Protein 1YSJ (pdb70)

Nearest PDB structures (foldseek):
  1ysj-assembly1_A  TM=1.003E+00  e=1.753E-75  Bacillus subtilis
  1ysj-assembly1_B  TM=9.954E-01  e=1.065E-70  Bacillus subtilis
  1xmb-assembly1_A  TM=9.046E-01  e=3.353E-36  Arabidopsis thaliana
  3rza-assembly1_B  TM=7.754E-01  e=2.895E-20  Staphylococcus aureus subsp. aureus Mu50
  3gb0-assembly1_A-2  TM=7.925E-01  e=4.673E-20  Bacillus cereus ATCC 10987

Structure (mmCIF, N/CA/C/O backbone):
data_1YSJ
#
_entry.id   1YSJ
#
_cell.length_a 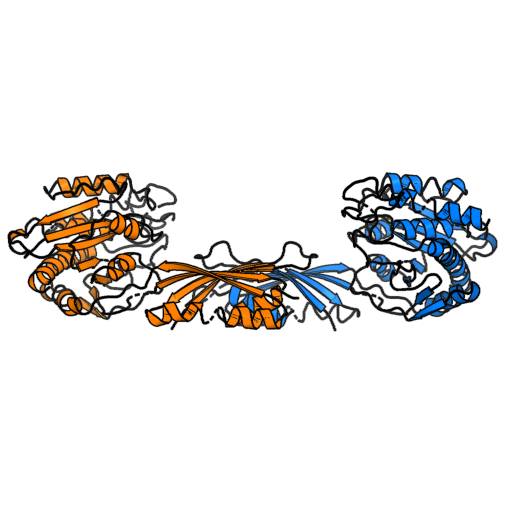  233.854
_cell.length_b   42.157
_cell.length_c   75.449
_cell.angle_alpha   90.00
_cell.angle_beta   106.713
_cell.angle_gamma   90.00
#
_symmetry.space_group_name_H-M   'C 1 2 1'
#
loop_
_entity.id
_entity.type
_entity.pdbx_description
1 polymer 'protein yxeP'
2 non-polymer 'NICKEL (II) ION'
3 water water
#
loop_
_atom_site.group_PDB
_atom_site.id
_atom_site.type_symbol
_atom_site.label_atom_id
_atom_site.label_alt_id
_atom_site.label_comp_id
_atom_site.label_asym_id
_atom_site.label_entity_id
_atom_site.label_seq_id
_atom_site.pdbx_PDB_ins_code
_atom_site.Cartn_x
_atom_site.Cartn_y
_atom_site.Cartn_z
_atom_site.occupancy
_atom_site.B_iso_or_equiv
_atom_site.auth_seq_id
_atom_site.auth_comp_id
_atom_site.auth_asym_id
_atom_site.auth_atom_id
_atom_site.pdbx_PDB_model_num
ATOM 1 N N . ALA A 1 26 ? 50.520 18.758 58.881 1.00 65.01 2 ALA A N 1
ATOM 2 C CA . ALA A 1 26 ? 49.805 18.488 57.598 1.00 65.69 2 ALA A CA 1
ATOM 3 C C . ALA A 1 26 ? 48.310 18.798 57.724 1.00 65.46 2 ALA A C 1
ATOM 4 O O . ALA A 1 26 ? 47.461 17.901 57.659 1.00 65.09 2 ALA A O 1
ATOM 6 N N . ASP A 1 27 ? 48.002 20.078 57.918 1.00 64.86 3 ASP A N 1
ATOM 7 C CA . ASP A 1 27 ? 46.622 20.540 58.031 1.00 63.48 3 ASP A CA 1
ATOM 8 C C . ASP A 1 27 ? 46.183 21.211 56.732 1.00 61.98 3 ASP A C 1
ATOM 9 O O . ASP A 1 27 ? 45.346 20.670 56.000 1.00 61.02 3 ASP A O 1
ATOM 14 N N . LYS A 1 28 ? 46.756 22.381 56.447 1.00 59.46 4 LYS A N 1
ATOM 15 C CA . LYS A 1 28 ? 46.417 23.128 55.238 1.00 57.18 4 LYS A CA 1
ATOM 16 C C . LYS A 1 28 ? 47.012 22.477 53.990 1.00 54.67 4 LYS A C 1
ATOM 17 O O . LYS A 1 28 ? 46.397 22.496 52.924 1.00 53.50 4 LYS A O 1
ATOM 23 N N . ALA A 1 29 ? 48.202 21.895 54.136 1.00 52.74 5 ALA A N 1
ATOM 24 C CA . ALA A 1 29 ? 48.874 21.198 53.041 1.00 50.82 5 ALA A CA 1
ATOM 25 C C . ALA A 1 29 ? 48.111 19.946 52.606 1.00 49.33 5 ALA A C 1
ATOM 26 O O . ALA A 1 29 ? 47.988 19.676 51.409 1.00 48.79 5 ALA A O 1
ATOM 28 N N . PHE A 1 30 ? 47.601 19.195 53.581 1.00 48.04 6 PHE A N 1
ATOM 29 C CA . PHE A 1 30 ? 46.816 17.991 53.310 1.00 47.00 6 PHE A CA 1
ATOM 30 C C . PHE A 1 30 ? 45.449 18.326 52.721 1.00 46.59 6 PHE A C 1
ATOM 31 O O . PHE A 1 30 ? 44.971 17.616 51.839 1.00 45.40 6 PHE A O 1
ATOM 39 N N . HIS A 1 31 ? 44.833 19.404 53.205 1.00 46.70 7 HIS A N 1
ATOM 40 C CA . HIS A 1 31 ? 43.522 19.832 52.711 1.00 48.01 7 HIS A CA 1
ATOM 41 C C . HIS A 1 31 ? 43.580 20.297 51.252 1.00 47.47 7 HIS A C 1
ATOM 42 O O . HIS A 1 31 ? 42.769 19.862 50.433 1.00 45.81 7 HIS A O 1
ATOM 49 N N . THR A 1 32 ? 44.545 21.166 50.942 1.00 47.70 8 THR A N 1
ATOM 50 C CA . THR A 1 32 ? 44.807 21.624 49.569 1.00 47.98 8 THR A CA 1
ATOM 51 C C . THR A 1 32 ? 45.057 20.443 48.623 1.00 48.53 8 THR A C 1
ATOM 52 O O . THR A 1 32 ? 44.625 20.456 47.468 1.00 49.56 8 THR A O 1
ATOM 56 N N . ARG A 1 33 ? 45.743 19.423 49.133 1.00 48.54 9 ARG A N 1
ATOM 57 C CA . ARG A 1 33 ? 46.000 18.192 48.392 1.00 48.90 9 ARG A CA 1
ATOM 58 C C . ARG A 1 33 ? 44.702 17.439 48.081 1.00 47.42 9 ARG A C 1
ATOM 59 O O . ARG A 1 33 ? 44.583 16.811 47.027 1.00 47.52 9 ARG A O 1
ATOM 67 N N . LEU A 1 34 ? 43.738 17.508 48.998 1.00 45.92 10 LEU A N 1
ATOM 68 C CA . LEU A 1 34 ? 42.416 16.913 48.786 1.00 45.98 10 LEU A CA 1
ATOM 69 C C . LEU A 1 34 ? 41.595 17.723 47.784 1.00 45.96 10 LEU A C 1
ATOM 70 O O . LEU A 1 34 ? 40.934 17.158 46.914 1.00 45.94 10 LEU A O 1
ATOM 75 N N . ILE A 1 35 ? 41.641 19.047 47.927 1.00 46.00 11 ILE A N 1
ATOM 76 C CA . ILE A 1 35 ? 40.953 19.968 47.028 1.00 46.40 11 ILE A CA 1
ATOM 77 C C . ILE A 1 35 ? 41.461 19.800 45.591 1.00 47.33 11 ILE A C 1
ATOM 78 O O . ILE A 1 35 ? 40.663 19.663 44.658 1.00 48.00 11 ILE A O 1
ATOM 83 N N . ASN A 1 36 ? 42.782 19.778 45.426 1.00 46.26 12 ASN A N 1
ATOM 84 C CA . ASN A 1 36 ? 43.386 19.619 44.106 1.00 46.41 12 ASN A CA 1
ATOM 85 C C . ASN A 1 36 ? 43.038 18.311 43.402 1.00 45.57 12 ASN A C 1
ATOM 86 O O . ASN A 1 36 ? 42.882 18.293 42.183 1.00 46.44 12 ASN A O 1
ATOM 99 N N . ARG A 1 38 ? 40.160 16.541 44.052 1.00 44.58 14 ARG A N 1
ATOM 100 C CA . ARG A 1 38 ? 38.744 16.738 43.746 1.00 44.65 14 ARG A CA 1
ATOM 101 C C . ARG A 1 38 ? 38.561 17.519 42.445 1.00 44.24 14 ARG A C 1
ATOM 102 O O . ARG A 1 38 ? 37.750 17.145 41.597 1.00 44.27 14 ARG A O 1
ATOM 110 N N . ARG A 1 39 ? 39.319 18.602 42.303 1.00 42.80 15 ARG A N 1
ATOM 111 C CA . ARG A 1 39 ? 39.173 19.507 41.167 1.00 41.89 15 ARG A CA 1
ATOM 112 C C . ARG A 1 39 ? 39.732 18.940 39.872 1.00 42.64 15 ARG A C 1
ATOM 113 O O . ARG A 1 39 ? 39.187 19.202 38.802 1.00 43.05 15 ARG A O 1
ATOM 121 N N . ASP A 1 40 ? 40.809 18.165 39.973 1.00 43.50 16 ASP A N 1
ATOM 122 C CA . ASP A 1 40 ? 41.363 17.466 38.818 1.00 44.89 16 ASP A CA 1
ATOM 123 C C . ASP A 1 40 ? 40.351 16.487 38.222 1.00 43.43 16 ASP A C 1
ATOM 124 O O . ASP A 1 40 ? 40.220 16.392 37.001 1.00 43.35 16 ASP A O 1
ATOM 129 N N . LEU A 1 41 ? 39.640 15.769 39.089 1.00 42.43 17 LEU A N 1
ATOM 130 C CA . LEU A 1 41 ? 38.596 14.846 38.661 1.00 41.89 17 LEU A CA 1
ATOM 131 C C . LEU A 1 41 ? 37.365 15.566 38.104 1.00 41.54 17 LEU A C 1
ATOM 132 O O . LEU A 1 41 ? 36.836 15.177 37.063 1.00 41.46 17 LEU A O 1
ATOM 137 N N . HIS A 1 42 ? 36.926 16.614 38.801 1.00 40.86 18 HIS A N 1
ATOM 138 C CA . HIS A 1 42 ? 35.777 17.432 38.401 1.00 40.99 18 HIS A CA 1
ATOM 139 C C . HIS A 1 42 ? 36.006 18.083 37.036 1.00 42.11 18 HIS A C 1
ATOM 140 O O . HIS A 1 42 ? 35.087 18.199 36.223 1.00 42.89 18 HIS A O 1
ATOM 147 N N . GLU A 1 43 ? 37.247 18.498 36.804 1.00 41.67 19 GLU A N 1
ATOM 148 C CA . GLU A 1 43 ? 37.669 19.123 35.560 1.00 42.77 19 GLU A CA 1
ATOM 149 C C . GLU A 1 43 ? 37.744 18.133 34.402 1.00 42.36 19 GLU A C 1
ATOM 150 O O . GLU A 1 43 ? 37.526 18.507 33.251 1.00 43.27 19 GLU A O 1
ATOM 156 N N . HIS A 1 44 ? 38.071 16.880 34.712 1.00 42.34 20 HIS A N 1
ATOM 157 C CA . HIS A 1 44 ? 38.191 15.829 33.707 1.00 41.47 20 HIS A CA 1
ATOM 158 C C . HIS A 1 44 ? 37.252 14.652 34.023 1.00 42.09 20 HIS A C 1
ATOM 159 O O . HIS A 1 44 ? 37.709 13.554 34.357 1.00 40.96 20 HIS A O 1
ATOM 166 N N . PRO A 1 45 ? 35.928 14.878 33.914 1.00 42.19 21 PRO A N 1
ATOM 167 C CA . PRO A 1 45 ? 34.991 13.830 34.287 1.00 42.20 21 PRO A CA 1
ATOM 168 C C . PRO A 1 45 ? 34.861 12.752 33.211 1.00 42.72 21 PRO A C 1
ATOM 169 O O . PRO A 1 45 ? 35.017 13.038 32.023 1.00 41.25 21 PRO A O 1
ATOM 173 N N . GLU A 1 46 ? 34.574 11.528 33.639 1.00 41.65 22 GLU A N 1
ATOM 174 C CA . GLU A 1 46 ? 34.390 10.412 32.720 1.00 43.18 22 GLU A CA 1
ATOM 175 C C . GLU A 1 46 ? 33.080 9.682 33.011 1.00 42.30 22 GLU A C 1
ATOM 176 O O . GLU A 1 46 ? 32.623 9.638 34.152 1.00 43.23 22 GLU A O 1
ATOM 182 N N . LEU A 1 47 ? 32.482 9.115 31.969 1.00 42.44 23 LEU A N 1
ATOM 183 C CA . LEU A 1 47 ? 31.204 8.403 32.087 1.00 42.43 23 LEU A CA 1
ATOM 184 C C . LEU A 1 47 ? 31.378 6.972 32.611 1.00 40.41 23 LEU A C 1
ATOM 185 O O . LEU A 1 47 ? 32.487 6.452 32.618 1.00 40.43 23 LEU A O 1
ATOM 190 N N . SER A 1 48 ? 30.279 6.368 33.066 1.00 41.03 24 SER A N 1
ATOM 191 C CA . SER A 1 48 ? 30.241 4.975 33.552 1.00 42.94 24 SER A CA 1
ATOM 192 C C . SER A 1 48 ? 30.999 4.001 32.653 1.00 43.04 24 SER A C 1
ATOM 193 O O . SER A 1 48 ? 30.759 3.959 31.445 1.00 43.07 24 SER A O 1
ATOM 196 N N . PHE A 1 49 ? 31.902 3.225 33.262 1.00 43.45 25 PHE A N 1
ATOM 197 C CA . PHE A 1 49 ? 32.775 2.254 32.574 1.00 42.89 25 PHE A CA 1
ATOM 198 C C . PHE A 1 49 ? 33.807 2.860 31.603 1.00 44.18 25 PHE A C 1
ATOM 199 O O . PHE A 1 49 ? 34.490 2.126 30.880 1.00 44.05 25 PHE A O 1
ATOM 207 N N . GLN A 1 50 ? 33.924 4.186 31.606 1.00 44.69 26 GLN A N 1
ATOM 208 C CA . GLN A 1 50 ? 34.848 4.905 30.722 1.00 45.99 26 GLN A CA 1
ATOM 209 C C . GLN A 1 50 ? 35.847 5.720 31.535 1.00 44.50 26 GLN A C 1
ATOM 210 O O . GLN A 1 50 ? 36.497 6.634 31.010 1.00 44.04 26 GLN A O 1
ATOM 216 N N . GLU A 1 51 ? 35.970 5.370 32.818 1.00 42.71 27 GLU A N 1
ATOM 217 C CA . GLU A 1 51 ? 36.816 6.096 33.763 1.00 40.60 27 GLU A CA 1
ATOM 218 C C . GLU A 1 51 ? 38.271 5.635 33.687 1.00 40.74 27 GLU A C 1
ATOM 219 O O . GLU A 1 51 ? 38.853 5.197 34.679 1.00 42.50 27 GLU A O 1
ATOM 225 N N . VAL A 1 52 ? 38.850 5.747 32.499 1.00 41.85 28 VAL A N 1
ATOM 226 C CA . VAL A 1 52 ? 40.223 5.317 32.238 1.00 41.50 28 VAL A CA 1
ATOM 227 C C . VAL A 1 52 ? 41.235 6.229 32.935 1.00 42.78 28 VAL A C 1
ATOM 228 O O . VAL A 1 52 ? 42.118 5.757 33.657 1.00 44.78 28 VAL A O 1
ATOM 232 N N . GLU A 1 53 ? 41.088 7.533 32.728 1.00 44.39 29 GLU A N 1
ATOM 233 C CA . GLU A 1 53 ? 42.009 8.518 33.284 1.00 45.55 29 GLU A CA 1
ATOM 234 C C . GLU A 1 53 ? 41.816 8.697 34.782 1.00 45.48 29 GLU A C 1
ATOM 235 O O . GLU A 1 53 ? 42.782 8.925 35.509 1.00 46.92 29 GLU A O 1
ATOM 241 N N . THR A 1 54 ? 40.565 8.600 35.229 1.00 45.13 30 THR A N 1
ATOM 242 C CA . THR A 1 54 ? 40.219 8.681 36.649 1.00 44.34 30 THR A CA 1
ATOM 243 C C . THR A 1 54 ? 40.878 7.527 37.416 1.00 43.41 30 THR A C 1
ATOM 244 O O . THR A 1 54 ? 41.507 7.744 38.454 1.00 43.84 30 THR A O 1
ATOM 248 N N . THR A 1 55 ? 40.747 6.316 36.878 1.00 41.78 31 THR A N 1
ATOM 249 C CA . THR A 1 55 ? 41.392 5.122 37.420 1.00 42.27 31 THR A CA 1
ATOM 250 C C . THR A 1 55 ? 42.913 5.300 37.475 1.00 43.27 31 THR A C 1
ATOM 251 O O . THR A 1 55 ? 43.560 4.919 38.450 1.00 43.32 31 THR A O 1
ATOM 255 N N . LYS A 1 56 ? 43.468 5.891 36.422 1.00 43.05 32 LYS A N 1
ATOM 256 C CA . LYS A 1 56 ? 44.895 6.161 36.340 1.00 43.25 32 LYS A CA 1
ATOM 257 C C . LYS A 1 56 ? 45.344 7.133 37.438 1.00 42.82 32 LYS A C 1
ATOM 258 O O . LYS A 1 56 ? 46.358 6.901 38.094 1.00 43.40 32 LYS A O 1
ATOM 264 N N . LYS A 1 57 ? 44.578 8.205 37.642 1.00 41.99 33 LYS A N 1
ATOM 265 C CA . LYS A 1 57 ? 44.912 9.223 38.637 1.00 42.00 33 LYS A CA 1
ATOM 266 C C . LYS A 1 57 ? 44.826 8.685 40.060 1.00 41.64 33 LYS A C 1
ATOM 267 O O . LYS A 1 57 ? 45.733 8.909 40.857 1.00 41.77 33 LYS A O 1
ATOM 273 N N . ILE A 1 58 ? 43.743 7.963 40.359 1.00 41.12 34 ILE A N 1
ATOM 274 C CA . ILE A 1 58 ? 43.546 7.335 41.667 1.00 41.57 34 ILE A CA 1
ATOM 275 C C . ILE A 1 58 ? 44.709 6.396 42.015 1.00 41.71 34 ILE A C 1
ATOM 276 O O . ILE A 1 58 ? 45.270 6.492 43.110 1.00 41.45 34 ILE A O 1
ATOM 281 N N A ARG A 1 59 ? 45.058 5.507 41.083 0.50 40.64 35 ARG A N 1
ATOM 282 N N B ARG A 1 59 ? 45.068 5.516 41.078 0.50 42.06 35 ARG A N 1
ATOM 283 C CA A ARG A 1 59 ? 46.183 4.578 41.236 0.50 40.44 35 ARG A CA 1
ATOM 284 C CA B ARG A 1 59 ? 46.196 4.593 41.246 0.50 43.50 35 ARG A CA 1
ATOM 285 C C A ARG A 1 59 ? 47.462 5.330 41.602 0.50 40.69 35 ARG A C 1
ATOM 286 C C B ARG A 1 59 ? 47.489 5.320 41.611 0.50 42.71 35 ARG A C 1
ATOM 287 O O A ARG A 1 59 ? 48.102 5.035 42.610 0.50 41.29 35 ARG A O 1
ATOM 288 O O B ARG A 1 59 ? 48.148 4.969 42.588 0.50 43.46 35 ARG A O 1
ATOM 303 N N A ARG A 1 60 ? 47.810 6.313 40.781 0.50 40.56 36 ARG A N 1
ATOM 304 N N B ARG A 1 60 ? 47.843 6.341 40.837 0.50 42.03 36 ARG A N 1
ATOM 305 C CA A ARG A 1 60 ? 49.005 7.129 40.990 0.50 40.99 36 ARG A CA 1
ATOM 306 C CA B ARG A 1 60 ? 49.092 7.062 41.078 0.50 41.53 36 ARG A CA 1
ATOM 307 C C A ARG A 1 60 ? 49.041 7.803 42.368 0.50 40.92 36 ARG A C 1
ATOM 308 C C B ARG A 1 60 ? 49.077 7.861 42.385 0.50 41.32 36 ARG A C 1
ATOM 309 O O A ARG A 1 60 ? 50.070 7.792 43.047 0.50 40.91 36 ARG A O 1
ATOM 310 O O B ARG A 1 60 ? 50.114 7.998 43.036 0.50 41.08 36 ARG A O 1
ATOM 325 N N . TRP A 1 61 ? 47.913 8.383 42.765 1.00 41.26 37 TRP A N 1
ATOM 326 C CA . TRP A 1 61 ? 47.795 9.123 44.027 1.00 42.14 37 TRP A CA 1
ATOM 327 C C . TRP A 1 61 ? 47.981 8.256 45.278 1.00 41.99 37 TRP A C 1
ATOM 328 O O . TRP A 1 61 ? 48.564 8.701 46.269 1.00 43.00 37 TRP A O 1
ATOM 339 N N . LEU A 1 62 ? 47.508 7.014 45.210 1.00 42.14 38 LEU A N 1
ATOM 340 C CA . LEU A 1 62 ? 47.676 6.051 46.302 1.00 42.33 38 LEU A CA 1
ATOM 341 C C . LEU A 1 62 ? 49.103 5.492 46.353 1.00 42.75 38 LEU A C 1
ATOM 342 O O . LEU A 1 62 ? 49.659 5.290 47.433 1.00 42.54 38 LEU A O 1
ATOM 347 N N . GLU A 1 63 ? 49.692 5.255 45.183 1.00 44.82 39 GLU A N 1
ATOM 348 C CA . GLU A 1 63 ? 51.071 4.771 45.094 1.00 48.30 39 GLU A CA 1
ATOM 349 C C . GLU A 1 63 ? 52.091 5.840 45.491 1.00 48.76 39 GLU A C 1
ATOM 350 O O . GLU A 1 63 ? 53.219 5.515 45.855 1.00 49.35 39 GLU A O 1
ATOM 356 N N . GLU A 1 64 ? 51.684 7.107 45.433 1.00 50.66 40 GLU A N 1
ATOM 357 C CA . GLU A 1 64 ? 52.503 8.215 45.928 1.00 53.37 40 GLU A CA 1
ATOM 358 C C . GLU A 1 64 ? 52.784 8.058 47.417 1.00 52.70 40 GLU A C 1
ATOM 359 O O . GLU A 1 64 ? 53.885 8.356 47.881 1.00 53.10 40 GLU A O 1
ATOM 365 N N . GLU A 1 65 ? 51.780 7.588 48.153 1.00 52.05 41 GLU A N 1
ATOM 366 C CA . GLU A 1 65 ? 51.894 7.415 49.594 1.00 51.98 41 GLU A CA 1
ATOM 367 C C . GLU A 1 65 ? 52.099 5.957 49.993 1.00 51.51 41 GLU A C 1
ATOM 368 O O . GLU A 1 65 ? 51.887 5.585 51.147 1.00 51.54 41 GLU A O 1
ATOM 374 N N . GLN A 1 66 ? 52.530 5.147 49.024 1.00 51.88 42 GLN A N 1
ATOM 375 C CA . GLN A 1 66 ? 52.870 3.727 49.227 1.00 51.31 42 GLN A CA 1
ATOM 376 C C . GLN A 1 66 ? 51.723 2.889 49.800 1.00 50.31 42 GLN A C 1
ATOM 377 O O . GLN A 1 66 ? 51.930 2.004 50.635 1.00 50.99 42 GLN A O 1
ATOM 383 N N . ILE A 1 67 ? 50.513 3.184 49.340 1.00 49.14 43 ILE A N 1
ATOM 384 C CA . ILE A 1 67 ? 49.349 2.394 49.689 1.00 47.86 43 ILE A CA 1
ATOM 385 C C . ILE A 1 67 ? 49.230 1.279 48.657 1.00 48.54 43 ILE A C 1
ATOM 386 O O . ILE A 1 67 ? 49.187 1.552 47.455 1.00 48.86 43 ILE A O 1
ATOM 391 N N . GLU A 1 68 ? 49.204 0.032 49.131 1.00 48.01 44 GLU A N 1
ATOM 392 C CA . GLU A 1 68 ? 49.119 -1.134 48.252 1.00 49.31 44 GLU A CA 1
ATOM 393 C C . GLU A 1 68 ? 47.851 -1.114 47.405 1.00 48.86 44 GLU A C 1
ATOM 394 O O . GLU A 1 68 ? 46.749 -0.899 47.910 1.00 47.63 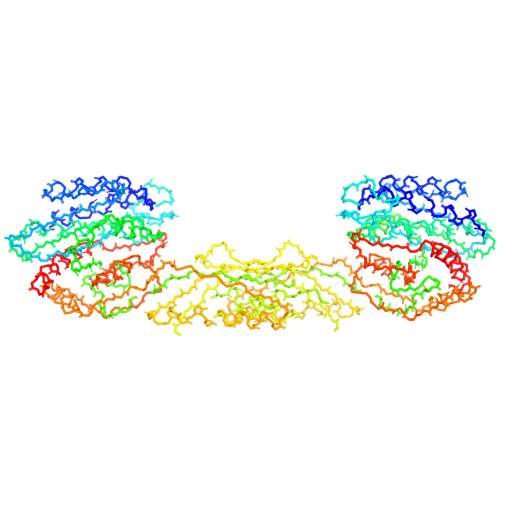44 GLU A O 1
ATOM 400 N N . ILE A 1 69 ? 48.028 -1.332 46.109 1.00 50.65 45 ILE A N 1
ATOM 401 C CA . ILE A 1 69 ? 46.908 -1.472 45.196 1.00 51.67 45 ILE A CA 1
ATOM 402 C C . ILE A 1 69 ? 46.750 -2.938 44.803 1.00 52.09 45 ILE A C 1
ATOM 403 O O . ILE A 1 69 ? 47.707 -3.587 44.371 1.00 52.62 45 ILE A O 1
ATOM 408 N N . LEU A 1 70 ? 45.538 -3.452 44.996 1.00 51.79 46 LEU A N 1
ATOM 409 C CA . LEU A 1 70 ? 45.214 -4.834 44.661 1.00 53.46 46 LEU A CA 1
ATOM 410 C C . LEU A 1 70 ? 45.074 -5.029 43.157 1.00 53.31 46 LEU A C 1
ATOM 411 O O . LEU A 1 70 ? 44.546 -4.169 42.446 1.00 53.49 46 LEU A O 1
ATOM 416 N N . ASP A 1 71 ? 45.564 -6.166 42.684 1.00 54.10 47 ASP A N 1
ATOM 417 C CA . ASP A 1 71 ? 45.529 -6.495 41.269 1.00 54.72 47 ASP A CA 1
ATOM 418 C C . ASP A 1 71 ? 44.209 -7.190 40.950 1.00 53.14 47 ASP A C 1
ATOM 419 O O . ASP A 1 71 ? 43.978 -8.332 41.360 1.00 53.99 47 ASP A O 1
ATOM 424 N N . VAL A 1 72 ? 43.335 -6.475 40.249 1.00 50.89 48 VAL A N 1
ATOM 425 C CA . VAL A 1 72 ? 42.019 -6.988 39.873 1.00 48.59 48 VAL A CA 1
ATOM 426 C C . VAL A 1 72 ? 41.830 -6.750 38.375 1.00 47.63 48 VAL A C 1
ATOM 427 O O . VAL A 1 72 ? 41.193 -5.770 37.976 1.00 47.35 48 VAL A O 1
ATOM 431 N N . PRO A 1 73 ? 42.387 -7.648 37.537 1.00 46.82 49 PRO A N 1
ATOM 432 C CA . PRO A 1 73 ? 42.421 -7.440 36.084 1.00 46.20 49 PRO A CA 1
ATOM 433 C C . PRO A 1 73 ? 41.034 -7.356 35.446 1.00 46.64 49 PRO A C 1
ATOM 434 O O . PRO A 1 73 ? 40.862 -6.649 34.447 1.00 46.63 49 PRO A O 1
ATOM 438 N N . GLN A 1 74 ? 40.060 -8.058 36.027 1.00 47.54 50 GLN A N 1
ATOM 439 C CA . GLN A 1 74 ? 38.673 -8.032 35.539 1.00 49.20 50 GLN A CA 1
ATOM 440 C C . GLN A 1 74 ? 38.026 -6.639 35.637 1.00 48.13 50 GLN A C 1
ATOM 441 O O . GLN A 1 74 ? 37.115 -6.327 34.877 1.00 47.59 50 GLN A O 1
ATOM 447 N N . LEU A 1 75 ? 38.503 -5.808 36.562 1.00 47.85 51 LEU A N 1
ATOM 448 C CA . LEU A 1 75 ? 38.055 -4.416 36.644 1.00 47.33 51 LEU A CA 1
ATOM 449 C C . LEU A 1 75 ? 38.933 -3.510 35.794 1.00 47.42 51 LEU A C 1
ATOM 450 O O . LEU A 1 75 ? 39.989 -3.062 36.248 1.00 48.60 51 LEU A O 1
ATOM 455 N N . LYS A 1 76 ? 38.488 -3.245 34.566 1.00 47.53 52 LYS A N 1
ATOM 456 C CA . LYS A 1 76 ? 39.209 -2.375 33.631 1.00 49.00 52 LYS A CA 1
ATOM 457 C C . LYS A 1 76 ? 39.329 -0.974 34.217 1.00 48.46 52 LYS A C 1
ATOM 458 O O . LYS A 1 76 ? 40.412 -0.385 34.227 1.00 49.54 52 LYS A O 1
ATOM 464 N N . THR A 1 77 ? 38.208 -0.449 34.705 1.00 46.36 53 THR A N 1
ATOM 465 C CA . THR A 1 77 ? 38.203 0.817 35.430 1.00 45.49 53 THR A CA 1
ATOM 466 C C . THR A 1 77 ? 37.803 0.567 36.879 1.00 44.41 53 THR A C 1
ATOM 467 O O . THR A 1 77 ? 37.071 -0.377 37.184 1.00 44.31 53 THR A O 1
ATOM 471 N N . GLY A 1 78 ? 38.283 1.418 37.771 1.00 44.01 54 GLY A N 1
ATOM 472 C CA . GLY A 1 78 ? 38.056 1.221 39.195 1.00 43.45 54 GLY A CA 1
ATOM 473 C C . GLY A 1 78 ? 39.338 0.756 39.846 1.00 43.53 54 GLY A C 1
ATOM 474 O O . GLY A 1 78 ? 40.178 0.123 39.202 1.00 41.80 54 GLY A O 1
ATOM 475 N N . VAL A 1 79 ? 39.493 1.082 41.125 1.00 43.66 55 VAL A N 1
ATOM 476 C CA . VAL A 1 79 ? 40.729 0.810 41.847 1.00 42.12 55 VAL A CA 1
ATOM 477 C C . VAL A 1 79 ? 40.393 0.162 43.176 1.00 42.99 55 VAL A C 1
ATOM 478 O O . VAL A 1 79 ? 39.501 0.622 43.895 1.00 41.86 55 VAL A O 1
ATOM 482 N N . ILE A 1 80 ? 41.103 -0.920 43.485 1.00 43.96 56 ILE A N 1
ATOM 483 C CA . ILE A 1 80 ? 40.988 -1.584 44.774 1.00 41.98 56 ILE A CA 1
ATOM 484 C C . ILE A 1 80 ? 42.321 -1.452 45.494 1.00 42.33 56 ILE A C 1
ATOM 485 O O . ILE A 1 80 ? 43.359 -1.869 44.984 1.00 42.51 56 ILE A O 1
ATOM 490 N N . ALA A 1 81 ? 42.281 -0.853 46.677 1.00 42.94 57 ALA A N 1
ATOM 491 C CA . ALA A 1 81 ? 43.469 -0.658 47.492 1.00 43.56 57 ALA A CA 1
ATOM 492 C C . ALA A 1 81 ? 43.257 -1.294 48.862 1.00 44.25 57 ALA A C 1
ATOM 493 O O . ALA A 1 81 ? 42.131 -1.637 49.229 1.00 42.23 57 ALA A O 1
ATOM 495 N N . GLU A 1 82 ? 44.341 -1.450 49.617 1.00 45.97 58 GLU A N 1
ATOM 496 C CA . GLU A 1 82 ? 44.285 -2.147 50.897 1.00 47.47 58 GLU A CA 1
ATOM 497 C C . GLU A 1 82 ? 45.320 -1.595 51.872 1.00 46.70 58 GLU A C 1
ATOM 498 O O . GLU A 1 82 ? 46.478 -1.389 51.507 1.00 47.16 58 GLU A O 1
ATOM 504 N N . ILE A 1 83 ? 44.884 -1.349 53.108 1.00 46.15 59 ILE A N 1
ATOM 505 C CA . ILE A 1 83 ? 45.784 -0.972 54.201 1.00 44.73 59 ILE A CA 1
ATOM 506 C C . ILE A 1 83 ? 45.629 -1.955 55.355 1.00 45.43 59 ILE A C 1
ATOM 507 O O . ILE A 1 83 ? 44.552 -2.078 55.948 1.00 45.40 59 ILE A O 1
ATOM 512 N N . LYS A 1 84 ? 46.716 -2.661 55.654 1.00 46.10 60 LYS A N 1
ATOM 513 C CA . LYS A 1 84 ? 46.730 -3.655 56.719 1.00 46.76 60 LYS A CA 1
ATOM 514 C C . LYS A 1 84 ? 47.219 -3.037 58.018 1.00 45.23 60 LYS A C 1
ATOM 515 O O . LYS A 1 84 ? 48.179 -2.267 58.029 1.00 44.64 60 LYS A O 1
ATOM 521 N N . GLY A 1 85 ? 46.546 -3.375 59.112 1.00 45.32 61 GLY A N 1
ATOM 522 C CA . GLY A 1 85 ? 47.022 -3.034 60.446 1.00 46.39 61 GLY A CA 1
ATOM 523 C C . GLY A 1 85 ? 48.178 -3.937 60.830 1.00 46.46 61 GLY A C 1
ATOM 524 O O . GLY A 1 85 ? 48.623 -4.764 60.028 1.00 46.67 61 GLY A O 1
ATOM 525 N N . ARG A 1 86 ? 48.668 -3.785 62.056 1.00 47.48 62 ARG A N 1
ATOM 526 C CA . ARG A 1 86 ? 49.815 -4.571 62.525 1.00 48.08 62 ARG A CA 1
ATOM 527 C C . ARG A 1 86 ? 49.390 -5.842 63.275 1.00 48.93 62 ARG A C 1
ATOM 528 O O . ARG A 1 86 ? 50.229 -6.619 63.737 1.00 49.39 62 ARG A O 1
ATOM 536 N N . GLU A 1 87 ? 48.079 -6.038 63.378 1.00 50.82 63 GLU A N 1
ATOM 537 C CA . GLU A 1 87 ? 47.490 -7.259 63.920 1.00 52.59 63 GLU A CA 1
ATOM 538 C C . GLU A 1 87 ? 46.693 -7.967 62.832 1.00 52.82 63 GLU A C 1
ATOM 539 O O . GLU A 1 87 ? 46.114 -7.315 61.956 1.00 53.22 63 GLU A O 1
ATOM 545 N N . ASP A 1 88 ? 46.659 -9.297 62.893 1.00 53.37 64 ASP A N 1
ATOM 546 C CA . ASP A 1 88 ? 45.694 -10.072 62.116 1.00 53.28 64 ASP A CA 1
ATOM 547 C C . ASP A 1 88 ? 44.298 -9.734 62.622 1.00 51.66 64 ASP A C 1
ATOM 548 O O . ASP A 1 88 ? 44.083 -9.606 63.829 1.00 51.86 64 ASP A O 1
ATOM 553 N N . GLY A 1 89 ? 43.358 -9.569 61.700 1.00 49.84 65 GLY A N 1
ATOM 554 C CA . GLY A 1 89 ? 41.997 -9.205 62.070 1.00 48.65 65 GLY A CA 1
ATOM 555 C C . GLY A 1 89 ? 41.023 -9.244 60.911 1.00 47.67 65 GLY A C 1
ATOM 556 O O . GLY A 1 89 ? 41.397 -9.614 59.794 1.00 47.73 65 GLY A O 1
ATOM 557 N N . PRO A 1 90 ? 39.754 -8.883 61.175 1.00 47.08 66 PRO A N 1
ATOM 558 C CA . PRO A 1 90 ? 38.742 -8.816 60.120 1.00 45.73 66 PRO A CA 1
ATOM 559 C C . PRO A 1 90 ? 39.093 -7.797 59.040 1.00 44.61 66 PRO A C 1
ATOM 560 O O . PRO A 1 90 ? 39.877 -6.870 59.279 1.00 43.76 66 PRO A O 1
ATOM 564 N N . VAL A 1 91 ? 38.524 -7.996 57.855 1.00 43.27 67 VAL A N 1
ATOM 565 C CA . VAL A 1 91 ? 38.677 -7.065 56.748 1.00 42.28 67 VAL A CA 1
ATOM 566 C C . VAL A 1 91 ? 37.374 -6.292 56.587 1.00 42.32 67 VAL A C 1
ATOM 567 O O . VAL A 1 91 ? 36.294 -6.890 56.499 1.00 41.07 67 VAL A O 1
ATOM 571 N N . ILE A 1 92 ? 37.475 -4.966 56.565 1.00 41.54 68 ILE A N 1
ATOM 572 C CA . ILE A 1 92 ? 36.320 -4.115 56.261 1.00 40.56 68 ILE A CA 1
ATOM 573 C C . ILE A 1 92 ? 36.583 -3.278 55.013 1.00 41.21 68 ILE A C 1
ATOM 574 O O . ILE A 1 92 ? 37.731 -3.095 54.608 1.00 40.57 68 ILE A O 1
ATOM 579 N N . ALA A 1 93 ? 35.516 -2.774 54.401 1.00 41.40 69 ALA A N 1
ATOM 580 C CA . ALA A 1 93 ? 35.647 -2.057 53.148 1.00 41.99 69 ALA A CA 1
ATOM 581 C C . ALA A 1 93 ? 35.069 -0.654 53.232 1.00 43.03 69 ALA A C 1
ATOM 582 O O . ALA A 1 93 ? 34.109 -0.412 53.960 1.00 44.91 69 ALA A O 1
ATOM 584 N N . ILE A 1 94 ? 35.682 0.268 52.496 1.00 42.72 70 ILE A N 1
ATOM 585 C CA . ILE A 1 94 ? 35.181 1.630 52.369 1.00 44.38 70 ILE A CA 1
ATOM 586 C C . ILE A 1 94 ? 35.054 1.967 50.879 1.00 44.01 70 ILE A C 1
ATOM 587 O O . ILE A 1 94 ? 36.002 1.813 50.106 1.00 44.64 70 ILE A O 1
ATOM 592 N N . ARG A 1 95 ? 33.875 2.424 50.487 1.00 42.74 71 ARG A N 1
ATOM 593 C CA . ARG A 1 95 ? 33.545 2.544 49.082 1.00 42.68 71 ARG A CA 1
ATOM 594 C C . ARG A 1 95 ? 33.336 3.990 48.642 1.00 42.53 71 ARG A C 1
ATOM 595 O O . ARG A 1 95 ? 32.666 4.767 49.325 1.00 44.22 71 ARG A O 1
ATOM 603 N N . ALA A 1 96 ? 33.921 4.329 47.494 1.00 42.31 72 ALA A N 1
ATOM 604 C CA . ALA A 1 96 ? 33.619 5.570 46.774 1.00 43.35 72 ALA A CA 1
ATOM 605 C C . ALA A 1 96 ? 33.270 5.258 45.316 1.00 43.39 72 ALA A C 1
ATOM 606 O O . ALA A 1 96 ? 33.803 4.314 44.734 1.00 44.62 72 ALA A O 1
ATOM 608 N N . ASP A 1 97 ? 32.373 6.048 44.735 1.00 44.71 73 ASP A N 1
ATOM 609 C CA . ASP A 1 97 ? 32.020 5.927 43.312 1.00 46.40 73 ASP A CA 1
ATOM 610 C C . ASP A 1 97 ? 32.774 6.953 42.471 1.00 45.15 73 ASP A C 1
ATOM 611 O O . ASP A 1 97 ? 32.988 8.078 42.914 1.00 46.40 73 ASP A O 1
ATOM 616 N N . ILE A 1 98 ? 33.185 6.566 41.264 1.00 44.65 74 ILE A N 1
ATOM 617 C CA . ILE A 1 98 ? 34.115 7.400 40.480 1.00 43.29 74 ILE A CA 1
ATOM 618 C C . ILE A 1 98 ? 33.586 7.967 39.145 1.00 44.77 74 ILE A C 1
ATOM 619 O O . ILE A 1 98 ? 34.298 8.712 38.471 1.00 44.97 74 ILE A O 1
ATOM 624 N N . ASP A 1 99 ? 32.355 7.615 38.768 1.00 45.00 75 ASP A N 1
ATOM 625 C CA . ASP A 1 99 ? 31.799 8.001 37.459 1.00 44.54 75 ASP A CA 1
ATOM 626 C C . ASP A 1 99 ? 31.000 9.316 37.458 1.00 43.97 75 ASP A C 1
ATOM 627 O O . ASP A 1 99 ? 30.385 9.682 38.455 1.00 42.92 75 ASP A O 1
ATOM 632 N N . ALA A 1 100 ? 31.022 10.010 36.320 1.00 44.33 76 ALA A N 1
ATOM 633 C CA . ALA A 1 100 ? 30.286 11.261 36.129 1.00 42.67 76 ALA A CA 1
ATOM 634 C C . ALA A 1 100 ? 29.027 11.060 35.268 1.00 43.17 76 ALA A C 1
ATOM 635 O O . ALA A 1 100 ? 28.592 9.924 35.048 1.00 41.82 76 ALA A O 1
ATOM 637 N N . LEU A 1 101 ? 28.461 12.160 34.771 1.00 43.15 77 LEU A N 1
ATOM 638 C CA . LEU A 1 101 ? 27.167 12.130 34.078 1.00 43.86 77 LEU A CA 1
ATOM 639 C C . LEU A 1 101 ? 27.153 12.848 32.729 1.00 43.31 77 LEU A C 1
ATOM 640 O O . LEU A 1 101 ? 27.889 13.816 32.541 1.00 42.70 77 LEU A O 1
ATOM 645 N N . PRO A 1 102 ? 26.305 12.376 31.787 1.00 43.98 78 PRO A N 1
ATOM 646 C CA . PRO A 1 102 ? 26.169 13.014 30.471 1.00 44.01 78 PRO A CA 1
ATOM 647 C C . PRO A 1 102 ? 25.354 14.310 30.535 1.00 45.13 78 PRO A C 1
ATOM 648 O O . PRO A 1 102 ? 24.307 14.430 29.888 1.00 45.76 78 PRO A O 1
ATOM 652 N N . ILE A 1 103 ? 25.840 15.272 31.313 1.00 45.28 79 ILE A N 1
ATOM 653 C CA . ILE A 1 103 ? 25.173 16.557 31.459 1.00 45.61 79 ILE A CA 1
ATOM 654 C C . ILE A 1 103 ? 26.195 17.675 31.245 1.00 45.55 79 ILE A C 1
ATOM 655 O O . ILE A 1 103 ? 27.338 17.563 31.688 1.00 45.89 79 ILE A O 1
ATOM 660 N N . GLN A 1 104 ? 25.782 18.737 30.557 1.00 43.68 80 GLN A N 1
ATOM 661 C CA . GLN A 1 104 ? 26.624 19.916 30.360 1.00 43.91 80 GLN A CA 1
ATOM 662 C C . GLN A 1 104 ? 26.675 20.749 31.641 1.00 43.59 80 GLN A C 1
ATOM 663 O O . GLN A 1 104 ? 25.635 21.156 32.170 1.00 42.08 80 GLN A O 1
ATOM 669 N N . GLU A 1 105 ? 27.887 21.000 32.130 1.00 42.98 81 GLU A N 1
ATOM 670 C CA . GLU A 1 105 ? 28.084 21.794 33.343 1.00 42.71 81 GLU A CA 1
ATOM 671 C C . GLU A 1 105 ? 27.720 23.264 33.142 1.00 42.86 81 GLU A C 1
ATOM 672 O O . GLU A 1 105 ? 28.105 23.871 32.139 1.00 41.68 81 GLU A O 1
ATOM 678 N N . GLN A 1 106 ? 26.978 23.819 34.104 1.00 42.59 82 GLN A N 1
ATOM 679 C CA . GLN A 1 106 ? 26.552 25.222 34.069 1.00 44.34 82 GLN A CA 1
ATOM 680 C C . GLN A 1 106 ? 26.939 26.006 35.334 1.00 42.63 82 GLN A C 1
ATOM 681 O O . GLN A 1 106 ? 26.229 26.924 35.741 1.00 43.33 82 GLN A O 1
ATOM 687 N N . THR A 1 107 ? 28.070 25.654 35.938 1.00 42.31 83 THR A N 1
ATOM 688 C CA . THR A 1 107 ? 28.510 26.275 37.192 1.00 41.65 83 THR A CA 1
ATOM 689 C C . THR A 1 107 ? 29.367 27.531 36.992 1.00 42.26 83 THR A C 1
ATOM 690 O O . THR A 1 107 ? 29.378 28.426 37.851 1.00 41.83 83 THR A O 1
ATOM 694 N N A ASN A 1 108 ? 30.074 27.578 35.862 0.50 42.09 84 ASN A N 1
ATOM 695 N N B ASN A 1 108 ? 30.066 27.589 35.857 0.50 42.19 84 ASN A N 1
ATOM 696 C CA A ASN A 1 108 ? 31.057 28.625 35.554 0.50 41.84 84 ASN A CA 1
ATOM 697 C CA B ASN A 1 108 ? 31.064 28.630 35.560 0.50 42.01 84 ASN A CA 1
ATOM 698 C C A ASN A 1 108 ? 32.207 28.705 36.569 0.50 41.41 84 ASN A C 1
ATOM 699 C C B ASN A 1 108 ? 32.175 28.716 36.617 0.50 41.52 84 ASN A C 1
ATOM 700 O O A ASN A 1 108 ? 32.784 29.770 36.788 0.50 42.14 84 ASN A O 1
ATOM 701 O O B ASN A 1 108 ? 32.690 29.794 36.916 0.50 42.27 84 ASN A O 1
ATOM 710 N N . LEU A 1 109 ? 32.532 27.563 37.173 1.00 41.55 85 LEU A N 1
ATOM 711 C CA . LEU A 1 109 ? 33.643 27.455 38.118 1.00 41.78 85 LEU A CA 1
ATOM 712 C C . LEU A 1 109 ? 34.959 27.399 37.343 1.00 41.63 85 LEU A C 1
ATOM 713 O O . LEU A 1 109 ? 34.971 26.962 36.191 1.00 41.53 85 LEU A O 1
ATOM 718 N N . PRO A 1 110 ? 36.075 27.829 37.971 1.00 41.56 86 PRO A N 1
ATOM 719 C CA . PRO A 1 110 ? 37.357 27.841 37.259 1.00 41.03 86 PRO A CA 1
ATOM 720 C C . PRO A 1 110 ? 37.828 26.431 36.901 1.00 40.27 86 PRO A C 1
ATOM 721 O O . PRO A 1 110 ? 38.602 26.261 35.962 1.00 39.97 86 PRO A O 1
ATOM 725 N N . PHE A 1 111 ? 37.347 25.442 37.652 1.00 39.52 87 PHE A N 1
ATOM 726 C CA . PHE A 1 111 ? 37.734 24.046 37.481 1.00 39.51 87 PHE A CA 1
ATOM 727 C C . PHE A 1 111 ? 36.583 23.206 36.921 1.00 40.21 87 PHE A C 1
ATOM 728 O O . PHE A 1 111 ? 36.543 21.986 37.109 1.00 41.02 87 PHE A O 1
ATOM 736 N N . ALA A 1 112 ? 35.652 23.864 36.232 1.00 40.42 88 ALA A N 1
ATOM 737 C CA . ALA A 1 112 ? 34.514 23.186 35.617 1.00 40.26 88 ALA A CA 1
ATOM 738 C C . ALA A 1 112 ? 34.979 22.209 34.543 1.00 41.11 88 ALA A C 1
ATOM 739 O O . ALA A 1 112 ? 36.044 22.392 33.945 1.00 39.94 88 ALA A O 1
ATOM 741 N N . SER A 1 113 ? 34.177 21.171 34.308 1.00 41.09 89 SER A N 1
ATOM 742 C CA . SER A 1 113 ? 34.480 20.169 33.291 1.00 40.93 89 SER A CA 1
ATOM 743 C C . SER A 1 113 ? 35.010 20.806 32.015 1.00 41.74 89 SER A C 1
ATOM 744 O O . SER A 1 113 ? 34.402 21.733 31.466 1.00 40.03 89 SER A O 1
ATOM 747 N N . LYS A 1 114 ? 36.155 20.305 31.564 1.00 42.64 90 LYS A N 1
ATOM 748 C CA . LYS A 1 114 ? 36.728 20.697 30.282 1.00 44.14 90 LYS A CA 1
ATOM 749 C C . LYS A 1 114 ? 36.205 19.784 29.169 1.00 43.38 90 LYS A C 1
ATOM 750 O O . LYS A 1 114 ? 36.554 19.953 27.999 1.00 43.29 90 LYS A O 1
ATOM 756 N N . VAL A 1 115 ? 35.360 18.829 29.554 1.00 42.01 91 VAL A N 1
ATOM 757 C CA . VAL A 1 115 ? 34.673 17.945 28.620 1.00 43.20 91 VAL A CA 1
ATOM 758 C C . VAL A 1 115 ? 33.197 18.353 28.512 1.00 43.57 91 VAL A C 1
ATOM 759 O O . VAL A 1 115 ? 32.394 18.056 29.401 1.00 43.24 91 VAL A O 1
ATOM 763 N N . ASP A 1 116 ? 32.852 19.040 27.424 1.00 43.03 92 ASP A N 1
ATOM 764 C CA . ASP A 1 116 ? 31.485 19.508 27.182 1.00 43.94 92 ASP A CA 1
ATOM 765 C C . ASP A 1 116 ? 30.480 18.356 27.112 1.00 44.05 92 ASP A C 1
ATOM 766 O O . ASP A 1 116 ? 30.681 17.385 26.381 1.00 45.73 92 ASP A O 1
ATOM 771 N N . GLY A 1 117 ? 29.402 18.471 27.882 1.00 42.98 93 GLY A N 1
ATOM 772 C CA . GLY A 1 117 ? 28.364 17.452 27.909 1.00 41.20 93 GLY A CA 1
ATOM 773 C C . GLY A 1 117 ? 28.588 16.387 28.969 1.00 42.01 93 GLY A C 1
ATOM 774 O O . GLY A 1 117 ? 27.747 15.512 29.149 1.00 40.78 93 GLY A O 1
ATOM 775 N N . THR A 1 118 ? 29.727 16.458 29.659 1.00 41.43 94 THR A N 1
ATOM 776 C CA . THR A 1 118 ? 30.021 15.572 30.782 1.00 41.22 94 THR A CA 1
ATOM 777 C C . THR A 1 118 ? 30.309 16.399 32.037 1.00 41.98 94 THR A C 1
ATOM 778 O O . THR A 1 118 ? 30.965 17.441 31.969 1.00 41.66 94 THR A O 1
ATOM 790 N N . HIS A 1 120 ? 30.615 15.971 36.663 1.00 43.93 96 HIS A N 1
ATOM 791 C CA . HIS A 1 120 ? 30.437 15.371 37.976 1.00 43.12 96 HIS A CA 1
ATOM 792 C C . HIS A 1 120 ? 29.324 16.093 38.739 1.00 43.55 96 HIS A C 1
ATOM 793 O O . HIS A 1 120 ? 29.584 16.825 39.697 1.00 45.61 96 HIS A O 1
ATOM 800 N N . ALA A 1 121 ? 28.084 15.874 38.305 1.00 43.33 97 ALA A N 1
ATOM 801 C CA . ALA A 1 121 ? 26.915 16.562 38.858 1.00 43.04 97 ALA A CA 1
ATOM 802 C C . ALA A 1 121 ? 26.307 15.840 40.064 1.00 42.28 97 ALA A C 1
ATOM 803 O O . ALA A 1 121 ? 25.235 16.207 40.544 1.00 41.83 97 ALA A O 1
ATOM 805 N N . CYS A 1 122 ? 26.997 14.818 40.551 1.00 44.53 98 CYS A N 1
ATOM 806 C CA . CYS A 1 122 ? 26.528 14.056 41.703 1.00 44.37 98 CYS A CA 1
ATOM 807 C C . CYS A 1 122 ? 27.577 14.002 42.825 1.00 43.61 98 CYS A C 1
ATOM 808 O O . CYS A 1 122 ? 27.385 13.317 43.824 1.00 42.91 98 CYS A O 1
ATOM 811 N N . GLY A 1 123 ? 28.681 14.730 42.646 1.00 44.23 99 GLY A N 1
ATOM 812 C CA . GLY A 1 123 ? 29.726 14.845 43.673 1.00 43.62 99 GLY A CA 1
ATOM 813 C C . GLY A 1 123 ? 30.629 13.630 43.866 1.00 44.48 99 GLY A C 1
ATOM 814 O O . GLY A 1 123 ? 31.271 13.498 44.904 1.00 45.40 99 GLY A O 1
ATOM 815 N N . HIS A 1 124 ? 30.701 12.757 42.864 1.00 43.55 100 HIS A N 1
ATOM 816 C CA . HIS A 1 124 ? 31.517 11.542 42.948 1.00 43.33 100 HIS A CA 1
ATOM 817 C C . HIS A 1 124 ? 33.012 11.849 42.944 1.00 44.38 100 HIS A C 1
ATOM 818 O O . HIS A 1 124 ? 33.823 11.063 43.457 1.00 44.44 100 HIS A O 1
ATOM 825 N N . ASP A 1 125 ? 33.370 12.988 42.353 1.00 43.66 101 ASP A N 1
ATOM 826 C CA . ASP A 1 125 ? 34.716 13.524 42.461 1.00 43.57 101 ASP A CA 1
ATOM 827 C C . ASP A 1 125 ? 35.050 13.788 43.939 1.00 44.10 101 ASP A C 1
ATOM 828 O O . ASP A 1 125 ? 36.111 13.381 44.420 1.00 42.49 101 ASP A O 1
ATOM 833 N N . PHE A 1 126 ? 34.122 14.441 44.647 1.00 43.18 102 PHE A N 1
ATOM 834 C CA . PHE A 1 126 ? 34.205 14.631 46.098 1.00 43.36 102 PHE A CA 1
ATOM 835 C C . PHE A 1 126 ? 34.321 13.322 46.888 1.00 42.80 102 PHE A C 1
ATOM 836 O O . PHE A 1 126 ? 35.186 13.209 47.757 1.00 43.62 102 PHE A O 1
ATOM 844 N N . HIS A 1 127 ? 33.457 12.347 46.598 1.00 41.65 103 HIS A N 1
ATOM 845 C CA . HIS A 1 127 ? 33.508 11.050 47.284 1.00 42.00 103 HIS A CA 1
ATOM 846 C C . HIS A 1 127 ? 34.877 10.404 47.128 1.00 43.13 103 HIS A C 1
ATOM 847 O O . HIS A 1 127 ? 35.457 9.932 48.110 1.00 42.93 103 HIS A O 1
ATOM 854 N N . THR A 1 128 ? 35.378 10.401 45.890 1.00 42.38 104 THR A N 1
ATOM 855 C CA . THR A 1 128 ? 36.671 9.812 45.550 1.00 42.45 104 THR A CA 1
ATOM 856 C C . THR A 1 128 ? 37.827 10.479 46.296 1.00 42.54 104 THR A C 1
ATOM 857 O O . THR A 1 128 ? 38.594 9.797 46.979 1.00 44.14 104 THR A O 1
ATOM 861 N N . ALA A 1 129 ? 37.936 11.800 46.177 1.00 42.11 105 ALA A N 1
ATOM 862 C CA . ALA A 1 129 ? 38.999 12.554 46.852 1.00 43.42 105 ALA A CA 1
ATOM 863 C C . ALA A 1 129 ? 38.977 12.379 48.377 1.00 42.94 105 ALA A C 1
ATOM 864 O O . ALA A 1 129 ? 40.031 12.224 48.991 1.00 43.40 105 ALA A O 1
ATOM 866 N N . SER A 1 130 ? 37.778 12.382 48.965 1.00 42.87 106 SER A N 1
ATOM 867 C CA . SER A 1 130 ? 37.587 12.150 50.404 1.00 41.99 106 SER A CA 1
ATOM 868 C C . SER A 1 130 ? 38.136 10.808 50.858 1.00 42.32 106 SER A C 1
ATOM 869 O O . SER A 1 130 ? 38.882 10.743 51.835 1.00 44.73 106 SER A O 1
ATOM 872 N N . ILE A 1 131 ? 37.768 9.746 50.143 1.00 41.16 107 ILE A N 1
ATOM 873 C CA . ILE A 1 131 ? 38.164 8.382 50.502 1.00 41.66 107 ILE A CA 1
ATOM 874 C C . ILE A 1 131 ? 39.650 8.113 50.197 1.00 43.05 107 ILE A C 1
ATOM 875 O O . ILE A 1 131 ? 40.265 7.223 50.799 1.00 43.08 107 ILE A O 1
ATOM 880 N N . ILE A 1 132 ? 40.228 8.887 49.278 1.00 41.97 108 ILE A N 1
ATOM 881 C CA . ILE A 1 132 ? 41.677 8.858 49.090 1.00 41.00 108 ILE A CA 1
ATOM 882 C C . ILE A 1 132 ? 42.323 9.500 50.319 1.00 40.69 108 ILE A C 1
ATOM 883 O O . ILE A 1 132 ? 43.318 8.987 50.848 1.00 40.57 108 ILE A O 1
ATOM 888 N N . GLY A 1 133 ? 41.739 10.610 50.771 1.00 39.38 109 GLY A N 1
ATOM 889 C CA . GLY A 1 133 ? 42.137 11.240 52.030 1.00 39.87 109 GLY A CA 1
ATOM 890 C C . GLY A 1 133 ? 42.142 10.259 53.190 1.00 39.92 109 GLY A C 1
ATOM 891 O O . GLY A 1 133 ? 43.135 10.152 53.915 1.00 41.52 109 GLY A O 1
ATOM 892 N N . THR A 1 134 ? 41.032 9.538 53.351 1.00 39.95 110 THR A N 1
ATOM 893 C CA . THR A 1 134 ? 40.889 8.514 54.386 1.00 40.30 110 THR A CA 1
ATOM 894 C C . THR A 1 134 ? 42.039 7.511 54.338 1.00 41.08 110 THR A C 1
ATOM 895 O O . THR A 1 134 ? 42.648 7.206 55.368 1.00 40.50 110 THR A O 1
ATOM 899 N N . ALA A 1 135 ? 42.336 7.015 53.137 1.00 42.65 111 ALA A N 1
ATOM 900 C CA . ALA A 1 135 ? 43.416 6.052 52.937 1.00 43.86 111 ALA A CA 1
ATOM 901 C C . ALA A 1 135 ? 44.763 6.637 53.360 1.00 44.51 111 ALA A C 1
ATOM 902 O O . ALA A 1 135 ? 45.559 5.965 54.018 1.00 43.19 111 ALA A O 1
ATOM 912 N N . LEU A 1 137 ? 45.297 9.125 55.557 1.00 44.71 113 LEU A N 1
ATOM 913 C CA . LEU A 1 137 ? 45.304 9.278 57.014 1.00 43.36 113 LEU A CA 1
ATOM 914 C C . LEU A 1 137 ? 45.501 7.940 57.720 1.00 41.82 113 LEU A C 1
ATOM 915 O O . LEU A 1 137 ? 46.200 7.862 58.730 1.00 41.38 113 LEU A O 1
ATOM 920 N N . LEU A 1 138 ? 44.870 6.894 57.192 1.00 40.80 114 LEU A N 1
ATOM 921 C CA . LEU A 1 138 ? 44.948 5.569 57.799 1.00 39.78 114 LEU A CA 1
ATOM 922 C C . LEU A 1 138 ? 46.296 4.915 57.538 1.00 39.56 114 LEU A C 1
ATOM 923 O O . LEU A 1 138 ? 46.745 4.075 58.321 1.00 38.93 114 LEU A O 1
ATOM 928 N N . ASN A 1 139 ? 46.930 5.315 56.437 1.00 39.25 115 ASN A N 1
ATOM 929 C CA . ASN A 1 139 ? 48.286 4.890 56.089 1.00 40.41 115 ASN A CA 1
ATOM 930 C C . ASN A 1 139 ? 49.319 5.254 57.162 1.00 40.98 115 ASN A C 1
ATOM 931 O O . ASN A 1 139 ? 50.343 4.582 57.298 1.00 42.87 115 ASN A O 1
ATOM 936 N N . GLN A 1 140 ? 49.045 6.317 57.916 1.00 41.18 116 GLN A N 1
ATOM 937 C CA . GLN A 1 140 ? 49.931 6.762 58.988 1.00 42.59 116 GLN A CA 1
ATOM 938 C C . GLN A 1 140 ? 49.407 6.337 60.359 1.00 42.91 116 GLN A C 1
ATOM 939 O O . GLN A 1 140 ? 49.904 6.800 61.388 1.00 43.63 116 GLN A O 1
ATOM 945 N N . ARG A 1 141 ? 48.410 5.452 60.365 1.00 43.80 117 ARG A N 1
ATOM 946 C CA . ARG A 1 141 ? 47.746 5.014 61.603 1.00 44.35 117 ARG A CA 1
ATOM 947 C C . ARG A 1 141 ? 47.548 3.493 61.663 1.00 43.26 117 ARG A C 1
ATOM 948 O O . ARG A 1 141 ? 46.612 3.002 62.309 1.00 42.09 117 ARG A O 1
ATOM 956 N N . ARG A 1 142 ? 48.438 2.760 60.996 1.00 42.48 118 ARG A N 1
ATOM 957 C CA . ARG A 1 142 ? 48.340 1.299 60.865 1.00 42.24 118 ARG A CA 1
ATOM 958 C C . ARG A 1 142 ? 48.377 0.551 62.195 1.00 42.39 118 ARG A C 1
ATOM 959 O O . ARG A 1 142 ? 47.759 -0.506 62.325 1.00 42.38 118 ARG A O 1
ATOM 967 N N . ALA A 1 143 ? 49.096 1.102 63.172 1.00 42.96 119 ALA A N 1
ATOM 968 C CA . ALA A 1 143 ? 49.171 0.518 64.515 1.00 44.08 119 ALA A CA 1
ATOM 969 C C . ALA A 1 143 ? 47.825 0.543 65.251 1.00 45.12 119 ALA A C 1
ATOM 970 O O . ALA A 1 143 ? 47.592 -0.266 66.152 1.00 46.46 119 ALA A O 1
ATOM 972 N N . GLU A 1 144 ? 46.949 1.469 64.862 1.00 46.20 120 GLU A N 1
ATOM 973 C CA . GLU A 1 144 ? 45.614 1.594 65.460 1.00 47.90 120 GLU A CA 1
ATOM 974 C C . GLU A 1 144 ? 44.597 0.630 64.847 1.00 46.03 120 GLU A C 1
ATOM 975 O O . GLU A 1 144 ? 43.559 0.351 65.452 1.00 46.61 120 GLU A O 1
ATOM 981 N N . LEU A 1 145 ? 44.892 0.129 63.649 1.00 44.17 121 LEU A N 1
ATOM 982 C CA . LEU A 1 145 ? 43.973 -0.762 62.945 1.00 43.21 121 LEU A CA 1
ATOM 983 C C . LEU A 1 145 ? 44.074 -2.208 63.420 1.00 42.71 121 LEU A C 1
ATOM 984 O O . LEU A 1 145 ? 45.127 -2.841 63.299 1.00 42.50 121 LEU A O 1
ATOM 989 N N . LYS A 1 146 ? 42.971 -2.721 63.958 1.00 41.91 122 LYS A N 1
ATOM 990 C CA . LYS A 1 146 ? 42.888 -4.119 64.377 1.00 42.95 122 LYS A CA 1
ATOM 991 C C . LYS A 1 146 ? 42.364 -4.969 63.217 1.00 42.79 122 LYS A C 1
ATOM 992 O O . LYS A 1 146 ? 41.347 -5.661 63.323 1.00 42.64 122 LYS A O 1
ATOM 998 N N . GLY A 1 147 ? 43.071 -4.900 62.098 1.00 43.15 123 GLY A N 1
ATOM 999 C CA . GLY A 1 147 ? 42.689 -5.636 60.912 1.00 43.39 123 GLY A CA 1
ATOM 1000 C C . GLY A 1 147 ? 43.024 -4.871 59.658 1.00 43.65 123 GLY A C 1
ATOM 1001 O O . GLY A 1 147 ? 44.034 -4.172 59.599 1.00 44.38 123 GLY A O 1
ATOM 1002 N N . THR A 1 148 ? 42.155 -4.990 58.662 1.00 43.70 124 THR A N 1
ATOM 1003 C CA . THR A 1 148 ? 42.454 -4.505 57.326 1.00 42.44 124 THR A CA 1
ATOM 1004 C C . THR A 1 148 ? 41.307 -3.679 56.752 1.00 42.36 124 THR A C 1
ATOM 1005 O O . THR A 1 148 ? 40.137 -4.036 56.896 1.00 40.57 124 THR A O 1
ATOM 1009 N N . VAL A 1 149 ? 41.659 -2.566 56.111 1.00 42.00 125 VAL A N 1
ATOM 1010 C CA . VAL A 1 149 ? 40.689 -1.771 55.373 1.00 41.41 125 VAL A CA 1
ATOM 1011 C C . VAL A 1 149 ? 40.941 -1.910 53.877 1.00 41.99 125 VAL A C 1
ATOM 1012 O O . VAL A 1 149 ? 42.025 -1.594 53.375 1.00 43.30 125 VAL A O 1
ATOM 1016 N N . ARG A 1 150 ? 39.929 -2.399 53.174 1.00 42.40 126 ARG A N 1
ATOM 1017 C CA . ARG A 1 150 ? 39.961 -2.471 51.727 1.00 42.54 126 ARG A CA 1
ATOM 1018 C C . ARG A 1 150 ? 39.217 -1.259 51.152 1.00 42.07 126 ARG A C 1
ATOM 1019 O O . ARG A 1 150 ? 38.091 -0.965 51.554 1.00 42.85 126 ARG A O 1
ATOM 1027 N N . PHE A 1 151 ? 39.863 -0.543 50.235 1.00 40.69 127 PHE A N 1
ATOM 1028 C CA . PHE A 1 151 ? 39.248 0.619 49.594 1.00 40.61 127 PHE A CA 1
ATOM 1029 C C . PHE A 1 151 ? 38.748 0.272 48.198 1.00 40.27 127 PHE A C 1
ATOM 1030 O O . PHE A 1 151 ? 39.476 -0.296 47.380 1.00 41.43 127 PHE A O 1
ATOM 1038 N N . ILE A 1 152 ? 37.494 0.624 47.946 1.00 39.93 128 ILE A N 1
ATOM 1039 C CA . ILE A 1 152 ? 36.813 0.307 46.703 1.00 40.15 128 ILE A CA 1
ATOM 1040 C C . ILE A 1 152 ? 36.473 1.602 45.969 1.00 40.63 128 ILE A C 1
ATOM 1041 O O . ILE A 1 152 ? 35.645 2.397 46.425 1.00 41.43 128 ILE A O 1
ATOM 1046 N N . PHE A 1 153 ? 37.139 1.815 44.842 1.00 40.08 129 PHE A N 1
ATOM 1047 C CA . PHE A 1 153 ? 36.821 2.934 43.972 1.00 40.54 129 PHE A CA 1
ATOM 1048 C C . PHE A 1 153 ? 36.055 2.371 42.782 1.00 41.20 129 PHE A C 1
ATOM 1049 O O . PHE A 1 153 ? 36.629 1.839 41.838 1.00 40.80 129 PHE A O 1
ATOM 1057 N N . GLN A 1 154 ? 34.737 2.487 42.871 1.00 42.71 130 GLN A N 1
ATOM 1058 C CA . GLN A 1 154 ? 33.819 1.734 42.044 1.00 42.81 130 GLN A CA 1
ATOM 1059 C C . GLN A 1 154 ? 33.375 2.496 40.796 1.00 44.59 130 GLN A C 1
ATOM 1060 O O . GLN A 1 154 ? 32.916 3.636 40.892 1.00 46.49 130 GLN A O 1
ATOM 1066 N N . PRO A 1 155 ? 33.470 1.850 39.620 1.00 45.57 131 PRO A N 1
ATOM 1067 C CA . PRO A 1 155 ? 32.961 2.482 38.403 1.00 45.91 131 PRO A CA 1
ATOM 1068 C C . PRO A 1 155 ? 31.449 2.320 38.305 1.00 44.69 131 PRO A C 1
ATOM 1069 O O . PRO A 1 155 ? 30.876 1.509 39.027 1.00 44.81 131 PRO A O 1
ATOM 1073 N N . ALA A 1 156 ? 30.816 3.108 37.437 1.00 43.86 132 ALA A N 1
ATOM 1074 C CA . ALA A 1 156 ? 29.455 2.828 36.962 1.00 44.70 132 ALA A CA 1
ATOM 1075 C C . ALA A 1 156 ? 28.350 2.752 38.035 1.00 45.24 132 ALA A C 1
ATOM 1076 O O . ALA A 1 156 ? 27.475 1.876 37.973 1.00 44.58 132 ALA A O 1
ATOM 1078 N N . GLU A 1 157 ? 28.387 3.659 39.010 1.00 45.14 133 GLU A N 1
ATOM 1079 C CA . GLU A 1 157 ? 27.294 3.762 39.980 1.00 46.23 133 GLU A CA 1
ATOM 1080 C C . GLU A 1 157 ? 26.037 4.298 39.296 1.00 47.57 133 GLU A C 1
ATOM 1081 O O . GLU A 1 157 ? 24.924 3.834 39.560 1.00 48.20 133 GLU A O 1
ATOM 1087 N N . GLU A 1 158 ? 26.226 5.265 38.402 1.00 47.32 134 GLU A N 1
ATOM 1088 C CA . GLU A 1 158 ? 25.106 5.959 37.775 1.00 48.07 134 GLU A CA 1
ATOM 1089 C C . GLU A 1 158 ? 24.229 5.056 36.910 1.00 47.96 134 GLU A C 1
ATOM 1090 O O . GLU A 1 158 ? 23.064 5.367 36.676 1.00 47.93 134 GLU A O 1
ATOM 1096 N N . ILE A 1 159 ? 24.782 3.940 36.445 1.00 48.60 135 ILE A N 1
ATOM 1097 C CA . ILE A 1 159 ? 23.996 2.982 35.660 1.00 47.35 135 ILE A CA 1
ATOM 1098 C C . ILE A 1 159 ? 23.743 1.692 36.437 1.00 46.44 135 ILE A C 1
ATOM 1099 O O . ILE A 1 159 ? 23.267 0.701 35.877 1.00 46.94 135 ILE A O 1
ATOM 1104 N N . ALA A 1 160 ? 24.063 1.731 37.731 1.00 46.79 136 ALA A N 1
ATOM 1105 C CA . ALA A 1 160 ? 23.823 0.629 38.673 1.00 46.65 136 ALA A CA 1
ATOM 1106 C C . ALA A 1 160 ? 24.471 -0.686 38.242 1.00 46.33 136 ALA A C 1
ATOM 1107 O O . ALA A 1 160 ? 23.898 -1.767 38.435 1.00 45.21 136 ALA A O 1
ATOM 1109 N N . ALA A 1 161 ? 25.677 -0.592 37.682 1.00 44.27 137 ALA A N 1
ATOM 1110 C CA . ALA A 1 161 ? 26.341 -1.761 37.115 1.00 43.54 137 ALA A CA 1
ATOM 1111 C C . ALA A 1 161 ? 27.695 -2.075 37.764 1.00 43.43 137 ALA A C 1
ATOM 1112 O O . ALA A 1 161 ? 28.170 -3.209 37.703 1.00 43.40 137 ALA A O 1
ATOM 1114 N N . GLY A 1 162 ? 28.295 -1.077 38.404 1.00 43.33 138 GLY A N 1
ATOM 1115 C CA . GLY A 1 162 ? 29.648 -1.202 38.942 1.00 41.68 138 GLY A CA 1
ATOM 1116 C C . GLY A 1 162 ? 29.797 -2.049 40.185 1.00 41.52 138 GLY A C 1
ATOM 1117 O O . GLY A 1 162 ? 30.763 -2.807 40.309 1.00 43.06 138 GLY A O 1
ATOM 1118 N N . ALA A 1 163 ? 28.855 -1.909 41.113 1.00 40.81 139 ALA A N 1
ATOM 1119 C CA . ALA A 1 163 ? 28.839 -2.709 42.334 1.00 42.10 139 ALA A CA 1
ATOM 1120 C C . ALA A 1 163 ? 28.736 -4.207 42.036 1.00 41.80 139 ALA A C 1
ATOM 1121 O O . ALA A 1 163 ? 29.385 -5.017 42.695 1.00 44.02 139 ALA A O 1
ATOM 1123 N N . ARG A 1 164 ? 27.929 -4.565 41.040 1.00 41.02 140 ARG A N 1
ATOM 1124 C CA . ARG A 1 164 ? 27.819 -5.952 40.597 1.00 41.76 140 ARG A CA 1
ATOM 1125 C C . ARG A 1 164 ? 29.142 -6.487 40.034 1.00 41.45 140 ARG A C 1
ATOM 1126 O O . ARG A 1 164 ? 29.499 -7.635 40.294 1.00 42.54 140 ARG A O 1
ATOM 1134 N N . LYS A 1 165 ? 29.860 -5.654 39.278 1.00 40.91 141 LYS A N 1
ATOM 1135 C CA . LYS A 1 165 ? 31.169 -6.019 38.721 1.00 41.13 141 LYS A CA 1
ATOM 1136 C C . LYS A 1 165 ? 32.226 -6.232 39.807 1.00 40.87 141 LYS A C 1
ATOM 1137 O O . LYS A 1 165 ? 33.037 -7.157 39.717 1.00 40.47 141 LYS A O 1
ATOM 1143 N N . VAL A 1 166 ? 32.202 -5.361 40.819 1.00 41.21 142 VAL A N 1
ATOM 1144 C CA . VAL A 1 166 ? 33.075 -5.435 41.991 1.00 39.85 142 VAL A CA 1
ATOM 1145 C C . VAL A 1 166 ? 32.824 -6.734 42.769 1.00 41.51 142 VAL A C 1
ATOM 1146 O O . VAL A 1 166 ? 33.770 -7.451 43.114 1.00 41.27 142 VAL A O 1
ATOM 1150 N N . LEU A 1 167 ? 31.549 -7.033 43.030 1.00 41.66 143 LEU A N 1
ATOM 1151 C CA . LEU A 1 167 ? 31.163 -8.262 43.729 1.00 42.46 143 LEU A CA 1
ATOM 1152 C C . LEU A 1 167 ? 31.609 -9.503 42.969 1.00 41.81 143 LEU A C 1
ATOM 1153 O O . LEU A 1 167 ? 32.187 -10.426 43.556 1.00 42.30 143 LEU A O 1
ATOM 1158 N N . GLU A 1 168 ? 31.356 -9.509 41.662 1.00 41.46 144 GLU A N 1
ATOM 1159 C CA . GLU A 1 168 ? 31.703 -10.643 40.797 1.00 42.75 144 GLU A CA 1
ATOM 1160 C C . GLU A 1 168 ? 33.216 -10.810 40.606 1.00 42.38 144 GLU A C 1
ATOM 1161 O O . GLU A 1 168 ? 33.682 -11.874 40.198 1.00 40.69 144 GLU A O 1
ATOM 1167 N N . ALA A 1 169 ? 33.969 -9.754 40.907 1.00 42.51 145 ALA A N 1
ATOM 1168 C CA . ALA A 1 169 ? 35.429 -9.783 40.842 1.00 42.49 145 ALA A CA 1
ATOM 1169 C C . ALA A 1 169 ? 36.040 -10.410 42.092 1.00 42.13 145 ALA A C 1
ATOM 1170 O O . ALA A 1 169 ? 37.249 -10.628 42.148 1.00 43.41 145 ALA A O 1
ATOM 1172 N N . GLY A 1 170 ? 35.196 -10.704 43.083 1.00 42.92 146 GLY A N 1
ATOM 1173 C CA . GLY A 1 170 ? 35.624 -11.323 44.342 1.00 40.04 146 GLY A CA 1
ATOM 1174 C C . GLY A 1 170 ? 36.238 -10.351 45.332 1.00 41.07 146 GLY A C 1
ATOM 1175 O O . GLY A 1 170 ? 36.912 -10.761 46.277 1.00 39.67 146 GLY A O 1
ATOM 1176 N N . VAL A 1 171 ? 35.984 -9.060 45.126 1.00 42.44 147 VAL A N 1
ATOM 1177 C CA . VAL A 1 171 ? 36.594 -7.995 45.928 1.00 42.28 147 VAL A CA 1
ATOM 1178 C C . VAL A 1 171 ? 36.104 -8.025 47.384 1.00 43.82 147 VAL A C 1
ATOM 1179 O O . VAL A 1 171 ? 36.824 -7.605 48.290 1.00 44.06 147 VAL A O 1
ATOM 1183 N N . LEU A 1 172 ? 34.897 -8.542 47.608 1.00 44.40 148 LEU A N 1
ATOM 1184 C CA . LEU A 1 172 ? 34.327 -8.601 48.959 1.00 45.76 148 LEU A CA 1
ATOM 1185 C C . LEU A 1 172 ? 34.487 -9.946 49.669 1.00 46.14 148 LEU A C 1
ATOM 1186 O O . LEU A 1 172 ? 33.942 -10.151 50.758 1.00 44.27 148 LEU A O 1
ATOM 1191 N N . ASN A 1 173 ? 35.234 -10.861 49.057 1.00 48.06 149 ASN A N 1
ATOM 1192 C CA . ASN A 1 173 ? 35.575 -12.118 49.713 1.00 50.57 149 ASN A CA 1
ATOM 1193 C C . ASN A 1 173 ? 36.377 -11.851 50.983 1.00 50.80 149 ASN A C 1
ATOM 1194 O O . ASN A 1 173 ? 37.410 -11.173 50.944 1.00 51.34 149 ASN A O 1
ATOM 1199 N N . GLY A 1 174 ? 35.867 -12.356 52.106 1.00 50.49 150 GLY A N 1
ATOM 1200 C CA . GLY A 1 174 ? 36.513 -12.194 53.409 1.00 49.33 150 GLY A CA 1
ATOM 1201 C C . GLY A 1 174 ? 36.221 -10.888 54.131 1.00 48.62 150 GLY A C 1
ATOM 1202 O O . GLY A 1 174 ? 36.698 -10.682 55.247 1.00 49.76 150 GLY A O 1
ATOM 1203 N N . VAL A 1 175 ? 35.438 -10.012 53.500 1.00 46.96 151 VAL A N 1
ATOM 1204 C CA . VAL A 1 175 ? 35.083 -8.708 54.073 1.00 44.93 151 VAL A CA 1
ATOM 1205 C C . VAL A 1 175 ? 33.877 -8.818 55.022 1.00 44.02 151 VAL A C 1
ATOM 1206 O O . VAL A 1 175 ? 32.846 -9.383 54.664 1.00 45.25 151 VAL A O 1
ATOM 1210 N N . SER A 1 176 ? 34.024 -8.270 56.227 1.00 41.65 152 SER A N 1
ATOM 1211 C CA . SER A 1 176 ? 33.006 -8.354 57.274 1.00 40.24 152 SER A CA 1
ATOM 1212 C C . SER A 1 176 ? 31.963 -7.248 57.196 1.00 40.66 152 SER A C 1
ATOM 1213 O O . SER A 1 176 ? 30.799 -7.467 57.525 1.00 41.26 152 SER A O 1
ATOM 1216 N N . ALA A 1 177 ? 32.390 -6.058 56.782 1.00 41.81 153 ALA A N 1
ATOM 1217 C CA . ALA A 1 177 ? 31.511 -4.891 56.731 1.00 41.11 153 ALA A CA 1
ATOM 1218 C C . ALA A 1 177 ? 31.921 -3.935 55.630 1.00 40.40 153 ALA A C 1
ATOM 1219 O O . ALA A 1 177 ? 33.091 -3.872 55.264 1.00 40.61 153 ALA A O 1
ATOM 1221 N N . ILE A 1 178 ? 30.950 -3.187 55.113 1.00 41.56 154 ILE A N 1
ATOM 1222 C CA . ILE A 1 178 ? 31.200 -2.190 54.074 1.00 41.02 154 ILE A CA 1
ATOM 1223 C C . ILE A 1 178 ? 30.553 -0.843 54.405 1.00 43.40 154 ILE A C 1
ATOM 1224 O O . ILE A 1 178 ? 29.409 -0.773 54.872 1.00 42.29 154 ILE A O 1
ATOM 1229 N N . PHE A 1 179 ? 31.297 0.227 54.150 1.00 44.51 155 PHE A N 1
ATOM 1230 C CA . PHE A 1 179 ? 30.838 1.562 54.489 1.00 44.73 155 PHE A CA 1
ATOM 1231 C C . PHE A 1 179 ? 30.964 2.511 53.307 1.00 45.72 155 PHE A C 1
ATOM 1232 O O . PHE A 1 179 ? 31.865 2.375 52.477 1.00 44.86 155 PHE A O 1
ATOM 1240 N N . GLY A 1 180 ? 30.040 3.462 53.234 1.00 45.06 156 GLY A N 1
ATOM 1241 C CA . GLY A 1 180 ? 29.994 4.396 52.125 1.00 45.60 156 GLY A CA 1
ATOM 1242 C C . GLY A 1 180 ? 29.306 5.687 52.500 1.00 45.79 156 GLY A C 1
ATOM 1243 O O . GLY A 1 180 ? 28.714 5.806 53.572 1.00 46.21 156 GLY A O 1
ATOM 1252 N N . HIS A 1 182 ? 27.118 9.287 50.692 1.00 44.94 158 HIS A N 1
ATOM 1253 C CA . HIS A 1 182 ? 26.757 10.162 49.603 1.00 44.03 158 HIS A CA 1
ATOM 1254 C C . HIS A 1 182 ? 26.655 11.585 50.125 1.00 43.88 158 HIS A C 1
ATOM 1255 O O . HIS A 1 182 ? 26.085 11.824 51.193 1.00 43.51 158 HIS A O 1
ATOM 1262 N N . ASN A 1 183 ? 27.227 12.520 49.372 1.00 42.08 159 ASN A N 1
ATOM 1263 C CA . ASN A 1 183 ? 27.100 13.935 49.684 1.00 42.73 159 ASN A CA 1
ATOM 1264 C C . ASN A 1 183 ? 25.625 14.313 49.744 1.00 41.26 159 ASN A C 1
ATOM 1265 O O . ASN A 1 183 ? 24.811 13.792 48.979 1.00 41.89 159 ASN A O 1
ATOM 1270 N N . LYS A 1 184 ? 25.287 15.197 50.672 1.00 41.87 160 LYS A N 1
ATOM 1271 C CA . LYS A 1 184 ? 23.918 15.645 50.844 1.00 41.17 160 LYS A CA 1
ATOM 1272 C C . LYS A 1 184 ? 23.917 17.171 50.874 1.00 41.62 160 LYS A C 1
ATOM 1273 O O . LYS A 1 184 ? 24.237 17.771 51.902 1.00 43.34 160 LYS A O 1
ATOM 1279 N N . PRO A 1 185 ? 23.578 17.802 49.733 1.00 42.25 161 PRO A N 1
ATOM 1280 C CA . PRO A 1 185 ? 23.652 19.263 49.570 1.00 42.46 161 PRO A CA 1
ATOM 1281 C C . PRO A 1 185 ? 22.826 20.069 50.572 1.00 42.85 161 PRO A C 1
ATOM 1282 O O . PRO A 1 185 ? 23.184 21.209 50.877 1.00 42.45 161 PRO A O 1
ATOM 1286 N N . ASP A 1 186 ? 21.745 19.480 51.081 1.00 44.04 162 ASP A N 1
ATOM 1287 C CA . ASP A 1 186 ? 20.835 20.172 52.001 1.00 45.22 162 ASP A CA 1
ATOM 1288 C C . ASP A 1 186 ? 21.305 20.154 53.459 1.00 44.58 162 ASP A C 1
ATOM 1289 O O . ASP A 1 186 ? 20.722 20.826 54.312 1.00 44.13 162 ASP A O 1
ATOM 1294 N N . LEU A 1 187 ? 22.353 19.382 53.739 1.00 44.34 163 LEU A N 1
ATOM 1295 C CA . LEU A 1 187 ? 22.937 19.319 55.081 1.00 42.71 163 LEU A CA 1
ATOM 1296 C C . LEU A 1 187 ? 24.185 20.199 55.177 1.00 41.36 163 LEU A C 1
ATOM 1297 O O . LEU A 1 187 ? 24.878 20.395 54.181 1.00 40.98 163 LEU A O 1
ATOM 1302 N N . PRO A 1 188 ? 24.476 20.736 56.375 1.00 41.09 164 PRO A N 1
ATOM 1303 C CA . PRO A 1 188 ? 25.641 21.612 56.487 1.00 41.94 164 PRO A CA 1
ATOM 1304 C C . PRO A 1 188 ? 26.958 20.848 56.634 1.00 42.13 164 PRO A C 1
ATOM 1305 O O . PRO A 1 188 ? 26.955 19.669 56.987 1.00 41.17 164 PRO A O 1
ATOM 1309 N N . VAL A 1 189 ? 28.065 21.531 56.357 1.00 43.48 165 VAL A N 1
ATOM 1310 C CA . VAL A 1 189 ? 29.410 20.980 56.534 1.00 44.21 165 VAL A CA 1
ATOM 1311 C C . VAL A 1 189 ? 29.659 20.656 58.009 1.00 43.71 165 VAL A C 1
ATOM 1312 O O . VAL A 1 189 ? 29.374 21.473 58.891 1.00 44.01 165 VAL A O 1
ATOM 1316 N N . GLY A 1 190 ? 30.184 19.458 58.262 1.00 42.59 166 GLY A N 1
ATOM 1317 C CA . GLY A 1 190 ? 30.439 18.988 59.620 1.00 40.80 166 GLY A CA 1
ATOM 1318 C C . GLY A 1 190 ? 29.338 18.081 60.141 1.00 40.26 166 GLY A C 1
ATOM 1319 O O . GLY A 1 190 ? 29.424 17.572 61.260 1.00 39.85 166 GLY A O 1
ATOM 1320 N N . THR A 1 191 ? 28.306 17.882 59.324 1.00 39.52 167 THR A N 1
ATOM 1321 C CA . THR A 1 191 ? 27.156 17.064 59.691 1.00 39.61 167 THR A CA 1
ATOM 1322 C C . THR A 1 191 ? 27.081 15.774 58.866 1.00 40.72 167 THR A C 1
ATOM 1323 O O . THR A 1 191 ? 27.187 15.799 57.640 1.00 40.82 167 THR A O 1
ATOM 1327 N N . ILE A 1 192 ? 26.900 14.657 59.569 1.00 41.91 168 ILE A N 1
ATOM 1328 C CA . ILE A 1 192 ? 26.780 13.326 58.977 1.00 39.87 168 ILE A CA 1
ATOM 1329 C C . ILE A 1 192 ? 25.365 12.787 59.251 1.00 40.90 168 ILE A C 1
ATOM 1330 O O . ILE A 1 192 ? 24.899 12.795 60.394 1.00 40.86 168 ILE A O 1
ATOM 1335 N N . GLY A 1 193 ? 24.680 12.347 58.196 1.00 41.07 169 GLY A N 1
ATOM 1336 C CA . GLY A 1 193 ? 23.315 11.821 58.305 1.00 41.35 169 GLY A CA 1
ATOM 1337 C C . GLY A 1 193 ? 23.304 10.337 58.619 1.00 41.91 169 GLY A C 1
ATOM 1338 O O . GLY A 1 193 ? 23.858 9.536 57.867 1.00 43.33 169 GLY A O 1
ATOM 1339 N N . VAL A 1 194 ? 22.655 9.972 59.722 1.00 41.76 170 VAL A N 1
ATOM 1340 C CA . VAL A 1 194 ? 22.754 8.624 60.280 1.00 42.26 170 VAL A CA 1
ATOM 1341 C C . VAL A 1 194 ? 21.388 8.011 60.629 1.00 41.71 170 VAL A C 1
ATOM 1342 O O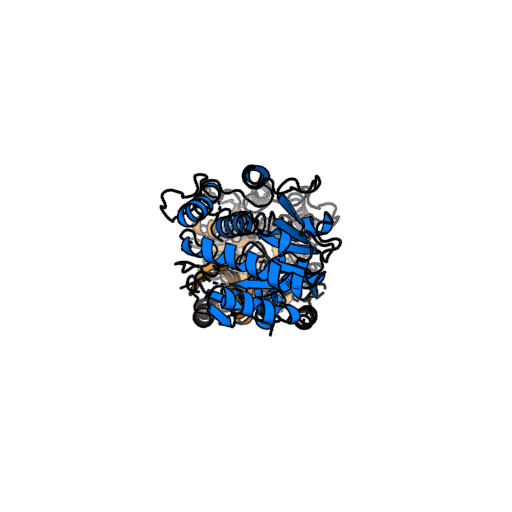 . VAL A 1 194 ? 20.622 8.589 61.404 1.00 42.76 170 VAL A O 1
ATOM 1346 N N . LYS A 1 195 ? 21.095 6.843 60.052 1.00 41.55 171 LYS A N 1
ATOM 1347 C CA . LYS A 1 195 ? 19.942 6.027 60.469 1.00 42.64 171 LYS A CA 1
ATOM 1348 C C . LYS A 1 195 ? 20.173 4.529 60.231 1.00 41.64 171 LYS A C 1
ATOM 1349 O O . LYS A 1 195 ? 20.895 4.148 59.307 1.00 42.98 171 LYS A O 1
ATOM 1355 N N . GLU A 1 196 ? 19.564 3.692 61.070 1.00 39.68 172 GLU A N 1
ATOM 1356 C CA . GLU A 1 196 ? 19.532 2.248 60.827 1.00 39.01 172 GLU A CA 1
ATOM 1357 C C . GLU A 1 196 ? 18.373 1.906 59.881 1.00 37.08 172 GLU A C 1
ATOM 1358 O O . GLU A 1 196 ? 17.420 2.676 59.751 1.00 36.62 172 GLU A O 1
ATOM 1364 N N . GLY A 1 197 ? 18.475 0.765 59.205 1.00 36.46 173 GLY A N 1
ATOM 1365 C CA . GLY A 1 197 ? 17.433 0.309 58.292 1.00 35.39 173 GLY A CA 1
ATOM 1366 C C . GLY A 1 197 ? 17.412 1.040 56.959 1.00 37.45 173 GLY A C 1
ATOM 1367 O O . GLY A 1 197 ? 18.449 1.542 56.505 1.00 36.54 173 GLY A O 1
ATOM 1368 N N . PRO A 1 198 ? 16.223 1.113 56.325 1.00 38.02 174 PRO A N 1
ATOM 1369 C CA . PRO A 1 198 ? 16.033 1.650 54.972 1.00 39.63 174 PRO A CA 1
ATOM 1370 C C . PRO A 1 198 ? 16.381 3.132 54.847 1.00 40.64 174 PRO A C 1
ATOM 1371 O O . PRO A 1 198 ? 15.834 3.966 55.578 1.00 41.48 174 PRO A O 1
ATOM 1375 N N . LEU A 1 199 ? 17.284 3.443 53.919 1.00 39.84 175 LEU A N 1
ATOM 1376 C CA . LEU A 1 199 ? 17.709 4.818 53.665 1.00 38.01 175 LEU A CA 1
ATOM 1377 C C . LEU A 1 199 ? 17.297 5.275 52.269 1.00 38.34 175 LEU A C 1
ATOM 1378 O O . LEU A 1 199 ? 16.827 6.400 52.087 1.00 37.13 175 LEU A O 1
ATOM 1391 N N . ALA A 1 201 ? 15.455 4.012 48.386 1.00 38.80 177 ALA A N 1
ATOM 1392 C CA . ALA A 1 201 ? 14.449 3.114 47.841 1.00 36.46 177 ALA A CA 1
ATOM 1393 C C . ALA A 1 201 ? 15.027 2.025 46.942 1.00 35.85 177 ALA A C 1
ATOM 1394 O O . ALA A 1 201 ? 16.077 2.199 46.322 1.00 33.18 177 ALA A O 1
ATOM 1396 N N . SER A 1 202 ? 14.331 0.893 46.895 1.00 35.39 178 SER A N 1
ATOM 1397 C CA . SER A 1 202 ? 14.569 -0.116 45.882 1.00 36.25 178 SER A CA 1
ATOM 1398 C C . SER A 1 202 ? 14.056 0.430 44.555 1.00 38.30 178 SER A C 1
ATOM 1399 O O . SER A 1 202 ? 13.123 1.230 44.529 1.00 39.41 178 SER A O 1
ATOM 1402 N N . VAL A 1 203 ? 14.679 0.029 43.456 1.00 39.84 179 VAL A N 1
ATOM 1403 C CA . VAL A 1 203 ? 14.202 0.436 42.142 1.00 41.75 179 VAL A CA 1
ATOM 1404 C C . VAL A 1 203 ? 14.008 -0.811 41.303 1.00 42.76 179 VAL A C 1
ATOM 1405 O O . VAL A 1 203 ? 14.895 -1.663 41.229 1.00 43.21 179 VAL A O 1
ATOM 1409 N N . ASP A 1 204 ? 12.832 -0.920 40.694 1.00 43.11 180 ASP A N 1
ATOM 1410 C CA . ASP A 1 204 ? 12.492 -2.062 39.861 1.00 42.06 180 ASP A CA 1
ATOM 1411 C C . ASP A 1 204 ? 11.707 -1.609 38.654 1.00 41.62 180 ASP A C 1
ATOM 1412 O O . ASP A 1 204 ? 10.897 -0.686 38.740 1.00 41.92 180 ASP A O 1
ATOM 1417 N N . ARG A 1 205 ? 11.962 -2.266 37.529 1.00 40.78 181 ARG A N 1
ATOM 1418 C CA . ARG A 1 205 ? 11.311 -1.951 36.268 1.00 41.18 181 ARG A CA 1
ATOM 1419 C C . ARG A 1 205 ? 10.154 -2.919 36.044 1.00 38.98 181 ARG A C 1
ATOM 1420 O O . ARG A 1 205 ? 10.253 -4.099 36.378 1.00 37.68 181 ARG A O 1
ATOM 1428 N N . PHE A 1 206 ? 9.056 -2.412 35.492 1.00 38.97 182 PHE A N 1
ATOM 1429 C CA . PHE A 1 206 ? 7.945 -3.272 35.074 1.00 38.55 182 PHE A CA 1
ATOM 1430 C C . PHE A 1 206 ? 7.457 -2.908 33.676 1.00 38.27 182 PHE A C 1
ATOM 1431 O O . PHE A 1 206 ? 7.608 -1.771 33.243 1.00 38.07 182 PHE A O 1
ATOM 1439 N N . GLU A 1 207 ? 6.874 -3.887 32.987 1.00 39.17 183 GLU A N 1
ATOM 1440 C CA . GLU A 1 207 ? 6.279 -3.694 31.672 1.00 40.43 183 GLU A CA 1
ATOM 1441 C C . GLU A 1 207 ? 4.951 -4.448 31.594 1.00 39.08 183 GLU A C 1
ATOM 1442 O O . GLU A 1 207 ? 4.874 -5.623 31.956 1.00 39.81 183 GLU A O 1
ATOM 1448 N N . ILE A 1 208 ? 3.908 -3.765 31.133 1.00 38.59 184 ILE A N 1
ATOM 1449 C CA . ILE A 1 208 ? 2.608 -4.403 30.914 1.00 38.16 184 ILE A CA 1
ATOM 1450 C C . ILE A 1 208 ? 2.152 -4.252 29.469 1.00 37.14 184 ILE A C 1
ATOM 1451 O O . ILE A 1 208 ? 2.079 -3.138 28.950 1.00 36.96 184 ILE A O 1
ATOM 1456 N N . VAL A 1 209 ? 1.861 -5.384 28.833 1.00 37.49 185 VAL A N 1
ATOM 1457 C CA . VAL A 1 209 ? 1.297 -5.419 27.483 1.00 38.46 185 VAL A CA 1
ATOM 1458 C C . VAL A 1 209 ? -0.166 -5.862 27.563 1.00 38.53 185 VAL A C 1
ATOM 1459 O O . VAL A 1 209 ? -0.473 -6.912 28.137 1.00 37.09 185 VAL A O 1
ATOM 1463 N N . ILE A 1 210 ? -1.054 -5.045 26.996 1.00 39.74 186 ILE A N 1
ATOM 1464 C CA . ILE A 1 210 ? -2.494 -5.329 26.951 1.00 41.36 186 ILE A CA 1
ATOM 1465 C C . ILE A 1 210 ? -2.945 -5.628 25.523 1.00 43.32 186 ILE A C 1
ATOM 1466 O O . ILE A 1 210 ? -2.938 -4.741 24.665 1.00 43.39 186 ILE A O 1
ATOM 1471 N N . LYS A 1 211 ? -3.349 -6.872 25.278 1.00 45.81 187 LYS A N 1
ATOM 1472 C CA . LYS A 1 211 ? -3.831 -7.279 23.956 1.00 48.44 187 LYS A CA 1
ATOM 1473 C C . LYS A 1 211 ? -5.106 -8.126 24.027 1.00 49.60 187 LYS A C 1
ATOM 1474 O O . LYS A 1 211 ? -5.465 -8.629 25.091 1.00 49.74 187 LYS A O 1
ATOM 1480 N N . GLY A 1 212 ? -5.780 -8.280 22.890 1.00 51.81 188 GLY A N 1
ATOM 1481 C CA . GLY A 1 212 ? -6.997 -9.087 22.807 1.00 54.07 188 GLY A CA 1
ATOM 1482 C C . GLY A 1 212 ? -6.760 -10.588 22.848 1.00 55.82 188 GLY A C 1
ATOM 1483 O O . GLY A 1 212 ? -5.704 -11.055 23.287 1.00 55.76 188 GLY A O 1
ATOM 1484 N N . LYS A 1 213 ? -7.756 -11.343 22.389 1.00 57.72 189 LYS A N 1
ATOM 1485 C CA . LYS A 1 213 ? -7.691 -12.805 22.379 1.00 59.22 189 LYS A CA 1
ATOM 1486 C C . LYS A 1 213 ? -8.082 -13.359 21.012 1.00 59.40 189 LYS A C 1
ATOM 1487 O O . LYS A 1 213 ? -7.237 -13.854 20.266 1.00 59.96 189 LYS A O 1
ATOM 1493 N N . ASN A 1 222 ? -17.787 -5.413 18.344 1.00 71.06 198 ASN A N 1
ATOM 1494 C CA . ASN A 1 222 ? -16.619 -5.121 19.167 1.00 71.25 198 ASN A CA 1
ATOM 1495 C C . ASN A 1 222 ? -15.470 -6.092 18.893 1.00 70.77 198 ASN A C 1
ATOM 1496 O O . ASN A 1 222 ? -15.560 -7.285 19.202 1.00 70.65 198 ASN A O 1
ATOM 1501 N N . SER A 1 223 ? -14.398 -5.568 18.300 1.00 70.09 199 SER A N 1
ATOM 1502 C CA . SER A 1 223 ? -13.190 -6.348 18.042 1.00 68.85 199 SER A CA 1
ATOM 1503 C C . SER A 1 223 ? -12.363 -6.475 19.318 1.00 67.55 199 SER A C 1
ATOM 1504 O O . SER A 1 223 ? -12.089 -7.588 19.773 1.00 68.00 199 SER A O 1
ATOM 1507 N N . ILE A 1 224 ? -11.980 -5.331 19.887 1.00 65.72 200 ILE A N 1
ATOM 1508 C CA . ILE A 1 224 ? -11.246 -5.265 21.160 1.00 63.64 200 ILE A CA 1
ATOM 1509 C C . ILE A 1 224 ? -11.009 -3.817 21.606 1.00 61.48 200 ILE A C 1
ATOM 1510 O O . ILE A 1 224 ? -10.868 -2.916 20.773 1.00 61.64 200 ILE A O 1
ATOM 1515 N N . ASP A 1 225 ? -10.971 -3.598 22.919 1.00 58.63 201 ASP A N 1
ATOM 1516 C CA . ASP A 1 225 ? -10.626 -2.286 23.463 1.00 55.30 201 ASP A CA 1
ATOM 1517 C C . ASP A 1 225 ? -9.470 -2.362 24.471 1.00 52.74 201 ASP A C 1
ATOM 1518 O O . ASP A 1 225 ? -9.699 -2.353 25.685 1.00 52.98 201 ASP A O 1
ATOM 1523 N N . PRO A 1 226 ? -8.219 -2.445 23.969 1.00 50.09 202 PRO A N 1
ATOM 1524 C CA . PRO A 1 226 ? -7.045 -2.442 24.848 1.00 47.03 202 PRO A CA 1
ATOM 1525 C C . PRO A 1 226 ? -6.747 -1.072 25.468 1.00 45.02 202 PRO A C 1
ATOM 1526 O O . PRO A 1 226 ? -6.152 -1.007 26.548 1.00 44.18 202 PRO A O 1
ATOM 1530 N N . ILE A 1 227 ? -7.159 -0.001 24.788 1.00 42.66 203 ILE A N 1
ATOM 1531 C CA . ILE A 1 227 ? -6.920 1.375 25.240 1.00 40.88 203 ILE A CA 1
ATOM 1532 C C . ILE A 1 227 ? -7.703 1.688 26.513 1.00 39.60 203 ILE A C 1
ATOM 1533 O O . ILE A 1 227 ? -7.138 2.198 27.486 1.00 40.98 203 ILE A O 1
ATOM 1538 N N . ALA A 1 228 ? -8.998 1.381 26.492 1.00 37.53 204 ALA A N 1
ATOM 1539 C CA . ALA A 1 228 ? -9.867 1.548 27.653 1.00 37.31 204 ALA A CA 1
ATOM 1540 C C . ALA A 1 228 ? -9.352 0.746 28.847 1.00 36.57 204 ALA A C 1
ATOM 1541 O O . ALA A 1 228 ? -9.376 1.229 29.979 1.00 37.44 204 ALA A O 1
ATOM 1543 N N . ALA A 1 229 ? -8.894 -0.477 28.583 1.00 35.65 205 ALA A N 1
ATOM 1544 C CA . ALA A 1 229 ? -8.229 -1.299 29.585 1.00 35.55 205 ALA A CA 1
ATOM 1545 C C . ALA A 1 229 ? -6.975 -0.596 30.116 1.00 35.08 205 ALA A C 1
ATOM 1546 O O . ALA A 1 229 ? -6.794 -0.468 31.326 1.00 34.23 205 ALA A O 1
ATOM 1548 N N . ALA A 1 230 ? -6.129 -0.123 29.204 1.00 35.05 206 ALA A N 1
ATOM 1549 C CA . ALA A 1 230 ? -4.899 0.576 29.580 1.00 34.80 206 ALA A CA 1
ATOM 1550 C C . ALA A 1 230 ? -5.166 1.812 30.446 1.00 34.99 206 ALA A C 1
ATOM 1551 O O . ALA A 1 230 ? -4.432 2.069 31.399 1.00 35.32 206 ALA A O 1
ATOM 1553 N N . GLY A 1 231 ? -6.225 2.556 30.121 1.00 34.80 207 GLY A N 1
ATOM 1554 C CA . GLY A 1 231 ? -6.599 3.765 30.865 1.00 34.59 207 GLY A CA 1
ATOM 1555 C C . GLY A 1 231 ? -6.981 3.521 32.315 1.00 34.89 207 GLY A C 1
ATOM 1556 O O . GLY A 1 231 ? -6.629 4.307 33.198 1.00 34.70 207 GLY A O 1
ATOM 1557 N N . GLN A 1 232 ? -7.706 2.433 32.557 1.00 35.89 208 GLN A N 1
ATOM 1558 C CA . GLN A 1 232 ? -8.167 2.070 33.899 1.00 37.25 208 GLN A CA 1
ATOM 1559 C C . GLN A 1 232 ? -7.020 1.513 34.736 1.00 37.59 208 GLN A C 1
ATOM 1560 O O . GLN A 1 232 ? -6.964 1.731 35.950 1.00 38.37 208 GLN A O 1
ATOM 1566 N N . ILE A 1 233 ? -6.118 0.789 34.077 1.00 37.65 209 ILE A N 1
ATOM 1567 C CA . ILE A 1 233 ? -4.948 0.200 34.726 1.00 37.71 209 ILE A CA 1
ATOM 1568 C C . ILE A 1 233 ? -3.973 1.284 35.186 1.00 39.08 209 ILE A C 1
ATOM 1569 O O . ILE A 1 233 ? -3.369 1.164 36.247 1.00 40.00 209 ILE A O 1
ATOM 1574 N N . ILE A 1 234 ? -3.841 2.346 34.394 1.00 40.21 210 ILE A N 1
ATOM 1575 C CA . ILE A 1 234 ? -3.068 3.524 34.793 1.00 41.21 210 ILE A CA 1
ATOM 1576 C C . ILE A 1 234 ? -3.626 4.116 36.093 1.00 42.90 210 ILE A C 1
ATOM 1577 O O . ILE A 1 234 ? -2.877 4.400 37.030 1.00 42.71 210 ILE A O 1
ATOM 1582 N N . SER A 1 235 ? -4.945 4.284 36.143 1.00 44.19 211 SER A N 1
ATOM 1583 C CA . SER A 1 235 ? -5.615 4.856 37.305 1.00 46.50 211 SER A CA 1
ATOM 1584 C C . SER A 1 235 ? -5.599 3.886 38.484 1.00 47.73 211 SER A C 1
ATOM 1585 O O . SER A 1 235 ? -5.592 4.308 39.642 1.00 48.25 211 SER A O 1
ATOM 1588 N N . GLY A 1 236 ? -5.593 2.590 38.178 1.00 48.61 212 GLY A N 1
ATOM 1589 C CA . GLY A 1 236 ? -5.544 1.545 39.195 1.00 49.23 212 GLY A CA 1
ATOM 1590 C C . GLY A 1 236 ? -4.173 1.402 39.832 1.00 50.29 212 GLY A C 1
ATOM 1591 O O . GLY A 1 236 ? -4.064 1.240 41.047 1.00 50.29 212 GLY A O 1
ATOM 1592 N N . LEU A 1 237 ? -3.126 1.464 39.010 1.00 51.00 213 LEU A N 1
ATOM 1593 C CA . LEU A 1 237 ? -1.755 1.287 39.485 1.00 51.20 213 LEU A CA 1
ATOM 1594 C C . LEU A 1 237 ? -1.154 2.569 40.052 1.00 53.07 213 LEU A C 1
ATOM 1595 O O . LEU A 1 237 ? -0.752 2.603 41.218 1.00 55.58 213 LEU A O 1
ATOM 1600 N N . GLN A 1 238 ? -1.089 3.611 39.222 1.00 53.58 214 GLN A N 1
ATOM 1601 C CA . GLN A 1 238 ? -0.398 4.858 39.563 1.00 54.67 214 GLN A CA 1
ATOM 1602 C C . GLN A 1 238 ? -1.110 5.655 40.654 1.00 54.28 214 GLN A C 1
ATOM 1603 O O . GLN A 1 238 ? -0.468 6.165 41.574 1.00 54.19 214 GLN A O 1
ATOM 1609 N N . ASN A 1 250 ? 2.414 1.600 50.536 1.00 60.49 226 ASN A N 1
ATOM 1610 C CA . ASN A 1 250 ? 3.755 1.962 50.981 1.00 60.26 226 ASN A CA 1
ATOM 1611 C C . ASN A 1 250 ? 4.725 2.165 49.816 1.00 59.92 226 ASN A C 1
ATOM 1612 O O . ASN A 1 250 ? 5.725 2.880 49.944 1.00 61.05 226 ASN A O 1
ATOM 1617 N N . ALA A 1 251 ? 4.421 1.531 48.684 1.00 57.58 227 ALA A N 1
ATOM 1618 C CA . ALA A 1 251 ? 5.230 1.646 47.474 1.00 54.94 227 ALA A CA 1
ATOM 1619 C C . ALA A 1 251 ? 4.751 2.786 46.583 1.00 52.71 227 ALA A C 1
ATOM 1620 O O . ALA A 1 251 ? 3.601 3.216 46.675 1.00 53.02 227 ALA A O 1
ATOM 1622 N N . VAL A 1 252 ? 5.643 3.274 45.725 1.00 49.85 228 VAL A N 1
ATOM 1623 C CA . VAL A 1 252 ? 5.303 4.308 44.759 1.00 46.64 228 VAL A CA 1
ATOM 1624 C C . VAL A 1 252 ? 5.453 3.750 43.346 1.00 44.92 228 VAL A C 1
ATOM 1625 O O . VAL A 1 252 ? 6.562 3.429 42.904 1.00 43.46 228 VAL A O 1
ATOM 1629 N N . VAL A 1 253 ? 4.324 3.627 42.653 1.00 42.80 229 VAL A N 1
ATOM 1630 C CA . VAL A 1 253 ? 4.307 3.167 41.272 1.00 41.13 229 VAL A CA 1
ATOM 1631 C C . VAL A 1 253 ? 4.333 4.374 40.343 1.00 40.82 229 VAL A C 1
ATOM 1632 O O . VAL A 1 253 ? 3.473 5.249 40.411 1.00 40.10 229 VAL A O 1
ATOM 1636 N N . SER A 1 254 ? 5.348 4.414 39.488 1.00 41.38 230 SER A N 1
ATOM 1637 C CA . SER A 1 254 ? 5.539 5.520 38.570 1.00 41.81 230 SER A CA 1
ATOM 1638 C C . SER A 1 254 ? 5.597 4.996 37.139 1.00 40.87 230 SER A C 1
ATOM 1639 O O . SER A 1 254 ? 6.598 4.414 36.723 1.00 42.53 230 SER A O 1
ATOM 1642 N N . ILE A 1 255 ? 4.502 5.180 36.408 1.00 40.73 231 ILE A N 1
ATOM 1643 C CA . ILE A 1 255 ? 4.421 4.806 34.996 1.00 39.18 231 ILE A CA 1
ATOM 1644 C C . ILE A 1 255 ? 5.065 5.915 34.170 1.00 39.94 231 ILE A C 1
ATOM 1645 O O . ILE A 1 255 ? 4.664 7.080 34.259 1.00 40.13 231 ILE A O 1
ATOM 1650 N N . THR A 1 256 ? 6.059 5.541 33.369 1.00 38.52 232 THR A N 1
ATOM 1651 C CA . THR A 1 256 ? 6.899 6.505 32.655 1.00 38.09 232 THR A CA 1
ATOM 1652 C C . THR A 1 256 ? 6.723 6.462 31.135 1.00 38.42 232 THR A C 1
ATOM 1653 O O . THR A 1 256 ? 7.065 7.419 30.440 1.00 39.28 232 THR A O 1
ATOM 1657 N N . ARG A 1 257 ? 6.205 5.349 30.624 1.00 38.63 233 ARG A N 1
ATOM 1658 C CA . ARG A 1 257 ? 5.975 5.194 29.193 1.00 39.55 233 ARG A CA 1
ATOM 1659 C C . ARG A 1 257 ? 4.652 4.484 28.895 1.00 38.56 233 ARG A C 1
ATOM 1660 O O . ARG A 1 257 ? 4.336 3.462 29.506 1.00 36.68 233 ARG A O 1
ATOM 1668 N N . VAL A 1 258 ? 3.881 5.054 27.969 1.00 37.18 234 VAL A N 1
ATOM 1669 C CA . VAL A 1 258 ? 2.649 4.443 27.471 1.00 36.42 234 VAL A CA 1
ATOM 1670 C C . VAL A 1 258 ? 2.614 4.583 25.950 1.00 37.29 234 VAL A C 1
ATOM 1671 O O . VAL A 1 258 ? 2.669 5.698 25.418 1.00 35.97 234 VAL A O 1
ATOM 1675 N N A GLN A 1 259 ? 2.508 3.456 25.246 0.50 37.59 235 GLN A N 1
ATOM 1676 N N B GLN A 1 259 ? 2.568 3.439 25.274 0.50 37.93 235 GLN A N 1
ATOM 1677 C CA A GLN A 1 259 ? 2.475 3.466 23.777 0.50 37.91 235 GLN A CA 1
ATOM 1678 C CA B GLN A 1 259 ? 2.425 3.378 23.825 0.50 38.65 235 GLN A CA 1
ATOM 1679 C C A GLN A 1 259 ? 1.419 2.517 23.193 0.50 38.13 235 GLN A C 1
ATOM 1680 C C B GLN A 1 259 ? 1.204 2.552 23.448 0.50 38.50 235 GLN A C 1
ATOM 1681 O O A GLN A 1 259 ? 1.517 1.296 23.344 0.50 38.11 235 GLN A O 1
ATOM 1682 O O B GLN A 1 259 ? 0.976 1.466 23.989 0.50 38.53 235 GLN A O 1
ATOM 1693 N N . ALA A 1 260 ? 0.416 3.091 22.525 1.00 38.55 236 ALA A N 1
ATOM 1694 C CA . ALA A 1 260 ? -0.648 2.328 21.870 1.00 38.46 236 ALA A CA 1
ATOM 1695 C C . ALA A 1 260 ? -1.000 2.954 20.522 1.00 38.68 236 ALA A C 1
ATOM 1696 O O . ALA A 1 260 ? -1.343 4.133 20.453 1.00 38.50 236 ALA A O 1
ATOM 1698 N N . GLY A 1 261 ? -0.883 2.162 19.457 1.00 39.80 237 GLY A N 1
ATOM 1699 C CA . GLY A 1 261 ? -1.329 2.568 18.121 1.00 40.35 237 GLY A CA 1
ATOM 1700 C C . GLY A 1 261 ? -0.346 3.385 17.302 1.00 40.63 237 GLY A C 1
ATOM 1701 O O . GLY A 1 261 ? 0.757 3.696 17.757 1.00 41.58 237 GLY A O 1
ATOM 1702 N N . THR A 1 262 ? -0.760 3.729 16.083 1.00 41.36 238 THR A N 1
ATOM 1703 C CA . THR A 1 262 ? 0.077 4.471 15.133 1.00 41.67 238 THR A CA 1
ATOM 1704 C C . THR A 1 262 ? -0.720 5.510 14.337 1.00 42.42 238 THR A C 1
ATOM 1705 O O . THR A 1 262 ? -0.166 6.529 13.915 1.00 42.55 238 THR A O 1
ATOM 1709 N N . SER A 1 263 ? -2.011 5.245 14.129 1.00 42.59 239 SER A N 1
ATOM 1710 C CA . SER A 1 263 ? -2.859 6.105 13.296 1.00 42.91 239 SER A CA 1
ATOM 1711 C C . SER A 1 263 ? -4.231 6.387 13.917 1.00 42.15 239 SER A C 1
ATOM 1712 O O . SER A 1 263 ? -4.751 5.587 14.700 1.00 42.31 239 SER A O 1
ATOM 1715 N N . TRP A 1 264 ? -4.810 7.523 13.536 1.00 40.75 240 TRP A N 1
ATOM 1716 C CA . TRP A 1 264 ? -6.051 8.023 14.125 1.00 39.97 240 TRP A CA 1
ATOM 1717 C C . TRP A 1 264 ? -7.286 7.198 13.753 1.00 39.74 240 TRP A C 1
ATOM 1718 O O . TRP A 1 264 ? -8.274 7.193 14.482 1.00 37.10 240 TRP A O 1
ATOM 1729 N N . ASN A 1 265 ? -7.216 6.499 12.626 1.00 41.50 241 ASN A N 1
ATOM 1730 C CA . ASN A 1 265 ? -8.352 5.737 12.109 1.00 43.01 241 ASN A CA 1
ATOM 1731 C C . ASN A 1 265 ? -8.353 4.251 12.472 1.00 43.55 241 ASN A C 1
ATOM 1732 O O . ASN A 1 265 ? -9.418 3.653 12.632 1.00 44.31 241 ASN A O 1
ATOM 1737 N N . VAL A 1 266 ? -7.164 3.666 12.606 1.00 44.19 242 VAL A N 1
ATOM 1738 C CA . VAL A 1 266 ? -7.023 2.226 12.832 1.00 44.68 242 VAL A CA 1
ATOM 1739 C C . VAL A 1 266 ? -7.103 1.872 14.316 1.00 45.10 242 VAL A C 1
ATOM 1740 O O . VAL A 1 266 ? -6.432 2.487 15.146 1.00 45.84 242 VAL A O 1
ATOM 1744 N N . ILE A 1 267 ? -7.933 0.881 14.637 1.00 45.77 243 ILE A N 1
ATOM 1745 C CA . ILE A 1 267 ? -8.058 0.368 16.004 1.00 46.34 243 ILE A CA 1
ATOM 1746 C C . ILE A 1 267 ? -6.830 -0.478 16.355 1.00 45.55 243 ILE A C 1
ATOM 1747 O O . ILE A 1 267 ? -6.549 -1.470 15.677 1.00 45.20 243 ILE A O 1
ATOM 1752 N N . PRO A 1 268 ? -6.089 -0.079 17.409 1.00 45.51 244 PRO A N 1
ATOM 1753 C CA . PRO A 1 268 ? -4.874 -0.789 17.827 1.00 45.94 244 PRO A CA 1
ATOM 1754 C C . PRO A 1 268 ? -5.154 -2.156 18.453 1.00 45.84 244 PRO A C 1
ATOM 1755 O O . PRO A 1 268 ? -6.150 -2.326 19.161 1.00 45.22 244 PRO A O 1
ATOM 1759 N N . ASP A 1 269 ? -4.277 -3.119 18.180 1.00 46.34 245 ASP A N 1
ATOM 1760 C CA . ASP A 1 269 ? -4.389 -4.455 18.758 1.00 47.45 245 ASP A CA 1
ATOM 1761 C C . ASP A 1 269 ? -3.825 -4.483 20.178 1.00 47.28 245 ASP A C 1
ATOM 1762 O O . ASP A 1 269 ? -4.347 -5.183 21.048 1.00 47.35 245 ASP A O 1
ATOM 1767 N N . GLN A 1 270 ? -2.769 -3.704 20.403 1.00 46.71 246 GLN A N 1
ATOM 1768 C CA . GLN A 1 270 ? -2.051 -3.705 21.676 1.00 46.73 246 GLN A CA 1
ATOM 1769 C C . GLN A 1 270 ? -1.987 -2.339 22.346 1.00 45.74 246 GLN A C 1
ATOM 1770 O O . GLN A 1 270 ? -2.128 -1.299 21.700 1.00 44.87 246 GLN A O 1
ATOM 1776 N N . ALA A 1 271 ? -1.771 -2.368 23.657 1.00 45.73 247 ALA A N 1
ATOM 1777 C CA . ALA A 1 271 ? -1.357 -1.201 24.419 1.00 45.92 247 ALA A CA 1
ATOM 1778 C C . ALA A 1 271 ? -0.254 -1.640 25.381 1.00 46.52 247 ALA A C 1
ATOM 1779 O O . ALA A 1 271 ? -0.409 -2.627 26.102 1.00 46.51 247 ALA A O 1
ATOM 1781 N N . GLU A 1 272 ? 0.867 -0.925 25.371 1.00 47.10 248 GLU A N 1
ATOM 1782 C CA . GLU A 1 272 ? 1.955 -1.223 26.300 1.00 49.51 248 GLU A CA 1
ATOM 1783 C C . GLU A 1 272 ? 2.278 -0.058 27.226 1.00 49.41 248 GLU A C 1
ATOM 1784 O O . GLU A 1 272 ? 2.120 1.109 26.863 1.00 48.07 248 GLU A O 1
ATOM 1798 N N . GLU A 1 274 ? 5.229 0.959 30.629 1.00 50.59 250 GLU A N 1
ATOM 1799 C CA . GLU A 1 274 ? 6.328 0.586 31.508 1.00 49.89 250 GLU A CA 1
ATOM 1800 C C . GLU A 1 274 ? 6.634 1.680 32.519 1.00 47.26 250 GLU A C 1
ATOM 1801 O O . GLU A 1 274 ? 6.187 2.817 32.371 1.00 46.08 250 GLU A O 1
ATOM 1807 N N . GLY A 1 275 ? 7.379 1.316 33.556 1.00 46.30 251 GLY A N 1
ATOM 1808 C CA . GLY A 1 275 ? 7.727 2.243 34.622 1.00 44.98 251 GLY A CA 1
ATOM 1809 C C . GLY A 1 275 ? 8.504 1.583 35.743 1.00 44.36 251 GLY A C 1
ATOM 1810 O O . GLY A 1 275 ? 9.039 0.480 35.586 1.00 44.21 251 GLY A O 1
ATOM 1811 N N . THR A 1 276 ? 8.552 2.263 36.882 1.00 43.37 252 THR A N 1
ATOM 1812 C CA . THR A 1 276 ? 9.327 1.798 38.021 1.00 43.13 252 THR A CA 1
ATOM 1813 C C . THR A 1 276 ? 8.489 1.693 39.283 1.00 42.23 252 THR A C 1
ATOM 1814 O O . THR A 1 276 ? 7.523 2.433 39.472 1.00 42.46 252 THR A O 1
ATOM 1818 N N . VAL A 1 277 ? 8.880 0.753 40.135 1.00 41.62 253 VAL A N 1
ATOM 1819 C CA . VAL A 1 277 ? 8.339 0.632 41.475 1.00 41.53 253 VAL A CA 1
ATOM 1820 C C . VAL A 1 277 ? 9.451 0.957 42.473 1.00 40.80 253 VAL A C 1
ATOM 1821 O O . VAL A 1 277 ? 10.596 0.523 42.310 1.00 39.53 253 VAL A O 1
ATOM 1825 N N . ARG A 1 278 ? 9.106 1.738 43.491 1.00 40.89 254 ARG A N 1
ATOM 1826 C CA . ARG A 1 278 ? 10.034 2.097 44.552 1.00 40.80 254 ARG A CA 1
ATOM 1827 C C . ARG A 1 278 ? 9.446 1.768 45.920 1.00 41.83 254 ARG A C 1
ATOM 1828 O O . ARG A 1 278 ? 8.355 2.225 46.268 1.00 40.59 254 ARG A O 1
ATOM 1836 N N . THR A 1 279 ? 10.169 0.941 46.673 1.00 43.71 255 THR A N 1
ATOM 1837 C CA . THR A 1 279 ? 9.762 0.530 48.018 1.00 44.20 255 THR A CA 1
ATOM 1838 C C . THR A 1 279 ? 10.892 0.786 49.013 1.00 44.81 255 THR A C 1
ATOM 1839 O O . THR A 1 279 ? 12.039 1.002 48.618 1.00 45.31 255 THR A O 1
ATOM 1843 N N . PHE A 1 280 ? 10.564 0.747 50.301 1.00 45.69 256 PHE A N 1
ATOM 1844 C CA . PHE A 1 280 ? 11.568 0.879 51.353 1.00 47.30 256 PHE A CA 1
ATOM 1845 C C . PHE A 1 280 ? 11.720 -0.383 52.199 1.00 48.74 256 PHE A C 1
ATOM 1846 O O . PHE A 1 280 ? 12.773 -0.605 52.793 1.00 50.42 256 PHE A O 1
ATOM 1854 N N . GLN A 1 281 ? 10.683 -1.216 52.241 1.00 50.46 257 GLN A N 1
ATOM 1855 C CA . GLN A 1 281 ? 10.789 -2.504 52.930 1.00 53.10 257 GLN A CA 1
ATOM 1856 C C . GLN A 1 281 ? 10.851 -3.697 51.974 1.00 53.70 257 GLN A C 1
ATOM 1857 O O . GLN A 1 281 ? 10.323 -3.646 50.860 1.00 53.40 257 GLN A O 1
ATOM 1863 N N . LYS A 1 282 ? 11.515 -4.760 52.426 1.00 55.42 258 LYS A N 1
ATOM 1864 C CA . LYS A 1 282 ? 11.827 -5.931 51.597 1.00 56.55 258 LYS A CA 1
ATOM 1865 C C . LYS A 1 282 ? 10.581 -6.690 51.155 1.00 55.89 258 LYS A C 1
ATOM 1866 O O . LYS A 1 282 ? 10.501 -7.151 50.016 1.00 55.55 258 LYS A O 1
ATOM 1872 N N . GLU A 1 283 ? 9.621 -6.819 52.068 1.00 55.61 259 GLU A N 1
ATOM 1873 C CA . GLU A 1 283 ? 8.366 -7.524 51.799 1.00 56.54 259 GLU A CA 1
ATOM 1874 C C . GLU A 1 283 ? 7.469 -6.754 50.828 1.00 55.26 259 GLU A C 1
ATOM 1875 O O . GLU A 1 283 ? 6.861 -7.350 49.935 1.00 55.10 259 GLU A O 1
ATOM 1881 N N . ALA A 1 284 ? 7.407 -5.434 50.999 1.00 53.72 260 ALA A N 1
ATOM 1882 C CA . ALA A 1 284 ? 6.687 -4.551 50.077 1.00 51.68 260 ALA A CA 1
ATOM 1883 C C . ALA A 1 284 ? 7.171 -4.729 48.639 1.00 50.71 260 ALA A C 1
ATOM 1884 O O . ALA A 1 284 ? 6.362 -4.782 47.718 1.00 50.86 260 ALA A O 1
ATOM 1886 N N . ARG A 1 285 ? 8.490 -4.836 48.462 1.00 48.54 261 ARG A N 1
ATOM 1887 C CA . ARG A 1 285 ? 9.105 -5.093 47.156 1.00 47.09 261 ARG A CA 1
ATOM 1888 C C . ARG A 1 285 ? 8.711 -6.451 46.561 1.00 47.95 261 ARG A C 1
ATOM 1889 O O . ARG A 1 285 ? 8.669 -6.611 45.338 1.00 47.57 261 ARG A O 1
ATOM 1897 N N A GLN A 1 286 ? 8.418 -7.412 47.435 0.50 48.40 262 GLN A N 1
ATOM 1898 N N B GLN A 1 286 ? 8.450 -7.423 47.433 0.50 48.51 262 GLN A N 1
ATOM 1899 C CA A GLN A 1 286 ? 8.045 -8.762 47.017 0.50 48.59 262 GLN A CA 1
ATOM 1900 C CA B GLN A 1 286 ? 8.031 -8.761 47.021 0.50 48.84 262 GLN A CA 1
ATOM 1901 C C A GLN A 1 286 ? 6.534 -8.925 46.849 0.50 48.62 262 GLN A C 1
ATOM 1902 C C B GLN A 1 286 ? 6.543 -8.777 46.680 0.50 48.69 262 GLN A C 1
ATOM 1903 O O A GLN A 1 286 ? 6.081 -9.865 46.191 0.50 49.28 262 GLN A O 1
ATOM 1904 O O B GLN A 1 286 ? 6.122 -9.453 45.740 0.50 49.50 262 GLN A O 1
ATOM 1915 N N . ALA A 1 287 ? 5.764 -8.013 47.441 1.00 48.18 263 ALA A N 1
ATOM 1916 C CA . ALA A 1 287 ? 4.297 -8.082 47.396 1.00 47.40 263 ALA A CA 1
ATOM 1917 C C . ALA A 1 287 ? 3.638 -7.200 46.333 1.00 47.06 263 ALA A C 1
ATOM 1918 O O . ALA A 1 287 ? 2.540 -7.512 45.866 1.00 46.24 263 ALA A O 1
ATOM 1920 N N . VAL A 1 288 ? 4.300 -6.108 45.953 1.00 47.45 264 VAL A N 1
ATOM 1921 C CA . VAL A 1 288 ? 3.726 -5.173 44.973 1.00 48.46 264 VAL A CA 1
ATOM 1922 C C . VAL A 1 288 ? 3.595 -5.705 43.534 1.00 48.19 264 VAL A C 1
ATOM 1923 O O . VAL A 1 288 ? 2.582 -5.428 42.892 1.00 47.16 264 VAL A O 1
ATOM 1927 N N . PRO A 1 289 ? 4.601 -6.456 43.021 1.00 48.46 265 PRO A N 1
ATOM 1928 C CA . PRO A 1 289 ? 4.436 -6.976 41.654 1.00 48.92 265 PRO A CA 1
ATOM 1929 C C . PRO A 1 289 ? 3.200 -7.862 41.476 1.00 48.37 265 PRO A C 1
ATOM 1930 O O . PRO A 1 289 ? 2.503 -7.741 40.467 1.00 47.36 265 PRO A O 1
ATOM 1934 N N . GLU A 1 290 ? 2.934 -8.730 42.450 1.00 48.67 266 GLU A N 1
ATOM 1935 C CA . GLU A 1 290 ? 1.751 -9.588 42.426 1.00 48.98 266 GLU A CA 1
ATOM 1936 C C . GLU A 1 290 ? 0.459 -8.784 42.542 1.00 48.39 266 GLU A C 1
ATOM 1937 O O . GLU A 1 290 ? -0.537 -9.113 41.897 1.00 47.39 266 GLU A O 1
ATOM 1943 N N . HIS A 1 291 ? 0.484 -7.733 43.359 1.00 48.12 267 HIS A N 1
ATOM 1944 C CA . HIS A 1 291 ? -0.665 -6.847 43.508 1.00 49.15 267 HIS A CA 1
ATOM 1945 C C . HIS A 1 291 ? -0.927 -6.065 42.218 1.00 48.65 267 HIS A C 1
ATOM 1946 O O . HIS A 1 291 ? -2.079 -5.849 41.839 1.00 49.11 267 HIS A O 1
ATOM 1961 N N . ARG A 1 293 ? 0.003 -7.148 39.250 1.00 45.74 269 ARG A N 1
ATOM 1962 C CA . ARG A 1 293 ? -0.376 -8.180 38.293 1.00 44.53 269 ARG A CA 1
ATOM 1963 C C . ARG A 1 293 ? -1.867 -8.485 38.405 1.00 43.25 269 ARG A C 1
ATOM 1964 O O . ARG A 1 293 ? -2.564 -8.557 37.394 1.00 42.49 269 ARG A O 1
ATOM 1972 N N . ARG A 1 294 ? -2.338 -8.654 39.642 1.00 41.66 270 ARG A N 1
ATOM 1973 C CA . ARG A 1 294 ? -3.739 -8.956 39.935 1.00 40.86 270 ARG A CA 1
ATOM 1974 C C . ARG A 1 294 ? -4.660 -7.868 39.385 1.00 39.33 270 ARG A C 1
ATOM 1975 O O . ARG A 1 294 ? -5.671 -8.169 38.759 1.00 38.80 270 ARG A O 1
ATOM 1983 N N . VAL A 1 295 ? -4.279 -6.613 39.618 1.00 39.18 271 VAL A N 1
ATOM 1984 C CA . VAL A 1 295 ? -5.011 -5.433 39.153 1.00 39.04 271 VAL A CA 1
ATOM 1985 C C . VAL A 1 295 ? -5.053 -5.360 37.625 1.00 38.12 271 VAL A C 1
ATOM 1986 O O . VAL A 1 295 ? -6.116 -5.145 37.041 1.00 37.08 271 VAL A O 1
ATOM 1990 N N . ALA A 1 296 ? -3.896 -5.546 36.990 1.00 37.77 272 ALA A N 1
ATOM 1991 C CA . ALA A 1 296 ? -3.783 -5.486 35.531 1.00 37.68 272 ALA A CA 1
ATOM 1992 C C . ALA A 1 296 ? -4.558 -6.610 34.846 1.00 37.90 272 ALA A C 1
ATOM 1993 O O . ALA A 1 296 ? -5.220 -6.387 33.831 1.00 37.92 272 ALA A O 1
ATOM 1995 N N . GLU A 1 297 ? -4.471 -7.808 35.419 1.00 37.42 273 GLU A N 1
ATOM 1996 C CA . GLU A 1 297 ? -5.097 -9.001 34.865 1.00 37.80 273 GLU A CA 1
ATOM 1997 C C . GLU A 1 297 ? -6.622 -8.912 34.951 1.00 36.94 273 GLU A C 1
ATOM 1998 O O . GLU A 1 297 ? -7.328 -9.243 33.992 1.00 35.90 273 GLU A O 1
ATOM 2004 N N . GLY A 1 298 ? -7.115 -8.443 36.097 1.00 36.33 274 GLY A N 1
ATOM 2005 C CA . GLY A 1 298 ? -8.547 -8.298 36.344 1.00 35.20 274 GLY A CA 1
ATOM 2006 C C . GLY A 1 298 ? -9.200 -7.257 35.453 1.00 35.80 274 GLY A C 1
ATOM 2007 O O . GLY A 1 298 ? -10.192 -7.548 34.783 1.00 36.05 274 GLY A O 1
ATOM 2008 N N . ILE A 1 299 ? -8.645 -6.046 35.440 1.00 35.01 275 ILE A N 1
ATOM 2009 C CA . ILE A 1 299 ? -9.172 -4.969 34.596 1.00 34.21 275 ILE A CA 1
ATOM 2010 C C . ILE A 1 299 ? -9.187 -5.361 33.115 1.00 34.36 275 ILE A C 1
ATOM 2011 O O . ILE A 1 299 ? -10.184 -5.143 32.431 1.00 34.03 275 ILE A O 1
ATOM 2016 N N . ALA A 1 300 ? -8.089 -5.945 32.633 1.00 35.00 276 ALA A N 1
ATOM 2017 C CA . ALA A 1 300 ? -7.988 -6.363 31.228 1.00 34.87 276 ALA A CA 1
ATOM 2018 C C . ALA A 1 300 ? -9.061 -7.387 30.853 1.00 34.55 276 ALA A C 1
ATOM 2019 O O . ALA A 1 300 ? -9.675 -7.284 29.788 1.00 34.09 276 ALA A O 1
ATOM 2021 N N . ALA A 1 301 ? -9.282 -8.361 31.740 1.00 34.16 277 ALA A N 1
ATOM 2022 C CA . ALA A 1 301 ? -10.293 -9.405 31.546 1.00 34.07 277 ALA A CA 1
ATOM 2023 C C . ALA A 1 301 ? -11.708 -8.835 31.476 1.00 34.45 277 ALA A C 1
ATOM 2024 O O . ALA A 1 301 ? -12.573 -9.391 30.797 1.00 34.94 277 ALA A O 1
ATOM 2026 N N . GLY A 1 302 ? -11.934 -7.729 32.182 1.00 34.31 278 GLY A N 1
ATOM 2027 C CA . GLY A 1 302 ? -13.197 -7.007 32.116 1.00 34.11 278 GLY A CA 1
ATOM 2028 C C . GLY A 1 302 ? -13.486 -6.470 30.725 1.00 35.12 278 GLY A C 1
ATOM 2029 O O . GLY A 1 302 ? -14.647 -6.354 30.328 1.00 35.47 278 GLY A O 1
ATOM 2030 N N . TYR A 1 303 ? -12.424 -6.157 29.982 1.00 35.67 279 TYR A N 1
ATOM 2031 C CA . TYR A 1 303 ? -12.539 -5.594 28.634 1.00 36.96 279 TYR A CA 1
ATOM 2032 C C . TYR A 1 303 ? -12.349 -6.616 27.505 1.00 37.81 279 TYR A C 1
ATOM 2033 O O . TYR A 1 303 ? -12.191 -6.242 26.339 1.00 38.23 279 TYR A O 1
ATOM 2042 N N . GLY A 1 304 ? -12.382 -7.900 27.857 1.00 38.47 280 GLY A N 1
ATOM 2043 C CA . GLY A 1 304 ? -12.205 -8.980 26.888 1.00 39.19 280 GLY A CA 1
ATOM 2044 C C . GLY A 1 304 ? -10.781 -9.086 26.374 1.00 39.74 280 GLY A C 1
ATOM 2045 O O . GLY A 1 304 ? -10.533 -9.691 25.328 1.00 41.00 280 GLY A O 1
ATOM 2046 N N . ALA A 1 305 ? -9.849 -8.493 27.116 1.00 39.09 281 ALA A N 1
ATOM 2047 C CA . ALA A 1 305 ? -8.437 -8.481 26.756 1.00 38.49 281 ALA A CA 1
ATOM 2048 C C . ALA A 1 305 ? -7.627 -9.250 27.794 1.00 39.40 281 ALA A C 1
ATOM 2049 O O . ALA A 1 305 ? -8.160 -9.659 28.829 1.00 39.65 281 ALA A O 1
ATOM 2051 N N . GLN A 1 306 ? -6.344 -9.460 27.510 1.00 39.62 282 GLN A N 1
ATOM 2052 C CA . GLN A 1 306 ? -5.446 -10.090 28.471 1.00 41.44 282 GLN A CA 1
ATOM 2053 C C . GLN A 1 306 ? -4.205 -9.240 28.718 1.00 41.42 282 GLN A C 1
ATOM 2054 O O . GLN A 1 306 ? -3.761 -8.492 27.840 1.00 41.11 282 GLN A O 1
ATOM 2060 N N . ALA A 1 307 ? -3.662 -9.356 29.924 1.00 41.74 283 ALA A N 1
ATOM 2061 C CA . ALA A 1 307 ? -2.484 -8.598 30.317 1.00 42.56 283 ALA A CA 1
ATOM 2062 C C . ALA A 1 307 ? -1.256 -9.489 30.418 1.00 42.95 283 ALA A C 1
ATOM 2063 O O . ALA A 1 307 ? -1.329 -10.616 30.917 1.00 43.38 283 ALA A O 1
ATOM 2065 N N . GLU A 1 308 ? -0.136 -8.978 29.917 1.00 43.69 284 GLU A N 1
ATOM 2066 C CA . GLU A 1 308 ? 1.173 -9.574 30.147 1.00 44.10 284 GLU A CA 1
ATOM 2067 C C . GLU A 1 308 ? 1.924 -8.671 31.110 1.00 43.08 284 GLU A C 1
ATOM 2068 O O . GLU A 1 308 ? 2.121 -7.491 30.827 1.00 41.22 284 GLU A O 1
ATOM 2074 N N . PHE A 1 309 ? 2.332 -9.222 32.249 1.00 43.83 285 PHE A N 1
ATOM 2075 C CA . PHE A 1 309 ? 3.086 -8.459 33.241 1.00 43.65 285 PHE A CA 1
ATOM 2076 C C . PHE A 1 309 ? 4.515 -8.970 33.313 1.00 43.22 285 PHE A C 1
ATOM 2077 O O . PHE A 1 309 ? 4.747 -10.159 33.532 1.00 44.43 285 PHE A O 1
ATOM 2085 N N . LYS A 1 310 ? 5.467 -8.064 33.121 1.00 42.69 286 LYS A N 1
ATOM 2086 C CA . LYS A 1 310 ? 6.884 -8.406 33.209 1.00 42.31 286 LYS A CA 1
ATOM 2087 C C . LYS A 1 310 ? 7.574 -7.579 34.287 1.00 41.12 286 LYS A C 1
ATOM 2088 O O . LYS A 1 310 ? 7.321 -6.384 34.421 1.00 39.23 286 LYS A O 1
ATOM 2094 N N . TRP A 1 311 ? 8.447 -8.231 35.049 1.00 41.44 287 TRP A N 1
ATOM 2095 C CA . TRP A 1 311 ? 9.116 -7.615 36.192 1.00 40.54 287 TRP A CA 1
ATOM 2096 C C . TRP A 1 311 ? 10.629 -7.737 36.039 1.00 39.86 287 TRP A C 1
ATOM 2097 O O . TRP A 1 311 ? 11.150 -8.837 35.833 1.00 39.82 287 TRP A O 1
ATOM 2108 N N . PHE A 1 312 ? 11.328 -6.608 36.132 1.00 39.04 288 PHE A N 1
ATOM 2109 C CA . PHE A 1 312 ? 12.786 -6.584 35.961 1.00 40.11 288 PHE A CA 1
ATOM 2110 C C . PHE A 1 312 ? 13.486 -5.889 37.127 1.00 39.10 288 PHE A C 1
ATOM 2111 O O . PHE A 1 312 ? 13.558 -4.657 37.161 1.00 38.75 288 PHE A O 1
ATOM 2119 N N . PRO A 1 313 ? 13.998 -6.678 38.091 1.00 39.10 289 PRO A N 1
ATOM 2120 C CA . PRO A 1 313 ? 14.709 -6.127 39.244 1.00 39.34 289 PRO A CA 1
ATOM 2121 C C . PRO A 1 313 ? 15.943 -5.317 38.844 1.00 39.68 289 PRO A C 1
ATOM 2122 O O . PRO A 1 313 ? 16.725 -5.741 37.984 1.00 37.93 289 PRO A O 1
ATOM 2126 N N . TYR A 1 314 ? 16.089 -4.152 39.469 1.00 39.66 290 TYR A N 1
ATOM 2127 C CA . TYR A 1 314 ? 17.165 -3.221 39.168 1.00 39.82 290 TYR A CA 1
ATOM 2128 C C . TYR A 1 314 ? 18.031 -3.029 40.417 1.00 40.41 290 TYR A C 1
ATOM 2129 O O . TYR A 1 314 ? 19.215 -3.376 40.412 1.00 40.65 290 TYR A O 1
ATOM 2138 N N . LEU A 1 315 ? 17.431 -2.512 41.491 1.00 40.22 291 LEU A N 1
ATOM 2139 C CA . LEU A 1 315 ? 18.147 -2.284 42.750 1.00 38.27 291 LEU A CA 1
ATOM 2140 C C . LEU A 1 315 ? 17.328 -2.622 43.999 1.00 37.92 291 LEU A C 1
ATOM 2141 O O . LEU A 1 315 ? 16.169 -2.214 44.108 1.00 36.94 291 LEU A O 1
ATOM 2146 N N . PRO A 1 316 ? 17.931 -3.375 44.946 1.00 36.76 292 PRO A N 1
ATOM 2147 C CA . PRO A 1 316 ? 17.370 -3.460 46.296 1.00 35.83 292 PRO A CA 1
ATOM 2148 C C . PRO A 1 316 ? 17.506 -2.121 47.027 1.00 36.48 292 PRO A C 1
ATOM 2149 O O . PRO A 1 316 ? 18.201 -1.218 46.556 1.00 37.58 292 PRO A O 1
ATOM 2153 N N . SER A 1 317 ? 16.845 -2.003 48.169 1.00 36.73 293 SER A N 1
ATOM 2154 C CA . SER A 1 317 ? 16.939 -0.810 48.998 1.00 38.35 293 SER A CA 1
ATOM 2155 C C . SER A 1 317 ? 18.260 -0.748 49.779 1.00 38.28 293 SER A C 1
ATOM 2156 O O . SER A 1 317 ? 18.779 -1.781 50.211 1.00 36.97 293 SER A O 1
ATOM 2159 N N . VAL A 1 318 ? 18.796 0.462 49.952 1.00 38.54 294 VAL A N 1
ATOM 2160 C CA . VAL A 1 318 ? 19.948 0.679 50.834 1.00 37.47 294 VAL A CA 1
ATOM 2161 C C . VAL A 1 318 ? 19.485 0.486 52.280 1.00 38.87 294 VAL A C 1
ATOM 2162 O O . VAL A 1 318 ? 18.727 1.303 52.816 1.00 38.30 294 VAL A O 1
ATOM 2166 N N A GLN A 1 319 ? 19.944 -0.604 52.891 0.50 38.89 295 GLN A N 1
ATOM 2167 N N B GLN A 1 319 ? 19.934 -0.616 52.879 0.50 39.51 295 GLN A N 1
ATOM 2168 C CA A GLN A 1 319 ? 19.543 -0.995 54.241 0.50 39.02 295 GLN A CA 1
ATOM 2169 C CA B GLN A 1 319 ? 19.562 -1.006 54.239 0.50 40.48 295 GLN A CA 1
ATOM 2170 C C A GLN A 1 319 ? 20.745 -0.935 55.184 0.50 38.42 295 GLN A C 1
ATOM 2171 C C B GLN A 1 319 ? 20.769 -0.915 55.172 0.50 39.12 295 GLN A C 1
ATOM 2172 O O A GLN A 1 319 ? 21.711 -1.679 55.010 0.50 38.22 295 GLN A O 1
ATOM 2173 O O B GLN A 1 319 ? 21.765 -1.612 54.980 0.50 38.89 295 GLN A O 1
ATOM 2184 N N . ASN A 1 320 ? 20.678 -0.054 56.180 1.00 38.48 296 ASN A N 1
ATOM 2185 C CA . ASN A 1 320 ? 21.776 0.121 57.139 1.00 38.11 296 ASN A CA 1
ATOM 2186 C C . ASN A 1 320 ? 21.686 -0.805 58.356 1.00 39.08 296 ASN A C 1
ATOM 2187 O O . ASN A 1 320 ? 20.646 -0.886 59.016 1.00 35.75 296 ASN A O 1
ATOM 2192 N N . ASP A 1 321 ? 22.789 -1.503 58.632 1.00 40.81 297 ASP A N 1
ATOM 2193 C CA . ASP A 1 321 ? 22.885 -2.438 59.756 1.00 41.71 297 ASP A CA 1
ATOM 2194 C C . ASP A 1 321 ? 23.032 -1.671 61.066 1.00 41.94 297 ASP A C 1
ATOM 2195 O O . ASP A 1 321 ? 23.934 -0.844 61.210 1.00 41.30 297 ASP A O 1
ATOM 2200 N N . GLY A 1 322 ? 22.145 -1.963 62.016 1.00 42.57 298 GLY A N 1
ATOM 2201 C CA . GLY A 1 322 ? 22.139 -1.306 63.322 1.00 42.97 298 GLY A CA 1
ATOM 2202 C C . GLY A 1 322 ? 23.307 -1.609 64.250 1.00 43.83 298 GLY A C 1
ATOM 2203 O O . GLY A 1 322 ? 23.466 -0.943 65.273 1.00 44.77 298 GLY A O 1
ATOM 2204 N N . THR A 1 323 ? 24.127 -2.604 63.914 1.00 43.53 299 THR A N 1
ATOM 2205 C CA . THR A 1 323 ? 25.307 -2.918 64.731 1.00 44.68 299 THR A CA 1
ATOM 2206 C C . THR A 1 323 ? 26.402 -1.855 64.590 1.00 43.60 299 THR A C 1
ATOM 2207 O O . THR A 1 323 ? 27.297 -1.768 65.433 1.00 43.22 299 THR A O 1
ATOM 2211 N N . PHE A 1 324 ? 26.315 -1.052 63.530 1.00 41.50 300 PHE A N 1
ATOM 2212 C CA . PHE A 1 324 ? 27.313 -0.018 63.245 1.00 41.35 300 PHE A CA 1
ATOM 2213 C C . PHE A 1 324 ? 26.827 1.381 63.596 1.00 41.29 300 PHE A C 1
ATOM 2214 O O . PHE A 1 324 ? 27.578 2.357 63.474 1.00 41.35 300 PHE A O 1
ATOM 2222 N N . LEU A 1 325 ? 25.576 1.463 64.042 1.00 39.37 301 LEU A N 1
ATOM 2223 C CA . LEU A 1 325 ? 24.945 2.733 64.386 1.00 40.26 301 LEU A CA 1
ATOM 2224 C C . LEU A 1 325 ? 25.741 3.490 65.449 1.00 41.44 301 LEU A C 1
ATOM 2225 O O . LEU A 1 325 ? 26.051 4.670 65.275 1.00 41.62 301 LEU A O 1
ATOM 2230 N N . ASN A 1 326 ? 26.075 2.798 66.537 1.00 42.63 302 ASN A N 1
ATOM 2231 C CA . ASN A 1 326 ? 26.877 3.373 67.615 1.00 43.97 302 ASN A CA 1
ATOM 2232 C C . ASN A 1 326 ? 28.230 3.889 67.129 1.00 43.85 302 ASN A C 1
ATOM 2233 O O . ASN A 1 326 ? 28.634 4.999 67.477 1.00 43.58 302 ASN A O 1
ATOM 2238 N N . ALA A 1 327 ? 28.911 3.079 66.317 1.00 44.27 303 ALA A N 1
ATOM 2239 C CA . ALA A 1 327 ? 30.194 3.441 65.715 1.00 44.17 303 ALA A CA 1
ATOM 2240 C C . ALA A 1 327 ? 30.088 4.672 64.815 1.00 44.48 303 ALA A C 1
ATOM 2241 O O . ALA A 1 327 ? 30.961 5.545 64.846 1.00 44.66 303 ALA A O 1
ATOM 2243 N N . ALA A 1 328 ? 29.020 4.731 64.017 1.00 45.17 304 ALA A N 1
ATOM 2244 C CA . ALA A 1 328 ? 28.778 5.854 63.109 1.00 45.17 304 ALA A CA 1
ATOM 2245 C C . ALA A 1 328 ? 28.588 7.161 63.867 1.00 46.32 304 ALA A C 1
ATOM 2246 O O . ALA A 1 328 ? 28.984 8.221 63.384 1.00 47.89 304 ALA A O 1
ATOM 2248 N N . SER A 1 329 ? 27.994 7.071 65.056 1.00 47.26 305 SER A N 1
ATOM 2249 C CA . SER A 1 329 ? 27.754 8.227 65.918 1.00 48.78 305 SER A CA 1
ATOM 2250 C C . SER A 1 329 ? 29.009 8.672 66.667 1.00 49.67 305 SER A C 1
ATOM 2251 O O . SER A 1 329 ? 29.294 9.869 66.740 1.00 50.89 305 SER A O 1
ATOM 2254 N N . GLU A 1 330 ? 29.747 7.714 67.230 1.00 49.42 306 GLU A N 1
ATOM 2255 C CA . GLU A 1 330 ? 30.934 8.039 68.020 1.00 49.78 306 GLU A CA 1
ATOM 2256 C C . GLU A 1 330 ? 32.121 8.520 67.182 1.00 49.13 306 GLU A C 1
ATOM 2257 O O . GLU A 1 330 ? 32.990 9.229 67.694 1.00 49.63 306 GLU A O 1
ATOM 2263 N N . ALA A 1 331 ? 32.146 8.158 65.901 1.00 48.61 307 ALA A N 1
ATOM 2264 C CA . ALA A 1 331 ? 33.176 8.652 64.984 1.00 48.55 307 ALA A CA 1
ATOM 2265 C C . ALA A 1 331 ? 33.054 10.162 64.780 1.00 48.36 307 ALA A C 1
ATOM 2266 O O . ALA A 1 331 ? 34.059 10.874 64.760 1.00 48.51 307 ALA A O 1
ATOM 2268 N N . ALA A 1 332 ? 31.819 10.640 64.640 1.00 48.15 308 ALA A N 1
ATOM 2269 C CA . ALA A 1 332 ? 31.549 12.069 64.511 1.00 47.81 308 ALA A CA 1
ATOM 2270 C C . ALA A 1 332 ? 31.781 12.785 65.835 1.00 47.82 308 ALA A C 1
ATOM 2271 O O . ALA A 1 332 ? 32.289 13.906 65.854 1.00 48.65 308 ALA A O 1
ATOM 2273 N N . ALA A 1 333 ? 31.409 12.126 66.933 1.00 47.27 309 ALA A N 1
ATOM 2274 C CA . ALA A 1 333 ? 31.561 12.677 68.278 1.00 46.57 309 ALA A CA 1
ATOM 2275 C C . ALA A 1 333 ? 33.028 12.906 68.641 1.00 46.07 309 ALA A C 1
ATOM 2276 O O . ALA A 1 333 ? 33.377 13.967 69.153 1.00 46.56 309 ALA A O 1
ATOM 2278 N N . ARG A 1 334 ? 33.874 11.913 68.361 1.00 46.21 310 ARG A N 1
ATOM 2279 C CA . ARG A 1 334 ? 35.322 11.995 68.601 1.00 45.95 310 ARG A CA 1
ATOM 2280 C C . ARG A 1 334 ? 36.002 13.157 67.879 1.00 45.06 310 ARG A C 1
ATOM 2281 O O . ARG A 1 334 ? 36.979 13.723 68.381 1.00 45.47 310 ARG A O 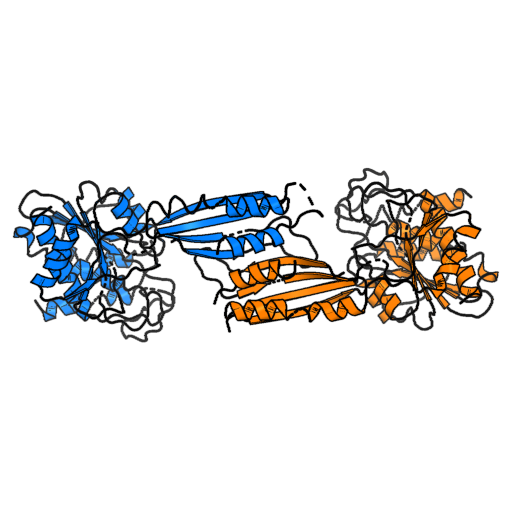1
ATOM 2289 N N . LEU A 1 335 ? 35.488 13.503 66.702 1.00 43.39 311 LEU A N 1
ATOM 2290 C CA . LEU A 1 335 ? 36.080 14.557 65.880 1.00 42.99 311 LEU A CA 1
ATOM 2291 C C . LEU A 1 335 ? 35.362 15.904 66.021 1.00 42.94 311 LEU A C 1
ATOM 2292 O O . LEU A 1 335 ? 35.720 16.883 65.358 1.00 42.57 311 LEU A O 1
ATOM 2297 N N . GLY A 1 336 ? 34.359 15.949 66.894 1.00 42.13 312 GLY A N 1
ATOM 2298 C CA . GLY A 1 336 ? 33.584 17.165 67.114 1.00 42.06 312 GLY A CA 1
ATOM 2299 C C . GLY A 1 336 ? 32.673 17.530 65.955 1.00 41.03 312 GLY A C 1
ATOM 2300 O O . GLY A 1 336 ? 32.343 18.700 65.758 1.00 42.06 312 GLY A O 1
ATOM 2301 N N . TYR A 1 337 ? 32.270 16.529 65.184 1.00 40.75 313 TYR A N 1
ATOM 2302 C CA . TYR A 1 337 ? 31.292 16.728 64.120 1.00 41.27 313 TYR A CA 1
ATOM 2303 C C . TYR A 1 337 ? 29.903 16.373 64.635 1.00 41.13 313 TYR A C 1
ATOM 2304 O O . TYR A 1 337 ? 29.765 15.751 65.693 1.00 41.91 313 TYR A O 1
ATOM 2313 N N . GLN A 1 338 ? 28.878 16.781 63.895 1.00 41.02 314 GLN A N 1
ATOM 2314 C CA . GLN A 1 338 ? 27.501 16.549 64.317 1.00 42.16 314 GLN A CA 1
ATOM 2315 C C . GLN A 1 338 ? 26.814 15.462 63.500 1.00 42.46 314 GLN A C 1
ATOM 2316 O O . GLN A 1 338 ? 27.171 15.210 62.343 1.00 42.71 314 GLN A O 1
ATOM 2322 N N . THR A 1 339 ? 25.841 14.804 64.124 1.00 42.16 315 THR A N 1
ATOM 2323 C CA . THR A 1 339 ? 24.990 13.844 63.432 1.00 42.38 315 THR A CA 1
ATOM 2324 C C . THR A 1 339 ? 23.532 14.272 63.503 1.00 41.94 315 THR A C 1
ATOM 2325 O O . THR A 1 339 ? 23.096 14.875 64.486 1.00 43.34 315 THR A O 1
ATOM 2329 N N . VAL A 1 340 ? 22.792 13.973 62.441 1.00 41.90 316 VAL A N 1
ATOM 2330 C CA . VAL A 1 340 ? 21.341 14.146 62.421 1.00 41.06 316 VAL A CA 1
ATOM 2331 C C . VAL A 1 340 ? 20.699 12.830 61.989 1.00 41.61 316 VAL A C 1
ATOM 2332 O O . VAL A 1 340 ? 21.377 11.957 61.435 1.00 39.87 316 VAL A O 1
ATOM 2336 N N . HIS A 1 341 ? 19.404 12.683 62.259 1.00 42.25 317 HIS A N 1
ATOM 2337 C CA . HIS A 1 341 ? 18.667 11.507 61.813 1.00 44.63 317 HIS A CA 1
ATOM 2338 C C . HIS A 1 341 ? 18.430 11.587 60.309 1.00 44.10 317 HIS A C 1
ATOM 2339 O O . HIS A 1 341 ? 17.736 12.487 59.827 1.00 43.07 317 HIS A O 1
ATOM 2346 N N . ALA A 1 342 ? 19.021 10.641 59.581 1.00 43.20 318 ALA A N 1
ATOM 2347 C CA . ALA A 1 342 ? 19.012 10.655 58.120 1.00 44.98 318 ALA A CA 1
ATOM 2348 C C . ALA A 1 342 ? 17.607 10.583 57.522 1.00 45.62 318 ALA A C 1
ATOM 2349 O O . ALA A 1 342 ? 16.814 9.711 57.875 1.00 46.50 318 ALA A O 1
ATOM 2351 N N . GLU A 1 343 ? 17.309 11.517 56.623 1.00 46.25 319 GLU A N 1
ATOM 2352 C CA . GLU A 1 343 ? 16.069 11.488 55.857 1.00 46.53 319 GLU A CA 1
ATOM 2353 C C . GLU A 1 343 ? 16.219 10.521 54.690 1.00 46.53 319 GLU A C 1
ATOM 2354 O O . GLU A 1 343 ? 17.295 10.419 54.091 1.00 45.99 319 GLU A O 1
ATOM 2360 N N . GLN A 1 344 ? 15.142 9.811 54.370 1.00 45.80 320 GLN A N 1
ATOM 2361 C CA . GLN A 1 344 ? 15.164 8.853 53.267 1.00 46.28 320 GLN A CA 1
ATOM 2362 C C . GLN A 1 344 ? 15.243 9.534 51.899 1.00 45.75 320 GLN A C 1
ATOM 2363 O O . GLN A 1 344 ? 14.796 10.670 51.730 1.00 45.90 320 GLN A O 1
ATOM 2369 N N . SER A 1 345 ? 15.836 8.837 50.935 1.00 45.51 321 SER A N 1
ATOM 2370 C CA . SER A 1 345 ? 15.931 9.333 49.571 1.00 45.90 321 SER A CA 1
ATOM 2371 C C . SER A 1 345 ? 15.159 8.413 48.621 1.00 46.71 321 SER A C 1
ATOM 2372 O O . SER A 1 345 ? 15.233 7.189 48.746 1.00 45.74 321 SER A O 1
ATOM 2375 N N . PRO A 1 346 ? 14.404 9.003 47.672 1.00 48.13 322 PRO A N 1
ATOM 2376 C CA . PRO A 1 346 ? 13.663 8.226 46.677 1.00 49.25 322 PRO A CA 1
ATOM 2377 C C . PRO A 1 346 ? 14.573 7.575 45.630 1.00 49.87 322 PRO A C 1
ATOM 2378 O O . PRO A 1 346 ? 14.134 6.681 44.908 1.00 52.17 322 PRO A O 1
ATOM 2382 N N . GLY A 1 347 ? 15.825 8.021 45.555 1.00 49.69 323 GLY A N 1
ATOM 2383 C CA . GLY A 1 347 ? 16.780 7.493 44.586 1.00 50.45 323 GLY A CA 1
ATOM 2384 C C . GLY A 1 347 ? 17.334 6.133 44.973 1.00 50.33 323 GLY A C 1
ATOM 2385 O O . GLY A 1 347 ? 17.192 5.694 46.111 1.00 50.29 323 GLY A O 1
ATOM 2386 N N . GLY A 1 348 ? 17.964 5.468 44.011 1.00 51.10 324 GLY A N 1
ATOM 2387 C CA . GLY A 1 348 ? 18.570 4.161 44.228 1.00 49.94 324 GLY A CA 1
ATOM 2388 C C . GLY A 1 348 ? 20.079 4.245 44.133 1.00 50.18 324 GLY A C 1
ATOM 2389 O O . GLY A 1 348 ? 20.619 5.023 43.346 1.00 51.75 324 GLY A O 1
ATOM 2390 N N . GLU A 1 349 ? 20.761 3.449 44.947 1.00 48.81 325 GLU A N 1
ATOM 2391 C CA . GLU A 1 349 ? 22.214 3.428 44.962 1.00 47.30 325 GLU A CA 1
ATOM 2392 C C . GLU A 1 349 ? 22.664 1.975 44.879 1.00 45.99 325 GLU A C 1
ATOM 2393 O O . GLU A 1 349 ? 22.126 1.119 45.581 1.00 45.67 325 GLU A O 1
ATOM 2399 N N . ASP A 1 350 ? 23.641 1.688 44.021 1.00 45.48 326 ASP A N 1
ATOM 2400 C CA . ASP A 1 350 ? 24.072 0.299 43.848 1.00 44.31 326 ASP A CA 1
ATOM 2401 C C . ASP A 1 350 ? 24.931 -0.223 45.004 1.00 43.69 326 ASP A C 1
ATOM 2402 O O . ASP A 1 350 ? 25.252 -1.410 45.056 1.00 42.77 326 ASP A O 1
ATOM 2407 N N . PHE A 1 351 ? 25.244 0.665 45.949 1.00 41.92 327 PHE A N 1
ATOM 2408 C CA . PHE A 1 351 ? 25.826 0.279 47.232 1.00 42.48 327 PHE A CA 1
ATOM 2409 C C . PHE A 1 351 ? 24.942 -0.758 47.937 1.00 43.37 327 PHE A C 1
ATOM 2410 O O . PHE A 1 351 ? 25.441 -1.594 48.694 1.00 42.94 327 PHE A O 1
ATOM 2418 N N . ALA A 1 352 ? 23.635 -0.699 47.669 1.00 43.58 328 ALA A N 1
ATOM 2419 C CA . ALA A 1 352 ? 22.650 -1.639 48.228 1.00 43.05 328 ALA A CA 1
ATOM 2420 C C . ALA A 1 352 ? 22.945 -3.094 47.869 1.00 43.42 328 ALA A C 1
ATOM 2421 O O . ALA A 1 352 ? 22.661 -4.002 48.650 1.00 42.41 328 ALA A O 1
ATOM 2423 N N . LEU A 1 353 ? 23.513 -3.301 46.682 1.00 44.42 329 LEU A N 1
ATOM 2424 C CA . LEU A 1 353 ? 23.926 -4.627 46.229 1.00 43.88 329 LEU A CA 1
ATOM 2425 C C . LEU A 1 353 ? 24.979 -5.252 47.151 1.00 42.98 329 LEU A C 1
ATOM 2426 O O . LEU A 1 353 ? 24.944 -6.457 47.405 1.00 42.28 329 LEU A O 1
ATOM 2431 N N . TYR A 1 354 ? 25.900 -4.432 47.655 1.00 41.59 330 TYR A N 1
ATOM 2432 C CA . TYR A 1 354 ? 26.878 -4.892 48.641 1.00 42.98 330 TYR A CA 1
ATOM 2433 C C . TYR A 1 354 ? 26.200 -5.378 49.917 1.00 42.67 330 TYR A C 1
ATOM 2434 O O . TYR A 1 354 ? 26.563 -6.418 50.458 1.00 42.90 330 TYR A O 1
ATOM 2443 N N . GLN A 1 355 ? 25.210 -4.615 50.378 1.00 45.22 331 GLN A N 1
ATOM 2444 C CA . GLN A 1 355 ? 24.483 -4.895 51.622 1.00 46.80 331 GLN A CA 1
ATOM 2445 C C . GLN A 1 355 ? 23.576 -6.123 51.562 1.00 47.56 331 GLN A C 1
ATOM 2446 O O . GLN A 1 355 ? 23.126 -6.611 52.598 1.00 48.86 331 GLN A O 1
ATOM 2452 N N . GLU A 1 356 ? 23.300 -6.612 50.356 1.00 48.91 332 GLU A N 1
ATOM 2453 C CA . GLU A 1 356 ? 22.592 -7.879 50.183 1.00 50.74 332 GLU A CA 1
ATOM 2454 C C . GLU A 1 356 ? 23.469 -9.048 50.612 1.00 51.36 332 GLU A C 1
ATOM 2455 O O . GLU A 1 356 ? 22.967 -10.117 50.949 1.00 52.96 332 GLU A O 1
ATOM 2461 N N . LYS A 1 357 ? 24.782 -8.832 50.589 1.00 52.79 333 LYS A N 1
ATOM 2462 C CA . LYS A 1 357 ? 25.757 -9.891 50.825 1.00 53.77 333 LYS A CA 1
ATOM 2463 C C . LYS A 1 357 ? 26.380 -9.820 52.219 1.00 52.73 333 LYS A C 1
ATOM 2464 O O . LYS A 1 357 ? 26.508 -10.839 52.897 1.00 53.39 333 LYS A O 1
ATOM 2470 N N . ILE A 1 358 ? 26.772 -8.616 52.633 1.00 50.91 334 ILE A N 1
ATOM 2471 C CA . ILE A 1 358 ? 27.424 -8.404 53.927 1.00 50.70 334 ILE A CA 1
ATOM 2472 C C . ILE A 1 358 ? 26.824 -7.199 54.663 1.00 49.44 334 ILE A C 1
ATOM 2473 O O . ILE A 1 358 ? 26.218 -6.339 54.024 1.00 49.27 334 ILE A O 1
ATOM 2478 N N . PRO A 1 359 ? 26.992 -7.136 56.006 1.00 48.44 335 PRO A N 1
ATOM 2479 C CA . PRO A 1 359 ? 26.538 -5.988 56.794 1.00 47.18 335 PRO A CA 1
ATOM 2480 C C . PRO A 1 359 ? 27.178 -4.693 56.315 1.00 46.97 335 PRO A C 1
ATOM 2481 O O . PRO A 1 359 ? 28.363 -4.677 55.970 1.00 46.17 335 PRO A O 1
ATOM 2485 N N . GLY A 1 360 ? 26.400 -3.615 56.289 1.00 46.84 336 GLY A N 1
ATOM 2486 C CA . GLY A 1 360 ? 26.902 -2.337 55.791 1.00 45.33 336 GLY A CA 1
ATOM 2487 C C . GLY A 1 360 ? 26.247 -1.111 56.390 1.00 45.22 336 GLY A C 1
ATOM 2488 O O . GLY A 1 360 ? 25.158 -1.192 56.964 1.00 45.96 336 GLY A O 1
ATOM 2489 N N . PHE A 1 361 ? 26.919 0.028 56.249 1.00 44.42 337 PHE A N 1
ATOM 2490 C CA . PHE A 1 361 ? 26.377 1.309 56.682 1.00 43.71 337 PHE A CA 1
ATOM 2491 C C . PHE A 1 361 ? 26.697 2.430 55.688 1.00 43.26 337 PHE A C 1
ATOM 2492 O O . PHE A 1 361 ? 27.850 2.637 55.310 1.00 43.44 337 PHE A O 1
ATOM 2500 N N . PHE A 1 362 ? 25.660 3.157 55.287 1.00 42.44 338 PHE A N 1
ATOM 2501 C CA . PHE A 1 362 ? 25.771 4.226 54.308 1.00 41.72 338 PHE A CA 1
ATOM 2502 C C . PHE A 1 362 ? 25.271 5.524 54.933 1.00 41.06 338 PHE A C 1
ATOM 2503 O O . PHE A 1 362 ? 24.156 5.577 55.456 1.00 41.10 338 PHE A O 1
ATOM 2511 N N . VAL A 1 363 ? 26.089 6.570 54.881 1.00 40.48 339 VAL A N 1
ATOM 2512 C CA . VAL A 1 363 ? 25.736 7.841 55.527 1.00 40.49 339 VAL A CA 1
ATOM 2513 C C . VAL A 1 363 ? 25.612 9.021 54.557 1.00 41.50 339 VAL A C 1
ATOM 2514 O O . VAL A 1 363 ? 26.203 9.012 53.471 1.00 39.64 339 VAL A O 1
ATOM 2518 N N . TRP A 1 364 ? 24.839 10.031 54.963 1.00 41.92 340 TRP A N 1
ATOM 2519 C CA . TRP A 1 364 ? 24.822 11.315 54.268 1.00 42.28 340 TRP A CA 1
ATOM 2520 C C . TRP A 1 364 ? 26.002 12.157 54.737 1.00 42.75 340 TRP A C 1
ATOM 2521 O O . TRP A 1 364 ? 26.238 12.285 55.939 1.00 43.24 340 TRP A O 1
ATOM 2540 N N . GLY A 1 366 ? 27.092 15.920 54.794 1.00 42.03 342 GLY A N 1
ATOM 2541 C CA . GLY A 1 366 ? 26.689 17.311 54.593 1.00 41.29 342 GLY A CA 1
ATOM 2542 C C . GLY A 1 366 ? 27.710 18.065 53.762 1.00 42.37 342 GLY A C 1
ATOM 2543 O O . GLY A 1 366 ? 28.907 18.004 54.043 1.00 41.94 342 GLY A O 1
ATOM 2544 N N . THR A 1 367 ? 27.246 18.759 52.726 1.00 42.88 343 THR A N 1
ATOM 2545 C CA . THR A 1 367 ? 28.152 19.498 51.839 1.00 44.76 343 THR A CA 1
ATOM 2546 C C . THR A 1 367 ? 27.705 20.926 51.543 1.00 44.58 343 THR A C 1
ATOM 2547 O O . THR A 1 367 ? 28.333 21.610 50.741 1.00 46.20 343 THR A O 1
ATOM 2551 N N . ASN A 1 368 ? 26.626 21.370 52.187 1.00 45.01 344 ASN A N 1
ATOM 2552 C CA . ASN A 1 368 ? 26.133 22.738 52.033 1.00 44.41 344 ASN A CA 1
ATOM 2553 C C . ASN A 1 368 ? 26.098 23.173 50.560 1.00 44.90 344 ASN A C 1
ATOM 2554 O O . ASN A 1 368 ? 26.774 24.126 50.160 1.00 45.22 344 ASN A O 1
ATOM 2559 N N . GLY A 1 369 ? 25.316 22.446 49.763 1.00 44.97 345 GLY A N 1
ATOM 2560 C CA . GLY A 1 369 ? 25.175 22.715 48.332 1.00 46.17 345 GLY A CA 1
ATOM 2561 C C . GLY A 1 369 ? 24.075 23.708 48.009 1.00 47.86 345 GLY A C 1
ATOM 2562 O O . GLY A 1 369 ? 23.437 24.257 48.910 1.00 48.35 345 GLY A O 1
ATOM 2563 N N . THR A 1 370 ? 23.855 23.935 46.715 1.00 49.83 346 THR A N 1
ATOM 2564 C CA . THR A 1 370 ? 22.865 24.910 46.238 1.00 51.36 346 THR A CA 1
ATOM 2565 C C . THR A 1 370 ? 21.776 24.246 45.403 1.00 51.99 346 THR A C 1
ATOM 2566 O O . THR A 1 370 ? 20.627 24.696 45.392 1.00 53.09 346 THR A O 1
ATOM 2570 N N . GLU A 1 371 ? 22.155 23.192 44.686 1.00 52.09 347 GLU A N 1
ATOM 2571 C CA . GLU A 1 371 ? 21.229 22.439 43.848 1.00 51.62 347 GLU A CA 1
ATOM 2572 C C . GLU A 1 371 ? 21.228 20.965 44.249 1.00 51.28 347 GLU A C 1
ATOM 2573 O O . GLU A 1 371 ? 22.147 20.488 44.925 1.00 49.63 347 GLU A O 1
ATOM 2579 N N . GLU A 1 372 ? 20.192 20.247 43.831 1.00 50.71 348 GLU A N 1
ATOM 2580 C CA . GLU A 1 372 ? 20.104 18.818 44.098 1.00 52.79 348 GLU A CA 1
ATOM 2581 C C . GLU A 1 372 ? 20.960 18.012 43.112 1.00 50.49 348 GLU A C 1
ATOM 2582 O O . GLU A 1 372 ? 21.432 18.547 42.097 1.00 47.96 348 GLU A O 1
ATOM 2588 N N . TRP A 1 373 ? 21.167 16.733 43.421 1.00 48.02 349 TRP A N 1
ATOM 2589 C CA . TRP A 1 373 ? 21.952 15.855 42.557 1.00 47.66 349 TRP A CA 1
ATOM 2590 C C . TRP A 1 373 ? 21.482 15.935 41.101 1.00 46.79 349 TRP A C 1
ATOM 2591 O O . TRP A 1 373 ? 20.277 16.031 40.833 1.00 45.55 349 TRP A O 1
ATOM 2602 N N . HIS A 1 374 ? 22.450 15.929 40.181 1.00 44.96 350 HIS A N 1
ATOM 2603 C CA . HIS A 1 374 ? 22.214 15.878 38.727 1.00 44.58 350 HIS A CA 1
ATOM 2604 C C . HIS A 1 374 ? 21.891 17.220 38.063 1.00 43.49 350 HIS A C 1
ATOM 2605 O O . HIS A 1 374 ? 21.767 17.297 36.841 1.00 44.75 350 HIS A O 1
ATOM 2612 N N . HIS A 1 375 ? 21.767 18.274 38.861 1.00 42.34 351 HIS A N 1
ATOM 2613 C CA . HIS A 1 375 ? 21.535 19.603 38.322 1.00 41.84 351 HIS A CA 1
ATOM 2614 C C . HIS A 1 375 ? 22.816 20.111 37.649 1.00 40.62 351 HIS A C 1
ATOM 2615 O O . HIS A 1 375 ? 23.904 19.887 38.165 1.00 38.92 351 HIS A O 1
ATOM 2622 N N . PRO A 1 376 ? 22.690 20.771 36.480 1.00 41.16 352 PRO A N 1
ATOM 2623 C CA . PRO A 1 376 ? 23.834 21.410 35.805 1.00 41.53 352 PRO A CA 1
ATOM 2624 C C . PRO A 1 376 ? 24.645 22.384 36.678 1.00 41.48 352 PRO A C 1
ATOM 2625 O O . PRO A 1 376 ? 25.845 22.555 36.451 1.00 39.54 352 PRO A O 1
ATOM 2629 N N . ALA A 1 377 ? 23.992 23.012 37.655 1.00 41.96 353 ALA A N 1
ATOM 2630 C CA . ALA A 1 377 ? 24.643 23.990 38.534 1.00 42.83 353 ALA A CA 1
ATOM 2631 C C . ALA A 1 377 ? 25.001 23.407 39.905 1.00 43.71 353 ALA A C 1
ATOM 2632 O O . ALA A 1 377 ? 25.346 24.149 40.829 1.00 43.47 353 ALA A O 1
ATOM 2634 N N . PHE A 1 378 ? 24.919 22.080 40.019 1.00 45.00 354 PHE A N 1
ATOM 2635 C CA . PHE A 1 378 ? 25.244 21.355 41.251 1.00 45.92 354 PHE A CA 1
ATOM 2636 C C . PHE A 1 378 ? 26.606 21.765 41.826 1.00 48.11 354 PHE A C 1
ATOM 2637 O O . PHE A 1 378 ? 27.599 21.846 41.095 1.00 47.94 354 PHE A O 1
ATOM 2645 N N . THR A 1 379 ? 26.631 22.020 43.134 1.00 49.02 355 THR A N 1
ATOM 2646 C CA . THR A 1 379 ? 27.839 22.449 43.848 1.00 50.89 355 THR A CA 1
ATOM 2647 C C . THR A 1 379 ? 28.014 21.704 45.171 1.00 51.52 355 THR A C 1
ATOM 2648 O O . THR A 1 379 ? 27.097 21.031 45.650 1.00 51.90 355 THR A O 1
ATOM 2652 N N . LEU A 1 380 ? 29.200 21.848 45.758 1.00 51.04 356 LEU A N 1
ATOM 2653 C CA . LEU A 1 380 ? 29.479 21.353 47.101 1.00 51.21 356 LEU A CA 1
ATOM 2654 C C . LEU A 1 380 ? 30.567 22.207 47.754 1.00 50.54 356 LEU A C 1
ATOM 2655 O O . LEU A 1 380 ? 31.447 22.728 47.067 1.00 50.87 356 LEU A O 1
ATOM 2660 N N . ASP A 1 381 ? 30.484 22.360 49.074 1.00 49.30 357 ASP A N 1
ATOM 2661 C CA . ASP A 1 381 ? 31.479 23.106 49.847 1.00 48.74 357 ASP A CA 1
ATOM 2662 C C . ASP A 1 381 ? 32.645 22.166 50.131 1.00 47.92 357 ASP A C 1
ATOM 2663 O O . ASP A 1 381 ? 32.468 21.121 50.762 1.00 47.70 357 ASP A O 1
ATOM 2668 N N . GLU A 1 382 ? 33.833 22.541 49.661 1.00 47.26 358 GLU A N 1
ATOM 2669 C CA . GLU A 1 382 ? 35.014 21.672 49.724 1.00 45.77 358 GLU A CA 1
ATOM 2670 C C . GLU A 1 382 ? 35.588 21.498 51.135 1.00 45.68 358 GLU A C 1
ATOM 2671 O O . GLU A 1 382 ? 36.492 20.687 51.341 1.00 46.16 358 GLU A O 1
ATOM 2677 N N . GLU A 1 383 ? 35.055 22.242 52.102 1.00 44.45 359 GLU A N 1
ATOM 2678 C CA . GLU A 1 383 ? 35.421 22.050 53.507 1.00 44.73 359 GLU A CA 1
ATOM 2679 C C . GLU A 1 383 ? 35.003 20.665 54.013 1.00 42.95 359 GLU A C 1
ATOM 2680 O O . GLU A 1 383 ? 35.595 20.139 54.960 1.00 42.79 359 GLU A O 1
ATOM 2686 N N . ALA A 1 384 ? 33.994 20.082 53.366 1.00 41.23 360 ALA A N 1
ATOM 2687 C CA . ALA A 1 384 ? 33.515 18.733 53.688 1.00 41.77 360 ALA A CA 1
ATOM 2688 C C . ALA A 1 384 ? 34.550 17.641 53.393 1.00 42.19 360 ALA A C 1
ATOM 2689 O O . ALA A 1 384 ? 34.418 16.513 53.874 1.00 44.36 360 ALA A O 1
ATOM 2691 N N . LEU A 1 385 ? 35.569 17.983 52.604 1.00 41.33 361 LEU A N 1
ATOM 2692 C CA . LEU A 1 385 ? 36.657 17.063 52.275 1.00 39.99 361 LEU A CA 1
ATOM 2693 C C . LEU A 1 385 ? 37.473 16.676 53.502 1.00 39.21 361 LEU A C 1
ATOM 2694 O O . LEU A 1 385 ? 37.896 15.530 53.636 1.00 38.60 361 LEU A O 1
ATOM 2699 N N . THR A 1 386 ? 37.690 17.640 54.390 1.00 39.39 362 THR A N 1
ATOM 2700 C CA . THR A 1 386 ? 38.303 17.371 55.687 1.00 39.85 362 THR A CA 1
ATOM 2701 C C . THR A 1 386 ? 37.367 16.488 56.518 1.00 40.01 362 THR A C 1
ATOM 2702 O O . THR A 1 386 ? 37.771 15.427 57.001 1.00 39.90 362 THR A O 1
ATOM 2706 N N . VAL A 1 387 ? 36.113 16.920 56.645 1.00 39.50 363 VAL A N 1
ATOM 2707 C CA . VAL A 1 387 ? 35.102 16.200 57.421 1.00 41.06 363 VAL A CA 1
ATOM 2708 C C . VAL A 1 387 ? 35.040 14.725 57.039 1.00 41.02 363 VAL A C 1
ATOM 2709 O O . VAL A 1 387 ? 35.191 13.852 57.895 1.00 42.16 363 VAL A O 1
ATOM 2713 N N . ALA A 1 388 ? 34.837 14.463 55.751 1.00 40.50 364 ALA A N 1
ATOM 2714 C CA . ALA A 1 388 ? 34.586 13.118 55.255 1.00 39.48 364 ALA A CA 1
ATOM 2715 C C . ALA A 1 388 ? 35.805 12.203 55.347 1.00 39.89 364 ALA A C 1
ATOM 2716 O O . ALA A 1 388 ? 35.677 11.027 55.697 1.00 40.16 364 ALA A O 1
ATOM 2718 N N . SER A 1 389 ? 36.982 12.735 55.025 1.00 38.78 365 SER A N 1
ATOM 2719 C CA . SER A 1 389 ? 38.209 11.936 55.071 1.00 39.98 365 SER A CA 1
ATOM 2720 C C . SER A 1 389 ? 38.513 11.504 56.503 1.00 39.96 365 SER A C 1
ATOM 2721 O O . SER A 1 389 ? 38.827 10.334 56.752 1.00 40.51 365 SER A O 1
ATOM 2724 N N . GLN A 1 390 ? 38.378 12.451 57.432 1.00 40.06 366 GLN A N 1
ATOM 2725 C CA . GLN A 1 390 ? 38.577 12.207 58.861 1.00 40.74 366 GLN A CA 1
ATOM 2726 C C . GLN A 1 390 ? 37.518 11.273 59.446 1.00 40.14 366 GLN A C 1
ATOM 2727 O O . GLN A 1 390 ? 37.838 10.400 60.261 1.00 40.52 366 GLN A O 1
ATOM 2733 N N . TYR A 1 391 ? 36.266 11.464 59.033 1.00 38.65 367 TYR A N 1
ATOM 2734 C CA . TYR A 1 391 ? 35.153 10.662 59.535 1.00 39.18 367 TYR A CA 1
ATOM 2735 C C . TYR A 1 391 ? 35.332 9.166 59.276 1.00 39.13 367 TYR A C 1
ATOM 2736 O O . TYR A 1 391 ? 35.175 8.350 60.186 1.00 37.12 367 TYR A O 1
ATOM 2745 N N . PHE A 1 392 ? 35.651 8.819 58.032 1.00 39.51 368 PHE A N 1
ATOM 2746 C CA . PHE A 1 392 ? 35.793 7.426 57.634 1.00 40.11 368 PHE A CA 1
ATOM 2747 C C . PHE A 1 392 ? 37.079 6.793 58.153 1.00 40.89 368 PHE A C 1
ATOM 2748 O O . PHE A 1 392 ? 37.139 5.577 58.344 1.00 42.23 368 PHE A O 1
ATOM 2756 N N . ALA A 1 393 ? 38.098 7.617 58.388 1.00 40.48 369 ALA A N 1
ATOM 2757 C CA . ALA A 1 393 ? 39.322 7.156 59.038 1.00 39.99 369 ALA A CA 1
ATOM 2758 C C . ALA A 1 393 ? 39.044 6.777 60.493 1.00 41.01 369 ALA A C 1
ATOM 2759 O O . ALA A 1 393 ? 39.525 5.749 60.975 1.00 41.77 369 ALA A O 1
ATOM 2761 N N . GLU A 1 394 ? 38.253 7.596 61.183 1.00 40.13 370 GLU A N 1
ATOM 2762 C CA . GLU A 1 394 ? 37.932 7.329 62.580 1.00 41.18 370 GLU A CA 1
ATOM 2763 C C . GLU A 1 394 ? 36.921 6.194 62.713 1.00 40.66 370 GLU A C 1
ATOM 2764 O O . GLU A 1 394 ? 37.029 5.367 63.622 1.00 40.52 370 GLU A O 1
ATOM 2770 N N . LEU A 1 395 ? 35.957 6.154 61.795 1.00 40.48 371 LEU A N 1
ATOM 2771 C CA . LEU A 1 395 ? 34.978 5.071 61.727 1.00 39.75 371 LEU A CA 1
ATOM 2772 C C . LEU A 1 395 ? 35.653 3.713 61.528 1.00 40.63 371 LEU A C 1
ATOM 2773 O O . LEU A 1 395 ? 35.321 2.751 62.218 1.00 40.82 371 LEU A O 1
ATOM 2778 N N . ALA A 1 396 ? 36.604 3.649 60.598 1.00 41.99 372 ALA A N 1
ATOM 2779 C CA . ALA A 1 396 ? 37.365 2.423 60.331 1.00 42.50 372 ALA A CA 1
ATOM 2780 C C . ALA A 1 396 ? 38.059 1.877 61.581 1.00 43.15 372 ALA A C 1
ATOM 2781 O O . ALA A 1 396 ? 37.976 0.678 61.865 1.00 42.61 372 ALA A O 1
ATOM 2783 N N . VAL A 1 397 ? 38.730 2.763 62.319 1.00 42.72 373 VAL A N 1
ATOM 2784 C CA . VAL A 1 397 ? 39.409 2.403 63.566 1.00 42.63 373 VAL A CA 1
ATOM 2785 C C . VAL A 1 397 ? 38.417 1.886 64.619 1.00 43.22 373 VAL A C 1
ATOM 2786 O O . VAL A 1 397 ? 38.673 0.873 65.278 1.00 42.27 373 VAL A O 1
ATOM 2790 N N . ILE A 1 398 ? 37.288 2.581 64.757 1.00 43.16 374 ILE A N 1
ATOM 2791 C CA . ILE A 1 398 ? 36.260 2.227 65.736 1.00 43.55 374 ILE A CA 1
ATOM 2792 C C . ILE A 1 398 ? 35.569 0.905 65.402 1.00 45.19 374 ILE A C 1
ATOM 2793 O O . ILE A 1 398 ? 35.373 0.066 66.288 1.00 46.58 374 ILE A O 1
ATOM 2798 N N . VAL A 1 399 ? 35.206 0.721 64.133 1.00 45.72 375 VAL A N 1
ATOM 2799 C CA . VAL A 1 399 ? 34.559 -0.516 63.693 1.00 46.59 375 VAL A CA 1
ATOM 2800 C C . VAL A 1 399 ? 35.455 -1.730 63.948 1.00 46.80 375 VAL A C 1
ATOM 2801 O O . VAL A 1 399 ? 35.010 -2.715 64.535 1.00 46.64 375 VAL A O 1
ATOM 2805 N N . LEU A 1 400 ? 36.719 -1.636 63.541 1.00 47.94 376 LEU A N 1
ATOM 2806 C CA . LEU A 1 400 ? 37.674 -2.735 63.704 1.00 49.45 376 LEU A CA 1
ATOM 2807 C C . LEU A 1 400 ? 37.976 -3.088 65.167 1.00 51.41 376 LEU A C 1
ATOM 2808 O O . LEU A 1 400 ? 38.416 -4.202 65.457 1.00 51.79 376 LEU A O 1
ATOM 2813 N N . GLU A 1 401 ? 37.737 -2.141 66.076 1.00 53.74 377 GLU A N 1
ATOM 2814 C CA . GLU A 1 401 ? 37.860 -2.384 67.516 1.00 56.40 377 GLU A CA 1
ATOM 2815 C C . GLU A 1 401 ? 36.781 -3.339 68.024 1.00 56.69 377 GLU A C 1
ATOM 2816 O O . GLU A 1 401 ? 37.041 -4.166 68.896 1.00 57.57 377 GLU A O 1
ATOM 2822 N N . THR A 1 402 ? 35.574 -3.214 67.474 1.00 57.82 378 THR A N 1
ATOM 2823 C CA . THR A 1 402 ? 34.409 -3.955 67.966 1.00 59.11 378 THR A CA 1
ATOM 2824 C C . THR A 1 402 ? 33.932 -5.083 67.050 1.00 59.93 378 THR A C 1
ATOM 2825 O O . THR A 1 402 ? 33.221 -5.986 67.497 1.00 59.62 378 THR A O 1
ATOM 2829 N N . ILE A 1 403 ? 34.327 -5.040 65.781 1.00 61.60 379 ILE A N 1
ATOM 2830 C CA . ILE A 1 403 ? 33.902 -6.056 64.817 1.00 63.08 379 ILE A CA 1
ATOM 2831 C C . ILE A 1 403 ? 34.740 -7.328 64.936 1.00 63.11 379 ILE A C 1
ATOM 2832 O O . ILE A 1 403 ? 34.421 -8.215 65.725 1.00 64.79 379 ILE A O 1
ATOM 2837 N N . ASP B 1 27 ? -32.540 -9.935 -20.512 1.00 63.57 3 ASP B N 1
ATOM 2838 C CA . ASP B 1 27 ? -31.846 -10.901 -21.415 1.00 63.92 3 ASP B CA 1
ATOM 2839 C C . ASP B 1 27 ? -30.456 -11.256 -20.883 1.00 63.23 3 ASP B C 1
ATOM 2840 O O . ASP B 1 27 ? -29.830 -10.453 -20.184 1.00 62.60 3 ASP B O 1
ATOM 2845 N N . LYS B 1 28 ? -29.980 -12.453 -21.226 1.00 61.98 4 LYS B N 1
ATOM 2846 C CA . LYS B 1 28 ? -28.705 -12.969 -20.714 1.00 61.11 4 LYS B CA 1
ATOM 2847 C C . LYS B 1 28 ? -27.479 -12.212 -21.242 1.00 59.86 4 LYS B C 1
ATOM 2848 O O . LYS B 1 28 ? -26.483 -12.069 -20.528 1.00 59.63 4 LYS B O 1
ATOM 2854 N N . ALA B 1 29 ? -27.565 -11.727 -22.481 1.00 58.06 5 ALA B N 1
ATOM 2855 C CA . ALA B 1 29 ? -26.454 -11.028 -23.135 1.00 56.66 5 ALA B CA 1
ATOM 2856 C C . ALA B 1 29 ? -26.017 -9.766 -22.385 1.00 55.78 5 ALA B C 1
ATOM 2857 O O . ALA B 1 29 ? -24.819 -9.516 -22.218 1.00 54.67 5 ALA B O 1
ATOM 2859 N N . PHE B 1 30 ? -26.996 -8.985 -21.932 1.00 54.86 6 PHE B N 1
ATOM 2860 C CA . PHE B 1 30 ? -26.730 -7.759 -21.191 1.00 53.61 6 PHE B CA 1
ATOM 2861 C C . PHE B 1 30 ? -26.214 -8.042 -19.780 1.00 53.12 6 PHE B C 1
ATOM 2862 O O . PHE B 1 30 ? -25.382 -7.292 -19.260 1.00 53.00 6 PHE B O 1
ATOM 2870 N N . HIS B 1 31 ? -26.711 -9.117 -19.167 1.00 52.32 7 HIS B N 1
ATOM 2871 C CA . HIS B 1 31 ? -26.225 -9.552 -17.858 1.00 51.61 7 HIS B CA 1
ATOM 2872 C C . HIS B 1 31 ? -24.786 -10.057 -17.956 1.00 50.39 7 HIS B C 1
ATOM 2873 O O . HIS B 1 31 ? -23.974 -9.782 -17.073 1.00 49.84 7 HIS B O 1
ATOM 2880 N N . THR B 1 32 ? -24.482 -10.782 -19.036 1.00 49.18 8 THR B N 1
ATOM 2881 C CA . THR B 1 32 ? -23.114 -11.216 -19.341 1.00 48.23 8 THR B CA 1
ATOM 2882 C C . THR B 1 32 ? -22.187 -10.007 -19.473 1.00 47.10 8 THR B C 1
ATOM 2883 O O . THR B 1 32 ? -21.075 -10.016 -18.949 1.00 46.79 8 THR B O 1
ATOM 2887 N N . ARG B 1 33 ? -22.670 -8.970 -20.159 1.00 46.52 9 ARG B N 1
ATOM 2888 C CA . ARG B 1 33 ? -21.927 -7.726 -20.363 1.00 45.84 9 ARG B CA 1
ATOM 2889 C C . ARG B 1 33 ? -21.549 -7.016 -19.053 1.00 44.87 9 ARG B C 1
ATOM 2890 O O . ARG B 1 33 ? -20.391 -6.633 -18.872 1.00 44.88 9 ARG B O 1
ATOM 2898 N N . LEU B 1 34 ? -22.516 -6.847 -18.150 1.00 42.51 10 LEU B N 1
ATOM 2899 C CA . LEU B 1 34 ? -22.257 -6.231 -16.844 1.00 42.58 10 LEU B CA 1
ATOM 2900 C C . LEU B 1 34 ? -21.300 -7.071 -16.000 1.00 42.45 10 LEU B C 1
ATOM 2901 O O . LEU B 1 34 ? -20.392 -6.534 -15.367 1.00 42.66 10 LEU B O 1
ATOM 2906 N N . ILE B 1 35 ? -21.508 -8.387 -16.002 1.00 43.19 11 ILE B N 1
ATOM 2907 C CA . ILE B 1 35 ? -20.606 -9.319 -15.327 1.00 43.08 11 ILE B CA 1
ATOM 2908 C C . ILE B 1 35 ? -19.158 -9.160 -15.819 1.00 44.13 11 ILE B C 1
ATOM 2909 O O . ILE B 1 35 ? -18.233 -9.052 -15.007 1.00 44.49 11 ILE B O 1
ATOM 2914 N N . ASN B 1 36 ? -18.974 -9.117 -17.139 1.00 43.88 12 ASN B N 1
ATOM 2915 C CA . ASN B 1 36 ? -17.641 -8.981 -17.727 1.00 44.74 12 ASN B CA 1
ATOM 2916 C C . ASN B 1 36 ? -16.938 -7.664 -17.372 1.00 45.11 12 ASN B C 1
ATOM 2917 O O . ASN B 1 36 ? -15.719 -7.641 -17.199 1.00 45.14 12 ASN B O 1
ATOM 2930 N N . ARG B 1 38 ? -17.677 -5.871 -14.514 1.00 42.37 14 ARG B N 1
ATOM 2931 C CA . ARG B 1 38 ? -17.403 -6.109 -13.095 1.00 42.39 14 ARG B CA 1
ATOM 2932 C C . ARG B 1 38 ? -16.086 -6.880 -12.925 1.00 41.36 14 ARG B C 1
ATOM 2933 O O . ARG B 1 38 ? -15.195 -6.460 -12.182 1.00 40.29 14 ARG B O 1
ATOM 2941 N N . ARG B 1 39 ? -15.975 -7.997 -13.637 1.00 39.72 15 ARG B N 1
ATOM 2942 C CA . ARG B 1 39 ? -14.832 -8.894 -13.505 1.00 40.75 15 ARG B CA 1
ATOM 2943 C C . ARG B 1 39 ? -13.522 -8.301 -14.014 1.00 41.43 15 ARG B C 1
ATOM 2944 O O . ARG B 1 39 ? -12.467 -8.527 -13.413 1.00 41.29 15 ARG B O 1
ATOM 2952 N N . ASP B 1 40 ? -13.595 -7.537 -15.104 1.00 41.16 16 ASP B N 1
ATOM 2953 C CA . ASP B 1 40 ? -12.419 -6.866 -15.652 1.00 42.54 16 ASP B CA 1
ATOM 2954 C C . ASP B 1 40 ? -11.856 -5.824 -14.686 1.00 42.05 16 ASP B C 1
ATOM 2955 O O . ASP B 1 40 ? -10.641 -5.697 -14.547 1.00 43.24 16 ASP B O 1
ATOM 2960 N N . LEU B 1 41 ? -12.744 -5.085 -14.025 1.00 41.48 17 LEU B N 1
ATOM 2961 C CA . LEU B 1 41 ? -12.332 -4.104 -13.023 1.00 41.92 17 LEU B CA 1
ATOM 2962 C C . LEU B 1 41 ? -11.829 -4.782 -11.745 1.00 40.58 17 LEU B C 1
ATOM 2963 O O . LEU B 1 41 ? -10.820 -4.369 -11.171 1.00 40.63 17 LEU B O 1
ATOM 2968 N N . HIS B 1 42 ? -12.532 -5.830 -11.321 1.00 39.15 18 HIS B N 1
ATOM 2969 C CA . HIS B 1 42 ? -12.078 -6.702 -10.231 1.00 38.57 18 HIS B CA 1
ATOM 2970 C C . HIS B 1 42 ? -10.675 -7.282 -10.454 1.00 38.25 18 HIS B C 1
ATOM 2971 O O . HIS B 1 42 ? -9.868 -7.338 -9.516 1.00 37.48 18 HIS B O 1
ATOM 2978 N N A GLU B 1 43 ? -10.403 -7.717 -11.686 0.50 37.76 19 GLU B N 1
ATOM 2979 N N B GLU B 1 43 ? -10.408 -7.700 -11.692 0.50 38.33 19 GLU B N 1
ATOM 2980 C CA A GLU B 1 43 ? -9.108 -8.296 -12.064 0.50 37.57 19 GLU B CA 1
ATOM 2981 C CA B GLU B 1 43 ? -9.135 -8.300 -12.099 0.50 38.88 19 GLU B CA 1
ATOM 2982 C C A GLU B 1 43 ? -7.972 -7.284 -12.012 0.50 37.92 19 GLU B C 1
ATOM 2983 C C B GLU B 1 43 ? -7.983 -7.295 -12.040 0.50 38.57 19 GLU B C 1
ATOM 2984 O O A GLU B 1 43 ? -6.822 -7.646 -11.744 0.50 37.75 19 GLU B O 1
ATOM 2985 O O B GLU B 1 43 ? -6.835 -7.672 -11.787 0.50 38.38 19 GLU B O 1
ATOM 2996 N N . HIS B 1 44 ? -8.303 -6.022 -12.272 1.00 37.57 20 HIS B N 1
ATOM 2997 C CA . HIS B 1 44 ? -7.317 -4.948 -12.303 1.00 38.94 20 HIS B CA 1
ATOM 2998 C C . HIS B 1 44 ? -7.720 -3.796 -11.377 1.00 39.70 20 HIS B C 1
ATOM 2999 O O . HIS B 1 44 ? -8.138 -2.735 -11.846 1.00 39.89 20 HIS B O 1
ATOM 3006 N N . PRO B 1 45 ? -7.595 -4.000 -10.051 1.00 40.38 21 PRO B N 1
ATOM 3007 C CA . PRO B 1 45 ? -8.007 -2.954 -9.117 1.00 40.59 21 PRO B CA 1
ATOM 3008 C C . PRO B 1 45 ? -6.946 -1.869 -8.961 1.00 41.07 21 PRO B C 1
ATOM 3009 O O . PRO B 1 45 ? -5.746 -2.153 -9.047 1.00 41.81 21 PRO B O 1
ATOM 3013 N N . GLU B 1 46 ? -7.390 -0.637 -8.730 1.00 41.58 22 GLU B N 1
ATOM 3014 C CA . GLU B 1 46 ? -6.476 0.489 -8.548 1.00 41.37 22 GLU B CA 1
ATOM 3015 C C . GLU B 1 46 ? -6.809 1.317 -7.314 1.00 40.79 22 GLU B C 1
ATOM 3016 O O . GLU B 1 46 ? -7.976 1.554 -7.005 1.00 40.73 22 GLU B O 1
ATOM 3022 N N . LEU B 1 47 ? -5.763 1.758 -6.621 1.00 41.02 23 LEU B N 1
ATOM 3023 C CA . LEU B 1 47 ? -5.905 2.509 -5.380 1.00 41.44 23 LEU B CA 1
ATOM 3024 C C . LEU B 1 47 ? -6.417 3.928 -5.619 1.00 42.08 23 LEU B C 1
ATOM 3025 O O . LEU B 1 47 ? -6.431 4.418 -6.757 1.00 41.18 23 LEU B O 1
ATOM 3030 N N . SER B 1 48 ? -6.840 4.569 -4.532 1.00 40.81 24 SER B N 1
ATOM 3031 C CA . SER B 1 48 ? -7.359 5.936 -4.556 1.00 42.76 24 SER B CA 1
ATOM 3032 C C . SER B 1 48 ? -6.438 6.924 -5.285 1.00 43.40 24 SER B C 1
ATOM 3033 O O . SER B 1 48 ? -5.234 6.989 -5.012 1.00 42.93 24 SER B O 1
ATOM 3036 N N . PHE B 1 49 ? -7.029 7.668 -6.221 1.00 44.04 25 PHE B N 1
ATOM 3037 C CA . PHE B 1 49 ? -6.331 8.621 -7.090 1.00 45.64 25 PHE B CA 1
ATOM 3038 C C . PHE B 1 49 ? -5.293 7.985 -8.030 1.00 46.94 25 PHE B C 1
ATOM 3039 O O . PHE B 1 49 ? -4.510 8.695 -8.674 1.00 47.71 25 PHE B O 1
ATOM 3047 N N . GLN B 1 50 ? -5.304 6.658 -8.113 1.00 45.36 26 GLN B N 1
ATOM 3048 C CA . GLN B 1 50 ? -4.419 5.925 -9.010 1.00 47.10 26 GLN B CA 1
ATOM 3049 C C . GLN B 1 50 ? -5.249 5.120 -10.011 1.00 46.08 26 GLN B C 1
ATOM 3050 O O . GLN B 1 50 ? -4.716 4.273 -10.731 1.00 46.55 26 GLN B O 1
ATOM 3056 N N . GLU B 1 51 ? -6.552 5.402 -10.056 1.00 45.51 27 GLU B N 1
ATOM 3057 C CA . GLU B 1 51 ? -7.499 4.645 -10.883 1.00 44.42 27 GLU B CA 1
ATOM 3058 C C . GLU B 1 51 ? -7.418 5.021 -12.361 1.00 44.31 27 GLU B C 1
ATOM 3059 O O . GLU B 1 51 ? -8.435 5.311 -12.996 1.00 44.40 27 GLU B O 1
ATOM 3065 N N . VAL B 1 52 ? -6.200 4.996 -12.900 1.00 44.08 28 VAL B N 1
ATOM 3066 C CA . VAL B 1 52 ? -5.927 5.399 -14.279 1.00 43.88 28 VAL B CA 1
ATOM 3067 C C . VAL B 1 52 ? -6.560 4.455 -15.304 1.00 44.43 28 VAL B C 1
ATOM 3068 O O . VAL B 1 52 ? -7.300 4.900 -16.183 1.00 45.32 28 VAL B O 1
ATOM 3072 N N . GLU B 1 53 ? -6.269 3.162 -15.179 1.00 45.47 29 GLU B N 1
ATOM 3073 C CA . GLU B 1 53 ? -6.793 2.144 -16.091 1.00 46.88 29 GLU B CA 1
ATOM 3074 C C . GLU B 1 53 ? -8.306 2.015 -15.970 1.00 46.58 29 GLU B C 1
ATOM 3075 O O . GLU B 1 53 ? -9.009 1.867 -16.972 1.00 47.53 29 GLU B O 1
ATOM 3081 N N . THR B 1 54 ? -8.792 2.085 -14.735 1.00 45.22 30 THR B N 1
ATOM 3082 C CA . THR B 1 54 ? -10.216 2.016 -14.438 1.00 45.74 30 THR B CA 1
ATOM 3083 C C . THR B 1 54 ? -10.977 3.168 -15.107 1.00 45.65 30 THR B C 1
ATOM 3084 O O . THR B 1 54 ? -12.043 2.952 -15.699 1.00 44.26 30 THR B O 1
ATOM 3088 N N . THR B 1 55 ? -10.412 4.374 -15.026 1.00 44.74 31 THR B N 1
ATOM 3089 C CA . THR B 1 55 ? -10.992 5.557 -15.662 1.00 46.22 31 THR B CA 1
ATOM 3090 C C . THR B 1 55 ? -11.195 5.335 -17.162 1.00 47.44 31 THR B C 1
ATOM 3091 O O . THR B 1 55 ? -12.292 5.547 -17.679 1.00 47.67 31 THR B O 1
ATOM 3095 N N . LYS B 1 56 ? -10.141 4.877 -17.838 1.00 47.13 32 LYS B N 1
ATOM 3096 C CA . LYS B 1 56 ? -10.160 4.684 -19.288 1.00 49.08 32 LYS B CA 1
ATOM 3097 C C . LYS B 1 56 ? -11.144 3.610 -19.746 1.00 48.03 32 LYS B C 1
ATOM 3098 O O . LYS B 1 56 ? -11.745 3.738 -20.814 1.00 48.08 32 LYS B O 1
ATOM 3104 N N . LYS B 1 57 ? -11.300 2.559 -18.942 1.00 46.69 33 LYS B N 1
ATOM 3105 C CA . LYS B 1 57 ? -12.240 1.481 -19.248 1.00 46.72 33 LYS B CA 1
ATOM 3106 C C . LYS B 1 57 ? -13.680 1.969 -19.177 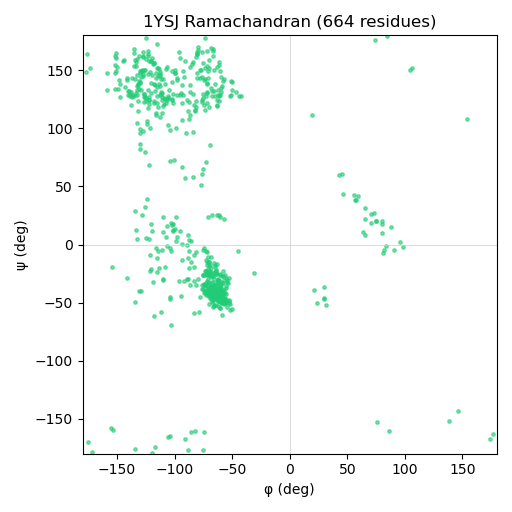1.00 46.55 33 LYS B C 1
ATOM 3107 O O . LYS B 1 57 ? -14.483 1.663 -20.060 1.00 47.45 33 LYS B O 1
ATOM 3113 N N . ILE B 1 58 ? -13.994 2.724 -18.124 1.00 46.19 34 ILE B N 1
ATOM 3114 C CA . ILE B 1 58 ? -15.325 3.301 -17.932 1.00 46.63 34 ILE B CA 1
ATOM 3115 C C . ILE B 1 58 ? -15.646 4.225 -19.106 1.00 47.14 34 ILE B C 1
ATOM 3116 O O . ILE B 1 58 ? -16.733 4.148 -19.685 1.00 45.15 34 ILE B O 1
ATOM 3121 N N . ARG B 1 59 ? -14.678 5.074 -19.456 1.00 47.95 35 ARG B N 1
ATOM 3122 C CA . ARG B 1 59 ? -14.778 5.948 -20.617 1.00 49.19 35 ARG B CA 1
ATOM 3123 C C . ARG B 1 59 ? -15.139 5.158 -21.872 1.00 48.64 35 ARG B C 1
ATOM 3124 O O . ARG B 1 59 ? -16.143 5.456 -22.524 1.00 49.68 35 ARG B O 1
ATOM 3132 N N . ARG B 1 60 ? -14.322 4.154 -22.193 1.00 46.85 36 ARG B N 1
ATOM 3133 C CA . ARG B 1 60 ? -14.539 3.290 -23.358 1.00 48.25 36 ARG B CA 1
ATOM 3134 C C . ARG B 1 60 ? -15.925 2.652 -23.368 1.00 46.19 36 ARG B C 1
ATOM 3135 O O . ARG B 1 60 ? -16.660 2.772 -24.347 1.00 46.16 36 ARG B O 1
ATOM 3143 N N . TRP B 1 61 ? -16.270 1.979 -22.272 1.00 44.78 37 TRP B N 1
ATOM 3144 C CA . TRP 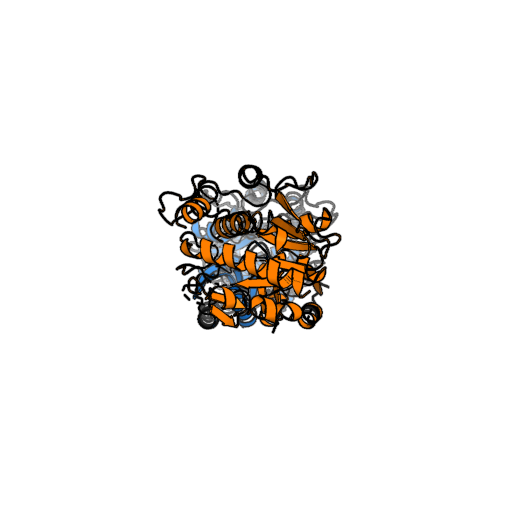B 1 61 ? -17.530 1.247 -22.166 1.00 44.58 37 TRP B CA 1
ATOM 3145 C C . TRP B 1 61 ? -18.768 2.107 -22.409 1.00 44.35 37 TRP B C 1
ATOM 3146 O O . TRP B 1 61 ? -19.721 1.657 -23.041 1.00 44.77 37 TRP B O 1
ATOM 3157 N N . LEU B 1 62 ? -18.742 3.340 -21.912 1.00 45.02 38 LEU B N 1
ATOM 3158 C CA . LEU B 1 62 ? -19.836 4.285 -22.123 1.00 45.95 38 LEU B CA 1
ATOM 3159 C C . LEU B 1 62 ? -19.842 4.821 -23.554 1.00 47.37 38 LEU B C 1
ATOM 3160 O O . LEU B 1 62 ? -20.906 4.971 -24.157 1.00 47.80 38 LEU B O 1
ATOM 3165 N N . GLU B 1 63 ? -18.651 5.097 -24.086 1.00 48.19 39 GLU B N 1
ATOM 3166 C CA . GLU B 1 63 ? -18.500 5.643 -25.435 1.00 49.79 39 GLU B CA 1
ATOM 3167 C C . GLU B 1 63 ? -18.880 4.655 -26.530 1.00 49.17 39 GLU B C 1
ATOM 3168 O O . GLU B 1 63 ? -19.232 5.060 -27.638 1.00 49.75 39 GLU B O 1
ATOM 3174 N N . GLU B 1 64 ? -18.820 3.363 -26.213 1.00 48.46 40 GLU B N 1
ATOM 3175 C CA . GLU B 1 64 ? -19.263 2.316 -27.135 1.00 48.22 40 GLU B CA 1
ATOM 3176 C C . GLU B 1 64 ? -20.790 2.296 -27.316 1.00 47.02 40 GLU B C 1
ATOM 3177 O O . GLU B 1 64 ? -21.298 1.734 -28.290 1.00 47.57 40 GLU B O 1
ATOM 3183 N N A GLU B 1 65 ? -21.502 2.905 -26.370 0.50 46.49 41 GLU B N 1
ATOM 3184 N N B GLU B 1 65 ? -21.503 2.922 -26.384 0.50 46.75 41 GLU B N 1
ATOM 3185 C CA A GLU B 1 65 ? -22.959 3.029 -26.427 0.50 45.68 41 GLU B CA 1
ATOM 3186 C CA B GLU B 1 65 ? -22.960 3.023 -26.446 0.50 46.20 41 GLU B CA 1
ATOM 3187 C C A GLU B 1 65 ? -23.409 4.446 -26.788 0.50 45.53 41 GLU B C 1
ATOM 3188 C C B GLU B 1 65 ? -23.412 4.442 -26.795 0.50 45.81 41 GLU B C 1
ATOM 3189 O O A GLU B 1 65 ? -24.571 4.805 -26.582 0.50 44.55 41 GLU B O 1
ATOM 3190 O O B GLU B 1 65 ? -24.573 4.799 -26.587 0.50 44.82 41 GLU B O 1
ATOM 3201 N N . GLN B 1 66 ? -22.481 5.234 -27.334 1.00 45.86 42 GLN B N 1
ATOM 3202 C CA . GLN B 1 66 ? -22.705 6.659 -27.703 1.00 47.50 42 GLN B CA 1
ATOM 3203 C C . GLN B 1 66 ? -23.183 7.564 -26.549 1.00 46.90 42 GLN B C 1
ATOM 3204 O O . GLN B 1 66 ? -23.756 8.634 -26.766 1.00 47.38 42 GLN B O 1
ATOM 3210 N N . ILE B 1 67 ? -22.911 7.128 -25.322 1.00 46.91 43 ILE B N 1
ATOM 3211 C CA . ILE B 1 67 ? -23.209 7.917 -24.136 1.00 47.01 43 ILE B CA 1
ATOM 3212 C C . ILE B 1 67 ? -22.165 9.022 -24.003 1.00 47.61 43 ILE B C 1
ATOM 3213 O O . ILE B 1 67 ? -20.960 8.750 -23.948 1.00 47.87 43 ILE B O 1
ATOM 3218 N N . GLU B 1 68 ? -22.644 10.265 -23.966 1.00 47.65 44 GLU B N 1
ATOM 3219 C CA . GLU B 1 68 ? -21.786 11.445 -23.889 1.00 48.76 44 GLU B CA 1
ATOM 3220 C C . GLU B 1 68 ? -20.949 11.483 -22.612 1.00 46.44 44 GLU B C 1
ATOM 3221 O O . GLU B 1 68 ? -21.470 11.332 -21.507 1.00 43.49 44 GLU B O 1
ATOM 3227 N N . ILE B 1 69 ? -19.646 11.672 -22.790 1.00 47.26 45 ILE B N 1
ATOM 3228 C CA . ILE B 1 69 ? -18.730 11.875 -21.680 1.00 48.60 45 ILE B CA 1
ATOM 3229 C C . ILE B 1 69 ? -18.405 13.357 -21.578 1.00 49.11 45 ILE B C 1
ATOM 3230 O O . ILE B 1 69 ? -17.965 13.979 -22.551 1.00 49.03 45 ILE B O 1
ATOM 3235 N N . LEU B 1 70 ? -18.649 13.919 -20.400 1.00 49.22 46 LEU B N 1
ATOM 3236 C CA . LEU B 1 70 ? -18.388 15.330 -20.165 1.00 50.64 46 LEU B CA 1
ATOM 3237 C C . LEU B 1 70 ? -16.898 15.565 -19.940 1.00 51.74 46 LEU B C 1
ATOM 3238 O O . LEU B 1 70 ? -16.210 14.725 -19.347 1.00 53.67 46 LEU B O 1
ATOM 3243 N N . ASP B 1 71 ? -16.402 16.694 -20.440 1.00 52.05 47 ASP B N 1
ATOM 3244 C CA . ASP B 1 71 ? -14.991 17.049 -20.305 1.00 52.88 47 ASP B CA 1
ATOM 3245 C C . ASP B 1 71 ? -14.739 17.781 -18.992 1.00 52.03 47 ASP B C 1
ATOM 3246 O O . ASP B 1 71 ? -15.193 18.914 -18.799 1.00 51.77 47 ASP B O 1
ATOM 3251 N N . VAL B 1 72 ? -14.028 17.109 -18.089 1.00 50.88 48 VAL B N 1
ATOM 3252 C CA . VAL B 1 72 ? -13.669 17.665 -16.789 1.00 49.15 48 VAL B CA 1
ATOM 3253 C C . VAL B 1 72 ? -12.170 17.469 -16.587 1.00 48.93 48 VAL B C 1
ATOM 3254 O O . VAL B 1 72 ? -11.746 16.473 -15.994 1.00 48.75 48 VAL B O 1
ATOM 3258 N N . PRO B 1 73 ? -11.361 18.425 -17.083 1.00 49.20 49 PRO B N 1
ATOM 3259 C CA . PRO B 1 73 ? -9.901 18.311 -17.093 1.00 49.33 49 PRO B CA 1
ATOM 3260 C C . PRO B 1 73 ? -9.289 18.173 -15.697 1.00 50.45 49 PRO B C 1
ATOM 3261 O O . PRO B 1 73 ? -8.298 17.455 -15.533 1.00 50.63 49 PRO B O 1
ATOM 3265 N N . GLN B 1 74 ? -9.884 18.846 -14.710 1.00 51.16 50 GLN B N 1
ATOM 3266 C CA . GLN B 1 74 ? -9.373 18.849 -13.334 1.00 52.03 50 GLN B CA 1
ATOM 3267 C C . GLN B 1 74 ? -9.465 17.484 -12.649 1.00 51.20 50 GLN B C 1
ATOM 3268 O O . GLN B 1 74 ? -8.679 17.184 -11.749 1.00 51.71 50 GLN B O 1
ATOM 3274 N N . LEU B 1 75 ? -10.425 16.665 -13.073 1.00 50.90 51 LEU B N 1
ATOM 3275 C CA . LEU B 1 75 ? -10.534 15.287 -12.592 1.00 49.77 51 LEU B CA 1
ATOM 3276 C C . LEU B 1 75 ? -9.610 14.386 -13.406 1.00 49.23 51 LEU B C 1
ATOM 3277 O O . LEU B 1 75 ? -9.966 13.951 -14.505 1.00 48.48 51 LEU B O 1
ATOM 3282 N N . LYS B 1 76 ? -8.416 14.135 -12.867 1.00 48.85 52 LYS B N 1
ATOM 3283 C CA . LYS B 1 76 ? -7.423 13.272 -13.509 1.00 50.20 52 LYS B CA 1
ATOM 3284 C C . LYS B 1 76 ? -7.939 11.831 -13.632 1.00 48.95 52 LYS B C 1
ATOM 3285 O O . LYS B 1 76 ? -7.800 11.199 -14.681 1.00 47.92 52 LYS B O 1
ATOM 3291 N N . THR B 1 77 ? -8.528 11.328 -12.549 1.00 48.45 53 THR B N 1
ATOM 3292 C CA . THR B 1 77 ? -9.254 10.064 -12.566 1.00 48.09 53 THR B CA 1
ATOM 3293 C C . THR B 1 77 ? -10.716 10.329 -12.207 1.00 47.86 53 THR B C 1
ATOM 3294 O O . THR B 1 77 ? -11.037 11.327 -11.553 1.00 48.64 53 THR B O 1
ATOM 3298 N N . GLY B 1 78 ? -11.597 9.434 -12.635 1.00 45.66 54 GLY B N 1
ATOM 3299 C CA . GLY B 1 78 ? -13.026 9.675 -12.539 1.00 45.18 54 GLY B CA 1
ATOM 3300 C C . GLY B 1 78 ? -13.602 10.036 -13.896 1.00 44.51 54 GLY B C 1
ATOM 3301 O O . GLY B 1 78 ? -12.913 10.600 -14.750 1.00 43.85 54 GLY B O 1
ATOM 3302 N N . VAL B 1 79 ? -14.869 9.688 -14.093 1.00 43.94 55 VAL B N 1
ATOM 3303 C CA . VAL B 1 79 ? -15.564 9.904 -15.355 1.00 41.88 55 VAL B CA 1
ATOM 3304 C C . VAL B 1 79 ? -16.915 10.541 -15.060 1.00 41.99 55 VAL B C 1
ATOM 3305 O O . VAL B 1 79 ? -17.673 10.061 -14.212 1.00 41.90 55 VAL B O 1
ATOM 3309 N N . ILE B 1 80 ? -17.199 11.640 -15.745 1.00 41.87 56 ILE B N 1
ATOM 3310 C CA . ILE B 1 80 ? -18.515 12.258 -15.679 1.00 42.22 56 ILE B CA 1
ATOM 3311 C C . ILE B 1 80 ? -19.219 12.030 -17.013 1.00 41.96 56 ILE B C 1
ATOM 3312 O O . ILE B 1 80 ? -18.673 12.324 -18.076 1.00 42.24 56 ILE B O 1
ATOM 3317 N N . ALA B 1 81 ? -20.419 11.469 -16.944 1.00 42.64 57 ALA B N 1
ATOM 3318 C CA . ALA B 1 81 ? -21.193 11.143 -18.137 1.00 42.43 57 ALA B CA 1
ATOM 3319 C C . ALA B 1 81 ? -22.583 11.752 -18.026 1.00 42.08 57 ALA B C 1
ATOM 3320 O O . ALA B 1 81 ? -23.022 12.103 -16.935 1.00 42.79 57 ALA B O 1
ATOM 3322 N N . GLU B 1 82 ? -23.265 11.884 -19.159 1.00 43.60 58 GLU B N 1
ATOM 3323 C CA . GLU B 1 82 ? -24.571 12.533 -19.201 1.00 42.55 58 GLU B CA 1
ATOM 3324 C C . GLU B 1 82 ? -25.538 11.837 -20.151 1.00 41.59 58 GLU B C 1
ATOM 3325 O O . GLU B 1 82 ? -25.146 11.365 -21.218 1.00 40.51 58 GLU B O 1
ATOM 3331 N N . ILE B 1 83 ? -26.800 11.773 -19.740 1.00 41.16 59 ILE B N 1
ATOM 3332 C CA . ILE B 1 83 ? -27.884 11.341 -20.607 1.00 42.32 59 ILE B CA 1
ATOM 3333 C C . ILE B 1 83 ? -29.027 12.346 -20.491 1.00 42.18 59 ILE B C 1
ATOM 3334 O O . ILE B 1 83 ? -29.625 12.509 -19.428 1.00 43.18 59 ILE B O 1
ATOM 3339 N N . LYS B 1 84 ? -29.295 13.036 -21.593 1.00 42.42 60 LYS B N 1
ATOM 3340 C CA . LYS B 1 84 ? -30.381 13.995 -21.668 1.00 42.82 60 LYS B CA 1
ATOM 3341 C C . LYS B 1 84 ? -31.678 13.298 -22.038 1.00 41.89 60 LYS B C 1
ATOM 3342 O O . LYS B 1 84 ? -31.703 12.438 -22.926 1.00 42.49 60 LYS B O 1
ATOM 3348 N N . GLY B 1 85 ? -32.757 13.674 -21.359 1.00 40.22 61 GLY B N 1
ATOM 3349 C CA . GLY B 1 85 ? -34.095 13.274 -21.776 1.00 40.86 61 GLY B CA 1
ATOM 3350 C C . GLY B 1 85 ? -34.504 14.066 -23.002 1.00 41.11 61 GLY B C 1
ATOM 3351 O O . GLY B 1 85 ? -33.758 14.929 -23.464 1.00 39.83 61 GLY B O 1
ATOM 3352 N N . ARG B 1 86 ? -35.689 13.780 -23.529 1.00 43.12 62 ARG B N 1
ATOM 3353 C CA . ARG B 1 86 ? -36.179 14.474 -24.719 1.00 45.73 62 ARG B CA 1
ATOM 3354 C C . ARG B 1 86 ? -36.950 15.750 -24.375 1.00 48.44 62 ARG B C 1
ATOM 3355 O O . ARG B 1 86 ? -37.248 16.568 -25.246 1.00 49.83 62 ARG B O 1
ATOM 3363 N N . GLU B 1 87 ? -37.262 15.905 -23.094 1.00 51.38 63 GLU B N 1
ATOM 3364 C CA . GLU B 1 87 ? -37.836 17.137 -22.573 1.00 54.50 63 GLU B CA 1
ATOM 3365 C C . GLU B 1 87 ? -36.824 17.808 -21.657 1.00 53.57 63 GLU B C 1
ATOM 3366 O O . GLU B 1 87 ? -36.088 17.131 -20.920 1.00 51.96 63 GLU B O 1
ATOM 3372 N N . ASP B 1 88 ? -36.785 19.136 -21.710 1.00 52.19 64 ASP B N 1
ATOM 3373 C CA . ASP B 1 88 ? -35.994 19.910 -20.764 1.00 53.17 64 ASP B CA 1
ATOM 3374 C C . ASP B 1 88 ? -36.591 19.734 -19.372 1.00 51.46 64 ASP B C 1
ATOM 3375 O O . ASP B 1 88 ? -37.794 19.514 -19.222 1.00 52.49 64 ASP B O 1
ATOM 3380 N N . GLY B 1 89 ? -35.741 19.815 -18.360 1.00 49.74 65 GLY B N 1
ATOM 3381 C CA . GLY B 1 89 ? -36.165 19.613 -16.987 1.00 48.47 65 GLY B CA 1
ATOM 3382 C C . GLY B 1 89 ? -34.982 19.603 -16.042 1.00 47.59 65 GLY B C 1
ATOM 3383 O O . GLY B 1 89 ? -33.875 19.985 -16.428 1.00 48.55 65 GLY B O 1
ATOM 3384 N N . PRO B 1 90 ? -35.204 19.165 -14.792 1.00 47.13 66 PRO B N 1
ATOM 3385 C CA . PRO B 1 90 ? -34.136 19.180 -13.789 1.00 45.94 66 PRO B CA 1
ATOM 3386 C C . PRO B 1 90 ? -33.004 18.213 -14.127 1.00 44.65 66 PRO B C 1
ATOM 3387 O O . PRO B 1 90 ? -33.179 17.319 -14.964 1.00 43.64 66 PRO B O 1
ATOM 3391 N N . VAL B 1 91 ? -31.853 18.417 -13.484 1.00 42.88 67 VAL B N 1
ATOM 3392 C CA . VAL B 1 91 ? -30.703 17.529 -13.607 1.00 39.94 67 VAL B CA 1
ATOM 3393 C C . VAL B 1 91 ? -30.506 16.797 -12.290 1.00 41.43 67 VAL B C 1
ATOM 3394 O O . VAL B 1 91 ? -30.421 17.424 -11.224 1.00 41.23 67 VAL B O 1
ATOM 3398 N N . ILE B 1 92 ? -30.440 15.471 -12.363 1.00 41.21 68 ILE B N 1
ATOM 3399 C CA . ILE B 1 92 ? -30.107 14.660 -11.194 1.00 41.10 68 ILE B CA 1
ATOM 3400 C C . ILE B 1 92 ? -28.819 13.876 -11.439 1.00 40.82 68 ILE B C 1
ATOM 3401 O O . ILE B 1 92 ? -28.448 13.622 -12.582 1.00 41.00 68 ILE B O 1
ATOM 3406 N N . ALA B 1 93 ? -28.133 13.514 -10.360 1.00 40.69 69 ALA B N 1
ATOM 3407 C CA . ALA B 1 93 ? -26.899 12.750 -10.461 1.00 39.06 69 ALA B CA 1
ATOM 3408 C C . ALA B 1 93 ? -27.041 11.358 -9.856 1.00 39.89 69 ALA B C 1
ATOM 3409 O O . ALA B 1 93 ? -27.776 11.160 -8.880 1.00 38.73 69 ALA B O 1
ATOM 3411 N N . ILE B 1 94 ? -26.352 10.400 -10.474 1.00 40.07 70 ILE B N 1
ATOM 3412 C CA . ILE B 1 94 ? -26.244 9.036 -9.974 1.00 40.87 70 ILE B CA 1
ATOM 3413 C C . ILE B 1 94 ? -24.758 8.705 -9.839 1.00 41.95 70 ILE B C 1
ATOM 3414 O O . ILE B 1 94 ? -23.998 8.795 -10.806 1.00 43.25 70 ILE B O 1
ATOM 3419 N N . ARG B 1 95 ? -24.352 8.312 -8.637 1.00 42.63 71 ARG B N 1
ATOM 3420 C CA . ARG B 1 95 ? -22.940 8.176 -8.316 1.00 42.52 71 ARG B CA 1
ATOM 3421 C C . ARG B 1 95 ? -22.517 6.728 -8.047 1.00 44.22 71 ARG B C 1
ATOM 3422 O O . ARG B 1 95 ? -23.243 5.963 -7.401 1.00 43.77 71 ARG B O 1
ATOM 3430 N N . ALA B 1 96 ? -21.346 6.369 -8.575 1.00 43.55 72 ALA B N 1
ATOM 3431 C CA . ALA B 1 96 ? -20.622 5.162 -8.173 1.00 43.89 72 ALA B CA 1
ATOM 3432 C C . ALA B 1 96 ? -19.166 5.510 -7.822 1.00 45.16 72 ALA B C 1
ATOM 3433 O O . ALA B 1 96 ? -18.587 6.455 -8.375 1.00 43.07 72 ALA B O 1
ATOM 3435 N N . ASP B 1 97 ? -18.587 4.748 -6.895 1.00 45.30 73 ASP B N 1
ATOM 3436 C CA . ASP B 1 97 ? -17.176 4.891 -6.536 1.00 44.57 73 ASP B CA 1
ATOM 3437 C C . ASP B 1 97 ? -16.345 3.820 -7.236 1.00 45.23 73 ASP B C 1
ATOM 3438 O O . ASP B 1 97 ? -16.830 2.704 -7.466 1.00 44.83 73 ASP B O 1
ATOM 3443 N N . ILE B 1 98 ? -15.098 4.162 -7.567 1.00 44.98 74 ILE B N 1
ATOM 3444 C CA . ILE B 1 98 ? -14.283 3.346 -8.484 1.00 45.60 74 ILE B CA 1
ATOM 3445 C C . ILE B 1 98 ? -12.956 2.814 -7.917 1.00 45.02 74 ILE B C 1
ATOM 3446 O O . ILE B 1 98 ? -12.290 1.994 -8.556 1.00 44.86 74 ILE B O 1
ATOM 3451 N N . ASP B 1 99 ? -12.566 3.282 -6.735 1.00 44.72 75 ASP B N 1
ATOM 3452 C CA . ASP B 1 99 ? -11.265 2.907 -6.171 1.00 44.14 75 ASP B CA 1
ATOM 3453 C C . ASP B 1 99 ? -11.299 1.608 -5.376 1.00 42.68 75 ASP B C 1
ATOM 3454 O O . ASP B 1 99 ? -12.329 1.239 -4.817 1.00 43.72 75 ASP B O 1
ATOM 3459 N N . ALA B 1 100 ? -10.155 0.931 -5.334 1.00 42.01 76 ALA B N 1
ATOM 3460 C CA . ALA B 1 100 ? -9.994 -0.314 -4.589 1.00 42.06 76 ALA B CA 1
ATOM 3461 C C . ALA B 1 100 ? -9.177 -0.080 -3.314 1.00 43.08 76 ALA B C 1
ATOM 3462 O O . ALA B 1 100 ? -8.973 1.069 -2.903 1.00 42.24 76 ALA B O 1
ATOM 3464 N N . LEU B 1 101 ? -8.706 -1.171 -2.705 1.00 43.44 77 LEU B N 1
ATOM 3465 C CA . LEU B 1 101 ? -8.003 -1.123 -1.415 1.00 43.42 77 LEU B CA 1
ATOM 3466 C C . LEU B 1 101 ? -6.653 -1.855 -1.422 1.00 41.58 77 LEU B C 1
ATOM 3467 O O . LEU B 1 101 ? -6.472 -2.816 -2.164 1.00 39.69 77 LEU B O 1
ATOM 3472 N N . PRO B 1 102 ? -5.696 -1.389 -0.597 1.00 41.30 78 PRO B N 1
ATOM 3473 C CA . PRO B 1 102 ? -4.411 -2.083 -0.466 1.00 41.61 78 PRO B CA 1
ATOM 3474 C C . PRO B 1 102 ? -4.491 -3.371 0.373 1.00 42.55 78 PRO B C 1
ATOM 3475 O O . PRO B 1 102 ? -3.879 -3.459 1.445 1.00 43.95 78 PRO B O 1
ATOM 3479 N N . ILE B 1 103 ? -5.225 -4.360 -0.132 1.00 42.14 79 ILE B N 1
ATOM 3480 C CA . ILE B 1 103 ? -5.447 -5.629 0.564 1.00 43.58 79 ILE B CA 1
ATOM 3481 C C . ILE B 1 103 ? -5.205 -6.791 -0.401 1.00 42.85 79 ILE B C 1
ATOM 3482 O O . ILE B 1 103 ? -5.637 -6.735 -1.548 1.00 44.11 79 ILE B O 1
ATOM 3487 N N . GLN B 1 104 ? -4.513 -7.836 0.052 1.00 42.35 80 GLN B N 1
ATOM 3488 C CA . GLN B 1 104 ? -4.303 -9.023 -0.787 1.00 41.58 80 GLN B CA 1
ATOM 3489 C C . GLN B 1 104 ? -5.574 -9.873 -0.865 1.00 41.10 80 GLN B C 1
ATOM 3490 O O . GLN B 1 104 ? -6.169 -10.210 0.162 1.00 41.69 80 GLN B O 1
ATOM 3496 N N . GLU B 1 105 ? -5.978 -10.216 -2.085 1.00 40.64 81 GLU B N 1
ATOM 3497 C CA . GLU B 1 105 ? -7.183 -11.015 -2.304 1.00 41.19 81 GLU B CA 1
ATOM 3498 C C . GLU B 1 105 ? -7.004 -12.478 -1.889 1.00 40.99 81 GLU B C 1
ATOM 3499 O O . GLU B 1 105 ? -6.027 -13.130 -2.270 1.00 41.05 81 GLU B O 1
ATOM 3505 N N . GLN B 1 106 ? -7.952 -12.975 -1.097 1.00 40.89 82 GLN B N 1
ATOM 3506 C CA . GLN B 1 106 ? -7.961 -14.374 -0.674 1.00 42.25 82 GLN B CA 1
ATOM 3507 C C . GLN B 1 106 ? -9.271 -15.071 -1.053 1.00 41.18 82 GLN B C 1
ATOM 3508 O O . GLN B 1 106 ? -9.798 -15.884 -0.292 1.00 42.12 82 GLN B O 1
ATOM 3514 N N . THR B 1 107 ? -9.787 -14.759 -2.239 1.00 41.01 83 THR B N 1
ATOM 3515 C CA . THR B 1 107 ? -11.036 -15.355 -2.716 1.00 41.19 83 THR B CA 1
ATOM 3516 C C . THR B 1 107 ? -10.798 -16.622 -3.530 1.00 40.73 83 THR B C 1
ATOM 3517 O O . THR B 1 107 ? -11.630 -17.532 -3.522 1.00 41.27 83 THR B O 1
ATOM 3521 N N . ASN B 1 108 ? -9.661 -16.664 -4.225 1.00 39.79 84 ASN B N 1
ATOM 3522 C CA . ASN B 1 108 ? -9.309 -17.738 -5.160 1.00 40.23 84 ASN B CA 1
ATOM 3523 C C . ASN B 1 108 ? -10.229 -17.825 -6.390 1.00 39.57 84 ASN B C 1
ATOM 3524 O O . ASN B 1 108 ? -10.318 -18.871 -7.038 1.00 37.64 84 ASN B O 1
ATOM 3529 N N . LEU B 1 109 ? -10.896 -16.714 -6.704 1.00 39.07 85 LEU B N 1
ATOM 3530 C CA . LEU B 1 109 ? -11.748 -16.611 -7.890 1.00 39.60 85 LEU B CA 1
ATOM 3531 C C . LEU B 1 109 ? -10.893 -16.522 -9.156 1.00 40.01 85 LEU B C 1
ATOM 3532 O O . LEU B 1 109 ? -9.768 -16.026 -9.098 1.00 41.25 85 LEU B O 1
ATOM 3537 N N . PRO B 1 110 ? -11.421 -16.988 -10.309 1.00 39.91 86 PRO B N 1
ATOM 3538 C CA . PRO B 1 110 ? -10.624 -16.947 -11.545 1.00 39.99 86 PRO B CA 1
ATOM 3539 C C . PRO B 1 110 ? -10.274 -15.508 -11.929 1.00 39.53 86 PRO B C 1
ATOM 3540 O O . PRO B 1 110 ? -9.211 -15.255 -12.496 1.00 40.19 86 PRO B O 1
ATOM 3544 N N . PHE B 1 111 ? -11.169 -14.585 -11.592 1.00 38.50 87 PHE B N 1
ATOM 3545 C CA . PHE B 1 111 ? -11.013 -13.167 -11.897 1.00 38.52 87 PHE B CA 1
ATOM 3546 C C . PHE B 1 111 ? -10.488 -12.363 -10.699 1.00 38.02 87 PHE B C 1
ATOM 3547 O O . PHE B 1 111 ? -10.694 -11.151 -10.620 1.00 37.16 87 PHE B O 1
ATOM 3555 N N . ALA B 1 112 ? -9.804 -13.035 -9.777 1.00 38.99 88 ALA B N 1
ATOM 3556 C CA . ALA B 1 112 ? -9.172 -12.359 -8.642 1.00 39.83 88 ALA B CA 1
ATOM 3557 C C . ALA B 1 112 ? -8.115 -11.354 -9.119 1.00 40.69 88 ALA B C 1
ATOM 3558 O O . ALA B 1 112 ? -7.551 -11.500 -10.211 1.00 40.41 88 ALA B O 1
ATOM 3560 N N . SER B 1 113 ? -7.860 -10.341 -8.297 1.00 39.84 89 SER B N 1
ATOM 3561 C CA . SER B 1 113 ? -6.870 -9.311 -8.603 1.00 41.10 89 SER B CA 1
ATOM 3562 C C . SER B 1 113 ? -5.543 -9.880 -9.104 1.00 41.48 89 SER B C 1
ATOM 3563 O O . SER B 1 113 ? -4.983 -10.798 -8.501 1.00 41.23 89 SER B O 1
ATOM 3566 N N . LYS B 1 114 ? -5.061 -9.322 -10.213 1.00 42.51 90 LYS B N 1
ATOM 3567 C CA . LYS B 1 114 ? -3.749 -9.657 -10.761 1.00 43.89 90 LYS B CA 1
ATOM 3568 C C . LYS B 1 114 ? -2.657 -8.804 -10.113 1.00 43.83 90 LYS B C 1
ATOM 3569 O O . LYS B 1 114 ? -1.473 -9.107 -10.233 1.00 44.07 90 LYS B O 1
ATOM 3575 N N . VAL B 1 115 ? -3.068 -7.730 -9.443 1.00 45.94 91 VAL B N 1
ATOM 3576 C CA . VAL B 1 115 ? -2.151 -6.853 -8.715 1.00 46.69 91 VAL B CA 1
ATOM 3577 C C . VAL B 1 115 ? -2.085 -7.305 -7.258 1.00 46.68 91 VAL B C 1
ATOM 3578 O O . VAL B 1 115 ? -3.035 -7.105 -6.495 1.00 47.19 91 VAL B O 1
ATOM 3582 N N . ASP B 1 116 ? -0.965 -7.919 -6.883 1.00 46.88 92 ASP B N 1
ATOM 3583 C CA . ASP B 1 116 ? -0.769 -8.418 -5.522 1.00 47.80 92 ASP B CA 1
ATOM 3584 C C . ASP B 1 116 ? -0.735 -7.283 -4.501 1.00 47.35 92 ASP B C 1
ATOM 3585 O O . ASP B 1 116 ? 0.013 -6.315 -4.659 1.00 47.41 92 ASP B O 1
ATOM 3590 N N . GLY B 1 117 ? -1.563 -7.409 -3.466 1.00 47.10 93 GLY B N 1
ATOM 3591 C CA . GLY B 1 117 ? -1.668 -6.399 -2.416 1.00 46.02 93 GLY B CA 1
ATOM 3592 C C . GLY B 1 117 ? -2.677 -5.309 -2.719 1.00 46.08 93 GLY B C 1
ATOM 3593 O O . GLY B 1 117 ? -2.665 -4.255 -2.082 1.00 45.95 93 GLY B O 1
ATOM 3594 N N . THR B 1 118 ? -3.541 -5.562 -3.700 1.00 45.58 94 THR B N 1
ATOM 3595 C CA . THR B 1 118 ? -4.618 -4.644 -4.068 1.00 46.81 94 THR B CA 1
ATOM 3596 C C . THR B 1 118 ? -5.845 -5.460 -4.468 1.00 47.06 94 THR B C 1
ATOM 3597 O O . THR B 1 118 ? -5.734 -6.410 -5.244 1.00 46.86 94 THR B O 1
ATOM 3609 N N . HIS B 1 120 ? -10.523 -5.142 -4.931 1.00 43.96 96 HIS B N 1
ATOM 3610 C CA . HIS B 1 120 ? -11.829 -4.519 -4.739 1.00 42.97 96 HIS B CA 1
ATOM 3611 C C . HIS B 1 120 ? -12.581 -5.210 -3.594 1.00 42.05 96 HIS B C 1
ATOM 3612 O O . HIS B 1 120 ? -13.534 -5.958 -3.819 1.00 40.99 96 HIS B O 1
ATOM 3619 N N . ALA B 1 121 ? -12.136 -4.951 -2.366 1.00 42.48 97 ALA B N 1
ATOM 3620 C CA . ALA B 1 121 ? -12.669 -5.629 -1.180 1.00 42.41 97 ALA B CA 1
ATOM 3621 C C . ALA B 1 121 ? -13.888 -4.917 -0.602 1.00 41.97 97 ALA B C 1
ATOM 3622 O O . ALA B 1 121 ? -14.413 -5.316 0.437 1.00 41.24 97 ALA B O 1
ATOM 3624 N N . CYS B 1 122 ? -14.331 -3.867 -1.288 1.00 43.20 98 CYS B N 1
ATOM 3625 C CA . CYS B 1 122 ? -15.477 -3.077 -0.864 1.00 43.44 98 CYS B CA 1
ATOM 3626 C C . CYS B 1 122 ? -16.574 -3.038 -1.942 1.00 43.70 98 CYS B C 1
ATOM 3627 O O . CYS B 1 122 ? -17.586 -2.349 -1.787 1.00 42.90 98 CYS B O 1
ATOM 3630 N N . GLY B 1 123 ? -16.365 -3.785 -3.027 1.00 44.89 99 GLY B N 1
ATOM 3631 C CA . GLY B 1 123 ? -17.366 -3.932 -4.092 1.00 44.71 99 GLY B CA 1
ATOM 3632 C C . GLY B 1 123 ? -17.564 -2.719 -4.995 1.00 44.43 99 GLY B C 1
ATOM 3633 O O . GLY B 1 123 ? -18.638 -2.534 -5.569 1.00 43.75 99 GLY B O 1
ATOM 3634 N N . HIS B 1 124 ? -16.526 -1.898 -5.135 1.00 44.32 100 HIS B N 1
ATOM 3635 C CA . HIS B 1 124 ? -16.592 -0.701 -5.983 1.00 44.45 100 HIS B CA 1
ATOM 3636 C C . HIS B 1 124 ? -16.617 -1.048 -7.473 1.00 44.55 100 HIS B C 1
ATOM 3637 O O . HIS B 1 124 ? -17.144 -0.284 -8.284 1.00 44.48 100 HIS B O 1
ATOM 3644 N N . ASP B 1 125 ? -16.056 -2.207 -7.821 1.00 43.88 101 ASP B N 1
ATOM 3645 C CA . ASP B 1 125 ? -16.180 -2.759 -9.170 1.00 44.13 101 ASP B CA 1
ATOM 3646 C C . ASP B 1 125 ? -17.650 -3.035 -9.512 1.00 44.09 101 ASP B C 1
ATOM 3647 O O . ASP B 1 125 ? -18.089 -2.806 -10.648 1.00 42.53 101 ASP B O 1
ATOM 3652 N N . PHE B 1 126 ? -18.396 -3.518 -8.517 1.00 43.25 102 PHE B N 1
ATOM 3653 C CA . PHE B 1 126 ? -19.825 -3.785 -8.647 1.00 43.92 102 PHE B CA 1
ATOM 3654 C C . PHE B 1 126 ? -20.633 -2.496 -8.805 1.00 43.86 102 PHE B C 1
ATOM 3655 O O . PHE B 1 126 ? -21.488 -2.407 -9.686 1.00 43.53 102 PHE B O 1
ATOM 3663 N N . HIS B 1 127 ? -20.354 -1.504 -7.960 1.00 43.81 103 HIS B N 1
ATOM 3664 C CA . HIS B 1 127 ? -21.024 -0.205 -8.047 1.00 44.88 103 HIS B CA 1
ATOM 3665 C C . HIS B 1 127 ? -20.843 0.408 -9.434 1.00 45.34 103 HIS B C 1
ATOM 3666 O O . HIS B 1 127 ? -21.805 0.896 -10.038 1.00 45.88 103 HIS B O 1
ATOM 3673 N N . THR B 1 128 ? -19.607 0.358 -9.930 1.00 43.48 104 THR B N 1
ATOM 3674 C CA . THR B 1 128 ? -19.253 0.905 -11.235 1.00 43.46 104 THR B CA 1
ATOM 3675 C C . THR B 1 128 ? -19.963 0.174 -12.378 1.00 43.70 104 THR B C 1
ATOM 3676 O O . THR B 1 128 ? -20.619 0.805 -13.216 1.00 44.76 104 THR B O 1
ATOM 3680 N N . ALA B 1 129 ? -19.850 -1.151 -12.402 1.00 42.40 105 ALA B N 1
ATOM 3681 C CA . ALA B 1 129 ? -20.485 -1.953 -13.449 1.00 41.58 105 ALA B CA 1
ATOM 3682 C C . ALA B 1 129 ? -22.009 -1.788 -13.469 1.00 40.86 105 ALA B C 1
ATOM 3683 O O . ALA B 1 129 ? -22.617 -1.773 -14.539 1.00 41.48 105 ALA B O 1
ATOM 3685 N N . SER B 1 130 ? -22.609 -1.657 -12.286 1.00 41.00 106 SER B N 1
ATOM 3686 C CA . SER B 1 130 ? -24.056 -1.473 -12.142 1.00 41.21 106 SER B CA 1
ATOM 3687 C C . SER B 1 130 ? -24.528 -0.149 -12.724 1.00 41.51 106 SER B C 1
ATOM 3688 O O . SER B 1 130 ? -25.529 -0.104 -13.433 1.00 40.98 106 SER B O 1
ATOM 3691 N N . ILE B 1 131 ? -23.811 0.928 -12.404 1.00 42.23 107 ILE B N 1
ATOM 3692 C CA . ILE B 1 131 ? -24.198 2.272 -12.843 1.00 42.65 107 ILE B CA 1
ATOM 3693 C C . ILE B 1 131 ? -23.957 2.471 -14.340 1.00 43.08 107 ILE B C 1
ATOM 3694 O O . ILE B 1 131 ? -24.765 3.106 -15.021 1.00 44.96 107 ILE B O 1
ATOM 3699 N N . ILE B 1 132 ? -22.871 1.900 -14.859 1.00 43.26 108 ILE B N 1
ATOM 3700 C CA . ILE B 1 132 ? -22.680 1.830 -16.309 1.00 42.22 108 ILE B CA 1
ATOM 3701 C C . ILE B 1 132 ? -23.889 1.120 -16.935 1.00 42.59 108 ILE B C 1
ATOM 3702 O O . ILE B 1 132 ? -24.405 1.550 -17.972 1.00 43.59 108 ILE B O 1
ATOM 3707 N N . GLY B 1 133 ? -24.347 0.053 -16.281 1.00 41.82 109 GLY B N 1
ATOM 3708 C CA . GLY B 1 133 ? -25.581 -0.634 -16.660 1.00 40.89 109 GLY B CA 1
ATOM 3709 C C . GLY B 1 133 ? -26.789 0.282 -16.675 1.00 41.35 109 GLY B C 1
ATOM 3710 O O . GLY B 1 133 ? -27.518 0.327 -17.665 1.00 44.60 109 GLY B O 1
ATOM 3711 N N . THR B 1 134 ? -26.991 1.018 -15.581 1.00 41.47 110 THR B N 1
ATOM 3712 C CA . THR B 1 134 ? -28.067 2.009 -15.461 1.00 40.39 110 THR B CA 1
ATOM 3713 C C . THR B 1 134 ? -28.033 2.999 -16.627 1.00 42.11 110 THR B C 1
ATOM 3714 O O . THR B 1 134 ? -29.062 3.256 -17.261 1.00 41.96 110 THR B O 1
ATOM 3718 N N . ALA B 1 135 ? -26.845 3.536 -16.904 1.00 42.20 111 ALA B N 1
ATOM 3719 C CA . ALA B 1 135 ? -26.628 4.413 -18.052 1.00 44.37 111 ALA B CA 1
ATOM 3720 C C . ALA B 1 135 ? -27.012 3.751 -19.378 1.00 45.24 111 ALA B C 1
ATOM 3721 O O . ALA B 1 135 ? -27.745 4.338 -20.178 1.00 45.87 111 ALA B O 1
ATOM 3731 N N . LEU B 1 137 ? -29.013 1.276 -19.930 1.00 44.75 113 LEU B N 1
ATOM 3732 C CA . LEU B 1 137 ? -30.463 1.095 -19.972 1.00 42.93 113 LEU B CA 1
ATOM 3733 C C . LEU B 1 137 ? -31.179 2.409 -20.270 1.00 42.41 113 LEU B C 1
ATOM 3734 O O . LEU B 1 137 ? -32.025 2.467 -21.161 1.00 41.42 113 LEU B O 1
ATOM 3739 N N . LEU B 1 138 ? -30.827 3.457 -19.524 1.00 42.32 114 LEU B N 1
ATOM 3740 C CA . LEU B 1 138 ? -31.452 4.776 -19.680 1.00 42.40 114 LEU B CA 1
ATOM 3741 C C . LEU B 1 138 ? -31.186 5.413 -21.041 1.00 43.03 114 LEU B C 1
ATOM 3742 O O . LEU B 1 138 ? -31.967 6.245 -21.497 1.00 43.94 114 LEU B O 1
ATOM 3747 N N . ASN B 1 139 ? -30.082 5.015 -21.674 1.00 43.96 115 ASN B N 1
ATOM 3748 C CA . ASN B 1 139 ? -29.739 5.440 -23.032 1.00 44.66 115 ASN B CA 1
ATOM 3749 C C . ASN B 1 139 ? -30.848 5.129 -24.033 1.00 45.20 115 ASN B C 1
ATOM 3750 O O . ASN B 1 139 ? -31.078 5.899 -24.967 1.00 45.60 115 ASN B O 1
ATOM 3755 N N . GLN B 1 140 ? -31.522 3.996 -23.825 1.00 45.06 116 GLN B N 1
ATOM 3756 C CA . GLN B 1 140 ? -32.640 3.563 -24.663 1.00 43.87 116 GLN B CA 1
ATOM 3757 C C . GLN B 1 140 ? -33.998 3.983 -24.076 1.00 42.90 116 GLN B C 1
ATOM 3758 O O . GLN B 1 140 ? -35.045 3.517 -24.526 1.00 42.33 116 GLN B O 1
ATOM 3764 N N . ARG B 1 141 ? -33.973 4.861 -23.074 1.00 42.62 117 ARG B N 1
ATOM 3765 C CA . ARG B 1 141 ? -35.199 5.325 -22.407 1.00 42.05 117 ARG B CA 1
ATOM 3766 C C . ARG B 1 141 ? -35.291 6.857 -22.341 1.00 40.73 117 ARG B C 1
ATOM 3767 O O . ARG B 1 141 ? -35.970 7.415 -21.472 1.00 39.66 117 ARG B O 1
ATOM 3775 N N . ARG B 1 142 ? -34.624 7.522 -23.282 1.00 39.44 118 ARG B N 1
ATOM 3776 C CA . ARG B 1 142 ? -34.541 8.988 -23.326 1.00 38.86 118 ARG B CA 1
ATOM 3777 C C . ARG B 1 142 ? -35.885 9.711 -23.383 1.00 38.88 118 ARG B C 1
ATOM 3778 O O . ARG B 1 142 ? -36.004 10.825 -22.877 1.00 39.76 118 ARG B O 1
ATOM 3786 N N . ALA B 1 143 ? -36.888 9.074 -23.985 1.00 39.62 119 ALA B N 1
ATOM 3787 C CA . ALA B 1 143 ? -38.225 9.663 -24.102 1.00 40.63 119 ALA B CA 1
ATOM 3788 C C . ALA B 1 143 ? -38.966 9.683 -22.764 1.00 41.23 119 ALA B C 1
ATOM 3789 O O . ALA B 1 143 ? -39.875 10.487 -22.567 1.00 42.02 119 ALA B O 1
ATOM 3791 N N . GLU B 1 144 ? -38.563 8.803 -21.850 1.00 42.73 120 GLU B N 1
ATOM 3792 C CA . GLU B 1 144 ? -39.195 8.689 -20.535 1.00 43.79 120 GLU B CA 1
ATOM 3793 C C . GLU B 1 144 ? -38.591 9.641 -19.500 1.00 42.62 120 GLU B C 1
ATOM 3794 O O . GLU B 1 144 ? -39.223 9.941 -18.485 1.00 43.03 120 GLU B O 1
ATOM 3800 N N . LEU B 1 145 ? -37.372 10.110 -19.753 1.00 41.97 121 LEU B N 1
ATOM 3801 C CA . LEU B 1 145 ? -36.669 10.974 -18.805 1.00 41.83 121 LEU B CA 1
ATOM 3802 C C . LEU B 1 145 ? -37.111 12.426 -18.933 1.00 41.65 121 LEU B C 1
ATOM 3803 O O . LEU B 1 145 ? -36.901 13.060 -19.971 1.00 40.61 121 LEU B O 1
ATOM 3808 N N . LYS B 1 146 ? -37.725 12.944 -17.873 1.00 41.92 122 LYS B N 1
ATOM 3809 C CA . LYS B 1 146 ? -38.210 14.324 -17.859 1.00 43.77 122 LYS B CA 1
ATOM 3810 C C . LYS B 1 146 ? -37.156 15.252 -17.261 1.00 42.48 122 LYS B C 1
ATOM 3811 O O . LYS B 1 146 ? -37.335 15.829 -16.188 1.00 42.87 122 LYS B O 1
ATOM 3817 N N . GLY B 1 147 ? -36.051 15.378 -17.985 1.00 42.95 123 GLY B N 1
ATOM 3818 C CA . GLY B 1 147 ? -34.877 16.096 -17.521 1.00 42.09 123 GLY B CA 1
ATOM 3819 C C . GLY B 1 147 ? -33.615 15.335 -17.881 1.00 42.28 123 GLY B C 1
ATOM 3820 O O . GLY B 1 147 ? -33.587 14.584 -18.854 1.00 42.13 123 GLY B O 1
ATOM 3821 N N . THR B 1 148 ? -32.576 15.519 -17.074 1.00 42.30 124 THR B N 1
ATOM 3822 C CA . THR B 1 148 ? -31.243 15.015 -17.382 1.00 43.07 124 THR B CA 1
ATOM 3823 C C . THR B 1 148 ? -30.682 14.184 -16.223 1.00 42.02 124 THR B C 1
ATOM 3824 O O . THR B 1 148 ? -30.952 14.472 -15.055 1.00 41.11 124 THR B O 1
ATOM 3828 N N . VAL B 1 149 ? -29.921 13.145 -16.560 1.00 41.03 125 VAL B N 1
ATOM 3829 C CA . VAL B 1 149 ? -29.211 12.341 -15.563 1.00 40.73 125 VAL B CA 1
ATOM 3830 C C . VAL B 1 149 ? -27.697 12.424 -15.783 1.00 41.26 125 VAL B C 1
ATOM 3831 O O . VAL B 1 149 ? -27.185 12.102 -16.867 1.00 41.17 125 VAL B O 1
ATOM 3835 N N . ARG B 1 150 ? -26.992 12.852 -14.744 1.00 40.68 126 ARG B N 1
ATOM 3836 C CA . ARG B 1 150 ? -25.540 12.930 -14.767 1.00 41.43 126 ARG B CA 1
ATOM 3837 C C . ARG B 1 150 ? -24.939 11.787 -13.946 1.00 41.46 126 ARG B C 1
ATOM 3838 O O . ARG B 1 150 ? -25.362 11.528 -12.821 1.00 41.15 126 ARG B O 1
ATOM 3846 N N . PHE B 1 151 ? -23.952 11.108 -14.518 1.00 41.56 127 PHE B N 1
ATOM 3847 C CA . PHE B 1 151 ? -23.337 9.948 -13.880 1.00 41.91 127 PHE B CA 1
ATOM 3848 C C . PHE B 1 151 ? -21.945 10.283 -13.364 1.00 42.34 127 PHE B C 1
ATOM 3849 O O . PHE B 1 151 ? -21.087 10.745 -14.119 1.00 44.28 127 PHE B O 1
ATOM 3857 N N . ILE B 1 152 ? -21.730 10.052 -12.075 1.00 41.68 128 ILE B N 1
ATOM 3858 C CA . ILE B 1 152 ? -20.455 10.379 -11.441 1.00 42.18 128 ILE B CA 1
ATOM 3859 C C . ILE B 1 152 ? -19.727 9.113 -11.014 1.00 42.62 128 ILE B C 1
ATOM 3860 O O . ILE B 1 152 ? -20.141 8.412 -10.083 1.00 42.86 128 ILE B O 1
ATOM 3865 N N . PHE B 1 153 ? -18.646 8.815 -11.717 1.00 43.16 129 PHE B N 1
ATOM 3866 C CA . PHE B 1 153 ? -17.807 7.694 -11.351 1.00 43.51 129 PHE B CA 1
ATOM 3867 C C . PHE B 1 153 ? -16.638 8.271 -10.567 1.00 45.38 129 PHE B C 1
ATOM 3868 O O . PHE B 1 153 ? -15.692 8.818 -11.135 1.00 46.59 129 PHE B O 1
ATOM 3876 N N . GLN B 1 154 ? -16.749 8.160 -9.246 1.00 45.97 130 GLN B N 1
ATOM 3877 C CA . GLN B 1 154 ? -15.946 8.930 -8.314 1.00 46.33 130 GLN B CA 1
ATOM 3878 C C . GLN B 1 154 ? -14.711 8.177 -7.844 1.00 46.75 130 GLN B C 1
ATOM 3879 O O . GLN B 1 154 ? -14.810 7.036 -7.393 1.00 48.41 130 GLN B O 1
ATOM 3885 N N . PRO B 1 155 ? -13.538 8.820 -7.947 1.00 46.72 131 PRO B N 1
ATOM 3886 C CA . PRO B 1 155 ? -12.311 8.254 -7.409 1.00 46.27 131 PRO B CA 1
ATOM 3887 C C . PRO B 1 155 ? -12.200 8.490 -5.902 1.00 46.63 131 PRO B C 1
ATOM 3888 O O . PRO B 1 155 ? -12.946 9.305 -5.347 1.00 47.48 131 PRO B O 1
ATOM 3892 N N . ALA B 1 156 ? -11.284 7.771 -5.256 1.00 44.70 132 ALA B N 1
ATOM 3893 C CA . ALA B 1 156 ? -10.827 8.091 -3.898 1.00 45.24 132 ALA B CA 1
ATOM 3894 C C . ALA B 1 156 ? -11.928 8.189 -2.831 1.00 44.98 132 ALA B C 1
ATOM 3895 O O . ALA B 1 156 ? -11.913 9.086 -1.982 1.00 42.82 132 ALA B O 1
ATOM 3897 N N . GLU B 1 157 ? -12.873 7.252 -2.876 1.00 46.65 133 GLU B N 1
ATOM 3898 C CA . GLU B 1 157 ? -13.907 7.156 -1.850 1.00 47.52 133 GLU B CA 1
ATOM 3899 C C . GLU B 1 157 ? -13.293 6.679 -0.534 1.00 47.52 133 GLU B C 1
ATOM 3900 O O . GLU B 1 157 ? -13.594 7.215 0.537 1.00 47.82 133 GLU B O 1
ATOM 3906 N N . GLU B 1 158 ? -12.416 5.682 -0.635 1.00 46.76 134 GLU B N 1
ATOM 3907 C CA . GLU B 1 158 ? -11.807 5.039 0.527 1.00 46.11 134 GLU B CA 1
ATOM 3908 C C . GLU B 1 158 ? -10.980 5.972 1.406 1.00 45.61 134 GLU B C 1
ATOM 3909 O O . GLU B 1 158 ? -10.803 5.704 2.593 1.00 47.64 134 GLU B O 1
ATOM 3915 N N . ILE B 1 159 ? -10.463 7.052 0.824 1.00 44.40 135 ILE B N 1
ATOM 3916 C CA . ILE B 1 159 ? -9.746 8.064 1.604 1.00 43.36 135 ILE B CA 1
ATOM 3917 C C . ILE B 1 159 ? -10.569 9.348 1.779 1.00 43.09 135 ILE B C 1
ATOM 3918 O O . ILE B 1 159 ? -10.036 10.391 2.166 1.00 42.50 135 ILE B O 1
ATOM 3923 N N . ALA B 1 160 ? -11.873 9.244 1.510 1.00 43.70 136 ALA B N 1
ATOM 3924 C CA . ALA B 1 160 ? -12.838 10.355 1.641 1.00 43.47 136 ALA B CA 1
ATOM 3925 C C . ALA B 1 160 ? -12.355 11.674 1.036 1.00 42.31 136 ALA B C 1
ATOM 3926 O O . ALA B 1 160 ? -12.529 12.741 1.625 1.00 42.63 136 ALA B O 1
ATOM 3928 N N . ALA B 1 161 ? -11.763 11.590 -0.151 1.00 42.37 137 ALA B N 1
ATOM 3929 C CA . ALA B 1 161 ? -11.145 12.749 -0.790 1.00 42.71 137 ALA B CA 1
ATOM 3930 C C . ALA B 1 161 ? -11.756 13.046 -2.154 1.00 42.40 137 ALA B C 1
ATOM 3931 O O . ALA B 1 161 ? -11.698 14.179 -2.633 1.00 43.50 137 ALA B O 1
ATOM 3933 N N . GLY B 1 162 ? -12.356 12.026 -2.763 1.00 41.30 138 GLY B N 1
ATOM 3934 C CA . GLY B 1 162 ? -12.875 12.128 -4.120 1.00 41.92 138 GLY B CA 1
ATOM 3935 C C . GLY B 1 162 ? -14.128 12.964 -4.278 1.00 42.31 138 GLY B C 1
ATOM 3936 O O . GLY B 1 162 ? -14.236 13.738 -5.230 1.00 44.11 138 GLY B O 1
ATOM 3937 N N . ALA B 1 163 ? -15.079 12.811 -3.358 1.00 41.84 139 ALA B N 1
ATOM 3938 C CA . ALA B 1 163 ? -16.341 13.559 -3.434 1.00 43.54 139 ALA B CA 1
ATOM 3939 C C . ALA B 1 163 ? -16.117 15.069 -3.369 1.00 42.86 139 ALA B C 1
ATOM 3940 O O . ALA B 1 163 ? -16.820 15.828 -4.036 1.00 42.96 139 ALA B O 1
ATOM 3942 N N . ARG B 1 164 ? -15.136 15.487 -2.569 1.00 43.19 140 ARG B N 1
ATOM 3943 C CA . ARG B 1 164 ? -14.732 16.889 -2.483 1.00 45.14 140 ARG B CA 1
ATOM 3944 C C . ARG B 1 164 ? -14.148 17.396 -3.803 1.00 44.93 140 ARG B C 1
ATOM 3945 O O . ARG B 1 164 ? -14.393 18.536 -4.193 1.00 46.72 140 ARG B O 1
ATOM 3953 N N . LYS B 1 165 ? -13.384 16.546 -4.486 1.00 45.24 141 LYS B N 1
ATOM 3954 C CA . LYS B 1 165 ? -12.790 16.907 -5.775 1.00 45.37 141 LYS B CA 1
ATOM 3955 C C . LYS B 1 165 ? -13.868 17.075 -6.839 1.00 44.25 141 LYS B C 1
ATOM 3956 O O . LYS B 1 165 ? -13.823 18.014 -7.640 1.00 43.77 141 LYS B O 1
ATOM 3962 N N . VAL B 1 166 ? -14.837 16.161 -6.828 1.00 42.92 142 VAL B N 1
ATOM 3963 C CA . VAL B 1 166 ? -15.991 16.221 -7.727 1.00 42.23 142 VAL B CA 1
ATOM 3964 C C . VAL B 1 166 ? -16.780 17.525 -7.511 1.00 42.98 142 VAL B C 1
ATOM 3965 O O . VAL B 1 166 ? -17.180 18.183 -8.482 1.00 41.36 142 VAL B O 1
ATOM 3969 N N . LEU B 1 167 ? -16.963 17.903 -6.243 1.00 42.52 143 LEU B N 1
ATOM 3970 C CA . LEU B 1 167 ? -17.695 19.121 -5.884 1.00 43.24 143 LEU B CA 1
ATOM 3971 C C . LEU B 1 167 ? -16.950 20.386 -6.298 1.00 42.80 143 LEU B C 1
ATOM 3972 O O . LEU B 1 167 ? -17.564 21.359 -6.753 1.00 41.07 143 LEU B O 1
ATOM 3977 N N . GLU B 1 168 ? -15.626 20.351 -6.138 1.00 42.16 144 GLU B N 1
ATOM 3978 C CA . GLU B 1 168 ? -14.749 21.471 -6.468 1.00 41.99 144 GLU B CA 1
ATOM 3979 C C . GLU B 1 168 ? -14.623 21.687 -7.976 1.00 42.18 144 GLU B C 1
ATOM 3980 O O . GLU B 1 168 ? -14.322 22.791 -8.426 1.00 41.97 144 GLU B O 1
ATOM 3986 N N . ALA B 1 169 ? -14.861 20.628 -8.748 1.00 43.23 145 ALA B N 1
ATOM 3987 C CA . ALA B 1 169 ? -14.821 20.700 -10.210 1.00 43.33 145 ALA B CA 1
ATOM 3988 C C . ALA B 1 169 ? -16.155 21.153 -10.827 1.00 43.32 145 ALA B C 1
ATOM 3989 O O . ALA B 1 169 ? -16.288 21.206 -12.051 1.00 44.99 145 ALA B O 1
ATOM 3991 N N . GLY B 1 170 ? -17.136 21.468 -9.980 1.00 43.81 146 GLY B N 1
ATOM 3992 C CA . GLY B 1 170 ? -18.407 22.054 -10.419 1.00 44.09 146 GLY B CA 1
ATOM 3993 C C . GLY B 1 170 ? -19.378 21.097 -11.088 1.00 45.65 146 GLY B C 1
ATOM 3994 O O . GLY B 1 170 ? -20.296 21.526 -11.795 1.00 46.62 146 GLY B O 1
ATOM 3995 N N . VAL B 1 171 ? -19.186 19.803 -10.839 1.00 45.65 147 VAL B N 1
ATOM 3996 C CA . VAL B 1 171 ? -19.956 18.730 -11.473 1.00 44.99 147 VAL B CA 1
ATOM 3997 C C . VAL B 1 171 ? -21.408 18.700 -10.977 1.00 46.37 147 VAL B C 1
ATOM 3998 O O . VAL B 1 171 ? -22.284 18.109 -11.611 1.00 47.64 147 VAL B O 1
ATOM 4002 N N . LEU B 1 172 ? -21.659 19.338 -9.841 1.00 45.80 148 LEU B N 1
ATOM 4003 C CA . LEU B 1 172 ? -22.995 19.357 -9.275 1.00 46.41 148 LEU B CA 1
ATOM 4004 C C . LEU B 1 172 ? -23.685 20.717 -9.417 1.00 46.01 148 LEU B C 1
ATOM 4005 O O . LEU B 1 172 ? -24.776 20.917 -8.884 1.00 44.66 148 LEU B O 1
ATOM 4010 N N . ASN B 1 173 ? -23.051 21.637 -10.147 1.00 46.35 149 ASN B N 1
ATOM 4011 C CA . ASN B 1 173 ? -23.666 22.925 -10.464 1.00 47.78 149 ASN B CA 1
ATOM 4012 C C . ASN B 1 173 ? -24.915 22.688 -11.303 1.00 47.32 149 ASN B C 1
ATOM 4013 O O . ASN B 1 173 ? -24.844 22.097 -12.386 1.00 46.64 149 ASN B O 1
ATOM 4018 N N . GLY B 1 174 ? -26.059 23.120 -10.778 1.00 46.77 150 GLY B N 1
ATOM 4019 C CA . GLY B 1 174 ? -27.344 22.924 -11.446 1.00 46.66 150 GLY B CA 1
ATOM 4020 C C . GLY B 1 174 ? -27.948 21.544 -11.267 1.00 46.52 150 GLY B C 1
ATOM 4021 O O . GLY B 1 174 ? -28.927 21.206 -11.931 1.00 47.86 150 GLY B O 1
ATOM 4022 N N . VAL B 1 175 ? -27.365 20.742 -10.378 1.00 45.90 151 VAL B N 1
ATOM 4023 C CA . VAL B 1 175 ? -27.911 19.422 -10.061 1.00 45.49 151 VAL B CA 1
ATOM 4024 C C . VAL B 1 175 ? -28.840 19.540 -8.852 1.00 45.85 151 VAL B C 1
ATOM 4025 O O . VAL B 1 175 ? -28.458 20.097 -7.824 1.00 47.72 151 VAL B O 1
ATOM 4029 N N . SER B 1 176 ? -30.057 19.020 -8.990 1.00 45.04 152 SER B N 1
ATOM 4030 C CA . SER B 1 176 ? -31.087 19.140 -7.954 1.00 45.55 152 SER B CA 1
ATOM 4031 C C . SER B 1 176 ? -31.055 18.021 -6.917 1.00 45.29 152 SER B C 1
ATOM 4032 O O . SER B 1 176 ? -31.447 18.225 -5.770 1.00 46.43 152 SER B O 1
ATOM 4035 N N . ALA B 1 177 ? -30.613 16.837 -7.328 1.00 43.88 153 ALA B N 1
ATOM 4036 C CA . ALA B 1 177 ? -30.604 15.674 -6.448 1.00 42.99 153 ALA B CA 1
ATOM 4037 C C . ALA B 1 177 ? -29.494 14.709 -6.826 1.00 42.49 153 ALA B C 1
ATOM 4038 O O . ALA B 1 177 ? -29.059 14.675 -7.979 1.00 42.41 153 ALA B O 1
ATOM 4040 N N . ILE B 1 178 ? -29.041 13.932 -5.847 1.00 41.00 154 ILE B N 1
ATOM 4041 C CA . ILE B 1 178 ? -28.009 12.927 -6.074 1.00 40.98 154 ILE B CA 1
ATOM 4042 C C . ILE B 1 178 ? -28.370 11.599 -5.407 1.00 41.35 154 ILE B C 1
ATOM 4043 O O . ILE B 1 178 ? -28.961 11.566 -4.322 1.00 41.18 154 ILE B O 1
ATOM 4048 N N . PHE B 1 179 ? -28.036 10.508 -6.085 1.00 41.75 155 PHE B N 1
ATOM 4049 C CA . PHE B 1 179 ? -28.357 9.178 -5.600 1.00 42.63 155 PHE B CA 1
ATOM 4050 C C . PHE B 1 179 ? -27.143 8.272 -5.706 1.00 43.34 155 PHE B C 1
ATOM 4051 O O . PHE B 1 179 ? -26.316 8.417 -6.612 1.00 41.53 155 PHE B O 1
ATOM 4059 N N . GLY B 1 180 ? -27.035 7.359 -4.747 1.00 43.56 156 GLY B N 1
ATOM 4060 C CA . GLY B 1 180 ? -25.938 6.413 -4.694 1.00 43.39 156 GLY B CA 1
ATOM 4061 C C . GLY B 1 180 ? -26.348 5.145 -3.978 1.00 44.60 156 GLY B C 1
ATOM 4062 O O . GLY B 1 180 ? -27.465 5.029 -3.476 1.00 41.49 156 GLY B O 1
ATOM 4071 N N . HIS B 1 182 ? -24.570 1.445 -1.766 1.00 46.35 158 HIS B N 1
ATOM 4072 C CA . HIS B 1 182 ? -23.481 0.578 -1.376 1.00 43.74 158 HIS B CA 1
ATOM 4073 C C . HIS B 1 182 ? -24.005 -0.836 -1.245 1.00 44.17 158 HIS B C 1
ATOM 4074 O O . HIS B 1 182 ? -25.102 -1.049 -0.722 1.00 44.03 158 HIS B O 1
ATOM 4081 N N . ASN B 1 183 ? -23.230 -1.799 -1.734 1.00 43.91 159 ASN B N 1
ATOM 4082 C CA . ASN B 1 183 ? -23.576 -3.199 -1.553 1.00 45.39 159 ASN B CA 1
ATOM 4083 C C . ASN B 1 183 ? -23.644 -3.526 -0.065 1.00 45.18 159 ASN B C 1
ATOM 4084 O O . ASN B 1 183 ? -22.884 -2.970 0.739 1.00 44.61 159 ASN B O 1
ATOM 4089 N N . LYS B 1 184 ? -24.576 -4.406 0.284 1.00 43.91 160 LYS B N 1
ATOM 4090 C CA . LYS B 1 184 ? -24.778 -4.827 1.657 1.00 44.25 160 LYS B CA 1
ATOM 4091 C C . LYS B 1 184 ? -24.819 -6.357 1.679 1.00 44.05 160 LYS B C 1
ATOM 4092 O O . LYS B 1 184 ? -25.863 -6.951 1.406 1.00 44.26 160 LYS B O 1
ATOM 4098 N N . PRO B 1 185 ? -23.667 -6.994 1.978 1.00 44.29 161 PRO B N 1
ATOM 4099 C CA . PRO B 1 185 ? -23.504 -8.454 1.951 1.00 44.89 161 PRO B CA 1
ATOM 4100 C C . PRO B 1 185 ? -24.529 -9.236 2.776 1.00 45.64 161 PRO B C 1
ATOM 4101 O O . PRO B 1 185 ? -24.901 -10.349 2.390 1.00 45.77 161 PRO B O 1
ATOM 4105 N N . ASP B 1 186 ? -24.983 -8.655 3.887 1.00 46.31 162 ASP B N 1
ATOM 4106 C CA . ASP B 1 186 ? -25.988 -9.286 4.756 1.00 47.83 162 ASP B CA 1
ATOM 4107 C C . ASP B 1 186 ? -27.392 -9.347 4.139 1.00 47.22 162 ASP B C 1
ATOM 4108 O O . ASP B 1 186 ? -28.205 -10.186 4.530 1.00 49.21 162 ASP B O 1
ATOM 4113 N N . LEU B 1 187 ? -27.674 -8.472 3.179 1.00 46.69 163 LEU B N 1
ATOM 4114 C CA . LEU B 1 187 ? -28.991 -8.441 2.534 1.00 46.43 163 LEU B CA 1
ATOM 4115 C C . LEU B 1 187 ? -29.057 -9.312 1.271 1.00 45.83 163 LEU B C 1
ATOM 4116 O O . LEU B 1 187 ? -28.073 -9.404 0.533 1.00 45.45 163 LEU B O 1
ATOM 4121 N N . PRO B 1 188 ? -30.222 -9.952 1.020 1.00 45.73 164 PRO B N 1
ATOM 4122 C CA . PRO B 1 188 ? -30.405 -10.803 -0.159 1.00 45.55 164 PRO B CA 1
ATOM 4123 C C . PRO B 1 188 ? -30.452 -10.017 -1.466 1.00 45.12 164 PRO B C 1
ATOM 4124 O O . PRO B 1 188 ? -30.731 -8.817 -1.461 1.00 44.88 164 PRO B O 1
ATOM 4128 N N . VAL B 1 189 ? -30.177 -10.705 -2.572 1.00 44.94 165 VAL B N 1
ATOM 4129 C CA . VAL B 1 189 ? -30.298 -10.136 -3.913 1.00 44.27 165 VAL B CA 1
ATOM 4130 C C . VAL B 1 189 ? -31.770 -9.843 -4.201 1.00 43.28 165 VAL B C 1
ATOM 4131 O O . VAL B 1 189 ? -32.638 -10.689 -3.971 1.00 42.81 165 VAL B O 1
ATOM 4135 N N . GLY B 1 190 ? -32.038 -8.635 -4.692 1.00 42.46 166 GLY B N 1
ATOM 4136 C CA . GLY B 1 190 ? -33.398 -8.182 -4.950 1.00 41.63 166 GLY B CA 1
ATOM 4137 C C . GLY B 1 190 ? -33.957 -7.373 -3.798 1.00 41.69 166 GLY B C 1
ATOM 4138 O O . GLY B 1 190 ? -35.114 -6.956 -3.830 1.00 42.06 166 GLY B O 1
ATOM 4139 N N . THR B 1 191 ? -33.134 -7.154 -2.776 1.00 41.49 167 THR B N 1
ATOM 4140 C CA . THR B 1 191 ? -33.526 -6.340 -1.629 1.00 42.04 167 THR B CA 1
ATOM 4141 C C . THR B 1 191 ? -32.733 -5.036 -1.598 1.00 42.90 167 THR B C 1
ATOM 4142 O O . THR B 1 191 ? -31.501 -5.039 -1.710 1.00 43.85 167 THR B O 1
ATOM 4146 N N . ILE B 1 192 ? -33.461 -3.927 -1.467 1.00 43.24 168 ILE B N 1
ATOM 4147 C CA . ILE B 1 192 ? -32.877 -2.589 -1.365 1.00 42.07 168 ILE B CA 1
ATOM 4148 C C . ILE B 1 192 ? -33.146 -2.043 0.043 1.00 42.90 168 ILE B C 1
ATOM 4149 O O . ILE B 1 192 ? -34.285 -2.077 0.524 1.00 41.65 168 ILE B O 1
ATOM 4154 N N . GLY B 1 193 ? -32.092 -1.568 0.705 1.00 43.08 169 GLY B N 1
ATOM 4155 C CA . GLY B 1 193 ? -32.205 -1.013 2.054 1.00 43.50 169 GLY B CA 1
ATOM 4156 C C . GLY B 1 193 ? -32.512 0.470 2.002 1.00 44.58 169 GLY B C 1
ATOM 4157 O O . GLY B 1 193 ? -31.693 1.264 1.538 1.00 44.95 169 GLY B O 1
ATOM 4158 N N . VAL B 1 194 ? -33.690 0.844 2.492 1.00 44.42 170 VAL B N 1
ATOM 4159 C CA . VAL B 1 194 ? -34.200 2.207 2.338 1.00 44.70 170 VAL B CA 1
ATOM 4160 C C . VAL B 1 194 ? -34.593 2.818 3.684 1.00 44.49 170 VAL B C 1
ATOM 4161 O O . VAL B 1 194 ? -35.314 2.196 4.466 1.00 46.28 170 VAL B O 1
ATOM 4165 N N . LYS B 1 195 ? -34.106 4.029 3.949 1.00 43.33 171 LYS B N 1
ATOM 4166 C CA . LYS B 1 195 ? -34.538 4.816 5.111 1.00 43.08 171 LYS B CA 1
ATOM 4167 C C . LYS B 1 195 ? -34.250 6.304 4.915 1.00 42.15 171 LYS B C 1
ATOM 4168 O O . LYS B 1 195 ? -33.267 6.678 4.263 1.00 42.52 171 LYS B O 1
ATOM 4174 N N . GLU B 1 196 ? -35.109 7.146 5.484 1.00 39.78 172 GLU B N 1
ATOM 4175 C CA . GLU B 1 196 ? -34.848 8.580 5.538 1.00 38.73 172 GLU B CA 1
ATOM 4176 C C . GLU B 1 196 ? -33.987 8.910 6.755 1.00 36.81 172 GLU B C 1
ATOM 4177 O O . GLU B 1 196 ? -33.962 8.156 7.730 1.00 35.38 172 GLU B O 1
ATOM 4183 N N . GLY B 1 197 ? -33.265 10.026 6.679 1.00 35.77 173 GLY B N 1
ATOM 4184 C CA . GLY B 1 197 ? -32.406 10.478 7.770 1.00 33.09 173 GLY B CA 1
ATOM 4185 C C . GLY B 1 197 ? -31.006 9.883 7.747 1.00 32.86 173 GLY B C 1
ATOM 4186 O O . GLY B 1 197 ? -30.553 9.389 6.707 1.00 31.55 173 GLY B O 1
ATOM 4187 N N . PRO B 1 198 ? -30.311 9.923 8.903 1.00 32.27 174 PRO B N 1
ATOM 4188 C CA . PRO B 1 198 ? -28.930 9.445 9.039 1.00 32.25 174 PRO B CA 1
ATOM 4189 C C . PRO B 1 198 ? -28.775 7.944 8.782 1.00 32.89 174 PRO B C 1
ATOM 4190 O O . PRO B 1 198 ? -29.384 7.120 9.477 1.00 31.13 174 PRO B O 1
ATOM 4194 N N . LEU B 1 199 ? -27.962 7.607 7.782 1.00 33.84 175 LEU B N 1
ATOM 4195 C CA . LEU B 1 199 ? -27.706 6.217 7.409 1.00 35.81 175 LEU B CA 1
ATOM 4196 C C . LEU B 1 199 ? -26.343 5.771 7.909 1.00 37.30 175 LEU B C 1
ATOM 4197 O O . LEU B 1 199 ? -26.197 4.685 8.470 1.00 38.00 175 LEU B O 1
ATOM 4210 N N . ALA B 1 201 ? -22.554 7.006 9.901 1.00 39.09 177 ALA B N 1
ATOM 4211 C CA . ALA B 1 201 ? -22.002 7.908 10.899 1.00 39.69 177 ALA B CA 1
ATOM 4212 C C . ALA B 1 201 ? -21.096 8.970 10.291 1.00 40.11 177 ALA B C 1
ATOM 4213 O O . ALA B 1 201 ? -20.444 8.743 9.265 1.00 39.48 177 ALA B O 1
ATOM 4215 N N . SER B 1 202 ? -21.080 10.138 10.926 1.00 38.99 178 SER B N 1
ATOM 4216 C CA . SER B 1 202 ? -20.070 11.141 10.644 1.00 39.95 178 SER B CA 1
ATOM 4217 C C . SER B 1 202 ? -18.741 10.653 11.213 1.00 40.70 178 SER B C 1
ATOM 4218 O O . SER B 1 202 ? -18.715 9.862 12.159 1.00 40.16 178 SER B O 1
ATOM 4221 N N . VAL B 1 203 ? -17.643 11.107 10.620 1.00 40.69 179 VAL B N 1
ATOM 4222 C CA . VAL B 1 203 ? -16.314 10.739 11.084 1.00 40.98 179 VAL B CA 1
ATOM 4223 C C . VAL B 1 203 ? -15.526 12.012 11.339 1.00 41.74 179 VAL B C 1
ATOM 4224 O O . VAL B 1 203 ? -15.437 12.883 10.469 1.00 42.53 179 VAL B O 1
ATOM 4228 N N . ASP B 1 204 ? -14.971 12.118 12.542 1.00 41.15 180 ASP B N 1
ATOM 4229 C CA . ASP B 1 204 ? -14.145 13.257 12.907 1.00 41.71 180 ASP B CA 1
ATOM 4230 C C . ASP B 1 204 ? -12.906 12.821 13.672 1.00 40.73 180 ASP B C 1
ATOM 4231 O O . ASP B 1 204 ? -12.948 11.881 14.465 1.00 40.13 180 ASP B O 1
ATOM 4236 N N . ARG B 1 205 ? -11.805 13.514 13.407 1.00 40.12 181 ARG B N 1
ATOM 4237 C CA . ARG B 1 205 ? -10.515 13.229 14.016 1.00 41.65 181 ARG B CA 1
ATOM 4238 C C . ARG B 1 205 ? -10.250 14.246 15.122 1.00 40.70 181 ARG B C 1
ATOM 4239 O O . ARG B 1 205 ? -10.576 15.427 14.973 1.00 39.45 181 ARG B O 1
ATOM 4247 N N . PHE B 1 206 ? -9.689 13.780 16.238 1.00 40.93 182 PHE B N 1
ATOM 4248 C CA . PHE B 1 206 ? -9.278 14.673 17.325 1.00 40.78 182 PHE B CA 1
ATOM 4249 C C . PHE B 1 206 ? -7.879 14.359 17.856 1.00 41.49 182 PHE B C 1
ATOM 4250 O O . PHE B 1 206 ? -7.387 13.240 17.710 1.00 41.80 182 PHE B O 1
ATOM 4258 N N . GLU B 1 207 ? -7.255 15.357 18.479 1.00 41.46 183 GLU B N 1
ATOM 4259 C CA . GLU B 1 207 ? -5.948 15.202 19.098 1.00 42.08 183 GLU B CA 1
ATOM 4260 C C . GLU B 1 207 ? -5.920 15.926 20.441 1.00 41.39 183 GLU B C 1
ATOM 4261 O O . GLU B 1 207 ? -6.292 17.097 20.526 1.00 42.70 183 GLU B O 1
ATOM 4267 N N . ILE B 1 208 ? -5.481 15.223 21.483 1.00 40.26 184 ILE B N 1
ATOM 4268 C CA . ILE B 1 208 ? -5.304 15.824 22.809 1.00 39.49 184 ILE B CA 1
ATOM 4269 C C . ILE B 1 208 ? -3.836 15.780 23.222 1.00 38.40 184 ILE B C 1
ATOM 4270 O O . ILE B 1 208 ? -3.191 14.744 23.102 1.00 37.14 184 ILE B O 1
ATOM 4275 N N . VAL B 1 209 ? -3.317 16.907 23.702 1.00 39.14 185 VAL B N 1
ATOM 4276 C CA . VAL B 1 209 ? -1.979 16.963 24.297 1.00 40.02 185 VAL B CA 1
ATOM 4277 C C . VAL B 1 209 ? -2.090 17.381 25.767 1.00 40.25 185 VAL B C 1
ATOM 4278 O O . VAL B 1 209 ? -2.640 18.439 26.073 1.00 40.19 185 VAL B O 1
ATOM 4282 N N . ILE B 1 210 ? -1.583 16.535 26.662 1.00 41.60 186 ILE B N 1
ATOM 4283 C CA . ILE B 1 210 ? -1.530 16.831 28.097 1.00 43.46 186 ILE B CA 1
ATOM 4284 C C . ILE B 1 210 ? -0.112 17.253 28.466 1.00 44.36 186 ILE B C 1
ATOM 4285 O O . ILE B 1 210 ? 0.833 16.516 28.199 1.00 44.27 186 ILE B O 1
ATOM 4290 N N . LYS B 1 211 ? 0.034 18.430 29.075 1.00 45.57 187 LYS B N 1
ATOM 4291 C CA . LYS B 1 211 ? 1.359 18.940 29.458 1.00 47.61 187 LYS B CA 1
ATOM 4292 C C . LYS B 1 211 ? 1.331 19.854 30.686 1.00 47.96 187 LYS B C 1
ATOM 4293 O O . LYS B 1 211 ? 0.271 20.338 31.081 1.00 47.75 187 LYS B O 1
ATOM 4299 N N . GLY B 1 212 ? 2.506 20.086 31.271 1.00 49.91 188 GLY B N 1
ATOM 4300 C CA . GLY B 1 212 ? 2.659 20.949 32.448 1.00 50.74 188 GLY B CA 1
ATOM 4301 C C . GLY B 1 212 ? 2.231 22.390 32.228 1.00 52.23 188 GLY B C 1
ATOM 4302 O O . GLY B 1 212 ? 2.336 22.919 31.117 1.00 51.31 188 GLY B O 1
ATOM 4303 N N . LYS B 1 213 ? 1.749 23.022 33.298 1.00 53.61 189 LYS B N 1
ATOM 4304 C CA . LYS B 1 213 ? 1.233 24.395 33.241 1.00 55.07 189 LYS B CA 1
ATOM 4305 C C . LYS B 1 213 ? 2.349 25.431 33.090 1.00 54.77 189 LYS B C 1
ATOM 4306 O O . LYS B 1 213 ? 3.337 25.412 33.826 1.00 54.94 189 LYS B O 1
ATOM 4312 N N . ILE B 1 224 ? 2.991 17.404 38.916 1.00 47.86 200 ILE B N 1
ATOM 4313 C CA . ILE B 1 224 ? 2.448 17.366 37.563 1.00 48.74 200 ILE B CA 1
ATOM 4314 C C . ILE B 1 224 ? 2.614 15.976 36.949 1.00 48.46 200 ILE B C 1
ATOM 4315 O O . ILE B 1 224 ? 3.725 15.567 36.601 1.00 49.23 200 ILE B O 1
ATOM 4320 N N . ASP B 1 225 ? 1.499 15.262 36.812 1.00 47.85 201 ASP B N 1
ATOM 4321 C CA . ASP B 1 225 ? 1.502 13.902 36.281 1.00 46.55 201 ASP B CA 1
ATOM 4322 C C . ASP B 1 225 ? 0.625 13.808 35.027 1.00 44.61 201 ASP B C 1
ATOM 4323 O O . ASP B 1 225 ? -0.601 13.734 35.130 1.00 43.99 201 ASP B O 1
ATOM 4328 N N . PRO B 1 226 ? 1.256 13.821 33.837 1.00 43.20 202 PRO B N 1
ATOM 4329 C CA . PRO B 1 226 ? 0.519 13.730 32.576 1.00 41.41 202 PRO B CA 1
ATOM 4330 C C . PRO B 1 226 ? -0.085 12.351 32.304 1.00 39.76 202 PRO B C 1
ATOM 4331 O O . PRO B 1 226 ? -1.136 12.270 31.669 1.00 40.31 202 PRO B O 1
ATOM 4335 N N . ILE B 1 227 ? 0.571 11.285 32.769 1.00 37.30 203 ILE B N 1
ATOM 4336 C CA . ILE B 1 227 ? 0.105 9.919 32.511 1.00 36.70 203 ILE B CA 1
ATOM 4337 C C . ILE B 1 227 ? -1.188 9.631 33.268 1.00 34.99 203 ILE B C 1
ATOM 4338 O O . ILE B 1 227 ? -2.118 9.034 32.723 1.00 34.85 203 ILE B O 1
ATOM 4343 N N . ALA B 1 228 ? -1.233 10.058 34.528 1.00 34.60 204 ALA B N 1
ATOM 4344 C CA . ALA B 1 228 ? -2.401 9.861 35.377 1.00 32.66 204 ALA B CA 1
ATOM 4345 C C . ALA B 1 228 ? -3.585 10.658 34.845 1.00 31.92 204 ALA B C 1
ATOM 4346 O O . ALA B 1 228 ? -4.718 10.168 34.849 1.00 32.12 204 ALA B O 1
ATOM 4348 N N . ALA B 1 229 ? -3.313 11.878 34.384 1.00 30.49 205 ALA B N 1
ATOM 4349 C CA . ALA B 1 229 ? -4.327 12.694 33.723 1.00 32.44 205 ALA B CA 1
ATOM 4350 C C . ALA B 1 229 ? -4.828 12.000 32.457 1.00 33.25 205 ALA B C 1
ATOM 4351 O O . ALA B 1 229 ? -6.039 11.870 32.263 1.00 33.36 205 ALA B O 1
ATOM 4353 N N . ALA B 1 230 ? -3.892 11.535 31.622 1.00 34.05 206 ALA B N 1
ATOM 4354 C CA . ALA B 1 230 ? -4.211 10.804 30.387 1.00 34.33 206 ALA B CA 1
ATOM 4355 C C . ALA B 1 230 ? -5.063 9.559 30.632 1.00 34.65 206 ALA B C 1
ATOM 4356 O O . ALA B 1 230 ? -6.062 9.351 29.946 1.00 34.03 206 ALA B O 1
ATOM 4358 N N . GLY B 1 231 ? -4.668 8.741 31.610 1.00 35.36 207 GLY B N 1
ATOM 4359 C CA . GLY B 1 231 ? -5.413 7.525 31.962 1.00 36.64 207 GLY B CA 1
ATOM 4360 C C . GLY B 1 231 ? -6.831 7.832 32.415 1.00 37.99 207 GLY B C 1
ATOM 4361 O O . GLY B 1 231 ? -7.767 7.069 32.158 1.00 38.75 207 GLY B O 1
ATOM 4362 N N . GLN B 1 232 ? -6.978 8.970 33.081 1.00 38.86 208 GLN B N 1
ATOM 4363 C CA . GLN B 1 232 ? -8.261 9.442 33.568 1.00 40.46 208 GLN B CA 1
ATOM 4364 C C . GLN B 1 232 ? -9.122 10.016 32.439 1.00 39.77 208 GLN B C 1
ATOM 4365 O O . GLN B 1 232 ? -10.343 9.882 32.458 1.00 40.06 208 GLN B O 1
ATOM 4371 N N . ILE B 1 233 ? -8.480 10.652 31.462 1.00 40.10 209 ILE B N 1
ATOM 4372 C CA . ILE B 1 233 ? -9.185 11.208 30.303 1.00 41.21 209 ILE B CA 1
ATOM 4373 C C . ILE B 1 233 ? -9.684 10.101 29.365 1.00 41.72 209 ILE B C 1
ATOM 4374 O O . ILE B 1 233 ? -10.808 10.171 28.864 1.00 40.37 209 ILE B O 1
ATOM 4379 N N . ILE B 1 234 ? -8.852 9.080 29.153 1.00 42.49 210 ILE B N 1
ATOM 4380 C CA . ILE B 1 234 ? -9.245 7.891 28.392 1.00 41.67 210 ILE B CA 1
ATOM 4381 C C . ILE B 1 234 ? -10.539 7.291 28.953 1.00 43.49 210 ILE B C 1
ATOM 4382 O O . ILE B 1 234 ? -11.485 7.040 28.206 1.00 42.01 210 ILE B O 1
ATOM 4387 N N . SER B 1 235 ? -10.573 7.080 30.269 1.00 45.26 211 SER B N 1
ATOM 4388 C CA . SER B 1 235 ? -11.755 6.557 30.954 1.00 46.21 211 SER B CA 1
ATOM 4389 C C . SER B 1 235 ? -12.939 7.523 30.882 1.00 47.13 211 SER B C 1
ATOM 4390 O O . SER B 1 235 ? -14.091 7.095 30.818 1.00 47.78 211 SER B O 1
ATOM 4393 N N . GLY B 1 236 ? -12.648 8.820 30.878 1.00 48.06 212 GLY B N 1
ATOM 4394 C CA . GLY B 1 236 ? -13.685 9.848 30.902 1.00 49.84 212 GLY B CA 1
ATOM 4395 C C . GLY B 1 236 ? -14.454 10.064 29.608 1.00 51.28 212 GLY B C 1
ATOM 4396 O O . GLY B 1 236 ? -15.376 10.883 29.572 1.00 51.54 212 GLY B O 1
ATOM 4397 N N . LEU B 1 237 ? -14.085 9.346 28.545 1.00 52.38 213 LEU B N 1
ATOM 4398 C CA . LEU B 1 237 ? -14.754 9.501 27.240 1.00 53.22 213 LEU B CA 1
ATOM 4399 C C . LEU B 1 237 ? -14.708 8.292 26.287 1.00 53.86 213 LEU B C 1
ATOM 4400 O O . LEU B 1 237 ? -15.519 8.215 25.367 1.00 54.82 213 LEU B O 1
ATOM 4405 N N . GLN B 1 238 ? -13.775 7.363 26.502 1.00 54.70 214 GLN B N 1
ATOM 4406 C CA . GLN B 1 238 ? -13.697 6.138 25.690 1.00 55.31 214 GLN B CA 1
ATOM 4407 C C . GLN B 1 238 ? -14.834 5.173 26.031 1.00 56.00 214 GLN B C 1
ATOM 4408 O O . GLN B 1 238 ? -15.527 4.676 25.140 1.00 56.49 214 GLN B O 1
ATOM 4414 N N . ASN B 1 250 ? -25.417 9.646 21.825 1.00 56.65 226 ASN B N 1
ATOM 4415 C CA . ASN B 1 250 ? -25.420 8.725 20.694 1.00 56.48 226 ASN B CA 1
ATOM 4416 C C . ASN B 1 250 ? -24.050 8.639 20.021 1.00 56.13 226 ASN B C 1
ATOM 4417 O O . ASN B 1 250 ? -23.843 7.830 19.109 1.00 56.61 226 ASN B O 1
ATOM 4422 N N . ALA B 1 251 ? -23.123 9.479 20.480 1.00 54.19 227 ALA B N 1
ATOM 4423 C CA . ALA B 1 251 ? -21.776 9.559 19.917 1.00 51.89 227 ALA B CA 1
ATOM 4424 C C . ALA B 1 251 ? -20.883 8.412 20.383 1.00 49.96 227 ALA B C 1
ATOM 4425 O O . ALA B 1 251 ? -21.060 7.879 21.478 1.00 48.17 227 ALA B O 1
ATOM 4427 N N . VAL B 1 252 ? -19.930 8.036 19.533 1.00 48.10 228 VAL B N 1
ATOM 4428 C CA . VAL B 1 252 ? -18.934 7.024 19.874 1.00 45.64 228 VAL B CA 1
ATOM 4429 C C . VAL B 1 252 ? -17.542 7.632 19.733 1.00 43.69 228 VAL B C 1
ATOM 4430 O O . VAL B 1 252 ? -17.164 8.112 18.663 1.00 43.70 228 VAL B O 1
ATOM 4434 N N . VAL B 1 253 ? -16.798 7.619 20.834 1.00 42.66 229 VAL B N 1
ATOM 4435 C CA . VAL B 1 253 ? -15.422 8.094 20.863 1.00 40.19 229 VAL B CA 1
ATOM 4436 C C . VAL B 1 253 ? -14.488 6.887 20.929 1.00 40.54 229 VAL B C 1
ATOM 4437 O O . VAL B 1 253 ? -14.633 6.027 21.801 1.00 40.48 229 VAL B O 1
ATOM 4441 N N . SER B 1 254 ? -13.548 6.823 19.992 1.00 39.85 230 SER B N 1
ATOM 4442 C CA . SER B 1 254 ? -12.555 5.760 19.970 1.00 40.22 230 SER B CA 1
ATOM 4443 C C . SER B 1 254 ? -11.155 6.349 19.979 1.00 39.61 230 SER B C 1
ATOM 4444 O O . SER B 1 254 ? -10.701 6.901 18.973 1.00 39.53 230 SER B O 1
ATOM 4447 N N . ILE B 1 255 ? -10.486 6.247 21.126 1.00 39.84 231 ILE B N 1
ATOM 4448 C CA . ILE B 1 255 ? -9.071 6.579 21.227 1.00 39.35 231 ILE B CA 1
ATOM 4449 C C . ILE B 1 255 ? -8.325 5.469 20.511 1.00 38.51 231 ILE B C 1
ATOM 4450 O O . ILE B 1 255 ? -8.470 4.295 20.855 1.00 40.09 231 ILE B O 1
ATOM 4455 N N . THR B 1 256 ? -7.547 5.844 19.504 1.00 38.13 232 THR B N 1
ATOM 4456 C CA . THR B 1 256 ? -6.839 4.878 18.667 1.00 36.86 232 THR B CA 1
ATOM 4457 C C . THR B 1 256 ? -5.327 5.007 18.816 1.00 37.19 232 THR B C 1
ATOM 4458 O O . THR B 1 256 ? -4.574 4.140 18.358 1.00 37.00 232 THR B O 1
ATOM 4462 N N . ARG B 1 257 ? -4.889 6.086 19.462 1.00 37.33 233 ARG B N 1
ATOM 4463 C CA . ARG B 1 257 ? -3.464 6.385 19.580 1.00 39.95 233 ARG B CA 1
ATOM 4464 C C . ARG B 1 257 ? -3.138 7.090 20.894 1.00 38.33 233 ARG B C 1
ATOM 4465 O O . ARG B 1 257 ? -3.754 8.102 21.235 1.00 38.26 233 ARG B O 1
ATOM 4473 N N . VAL B 1 258 ? -2.179 6.528 21.630 1.00 37.19 234 VAL B N 1
ATOM 4474 C CA . VAL B 1 258 ? -1.716 7.090 22.903 1.00 35.81 234 VAL B CA 1
ATOM 4475 C C . VAL B 1 258 ? -0.190 7.056 22.952 1.00 35.80 234 VAL B C 1
ATOM 4476 O O . VAL B 1 258 ? 0.420 6.008 22.730 1.00 35.67 234 VAL B O 1
ATOM 4480 N N . GLN B 1 259 ? 0.421 8.201 23.241 1.00 36.14 235 GLN B N 1
ATOM 4481 C CA . GLN B 1 259 ? 1.873 8.280 23.386 1.00 37.46 235 GLN B CA 1
ATOM 4482 C C . GLN B 1 259 ? 2.257 9.128 24.589 1.00 36.15 235 GLN B C 1
ATOM 4483 O O . GLN B 1 259 ? 1.802 10.265 24.729 1.00 36.48 235 GLN B O 1
ATOM 4489 N N . ALA B 1 260 ? 3.091 8.556 25.456 1.00 35.94 236 ALA B N 1
ATOM 4490 C CA . ALA B 1 260 ? 3.672 9.284 26.583 1.00 35.60 236 ALA B CA 1
ATOM 4491 C C . ALA B 1 260 ? 5.025 8.703 26.977 1.00 36.30 236 ALA B C 1
ATOM 4492 O O . ALA B 1 260 ? 5.181 7.484 27.084 1.00 35.22 236 ALA B O 1
ATOM 4494 N N . GLY B 1 261 ? 6.002 9.586 27.175 1.00 38.92 237 GLY B N 1
ATOM 4495 C CA . GLY B 1 261 ? 7.336 9.198 27.641 1.00 40.82 237 GLY B CA 1
ATOM 4496 C C . GLY B 1 261 ? 8.210 8.512 26.607 1.00 42.93 237 GLY B C 1
ATOM 4497 O O . GLY B 1 261 ? 7.775 8.239 25.488 1.00 43.08 237 GLY B O 1
ATOM 4498 N N . THR B 1 262 ? 9.451 8.227 26.995 1.00 45.72 238 THR B N 1
ATOM 4499 C CA . THR B 1 262 ? 10.441 7.643 26.087 1.00 47.68 238 THR B CA 1
ATOM 4500 C C . THR B 1 262 ? 11.207 6.484 26.725 1.00 48.30 238 THR B C 1
ATOM 4501 O O . THR B 1 262 ? 11.337 5.411 26.128 1.00 48.10 238 THR B O 1
ATOM 4505 N N . SER B 1 263 ? 11.714 6.716 27.933 1.00 49.47 239 SER B N 1
ATOM 4506 C CA . SER B 1 263 ? 12.546 5.745 28.639 1.00 50.42 239 SER B CA 1
ATOM 4507 C C . SER B 1 263 ? 11.910 5.367 29.971 1.00 50.15 239 SER B C 1
ATOM 4508 O O . SER B 1 263 ? 11.105 6.123 30.517 1.00 50.68 239 SER B O 1
ATOM 4511 N N . TRP B 1 264 ? 12.282 4.200 30.492 1.00 49.96 240 TRP B N 1
ATOM 4512 C CA . TRP B 1 264 ? 11.688 3.676 31.723 1.00 49.70 240 TRP B CA 1
ATOM 4513 C C . TRP B 1 264 ? 12.136 4.414 32.989 1.00 49.60 240 TRP B C 1
ATOM 4514 O O . TRP B 1 264 ? 11.534 4.249 34.052 1.00 49.00 240 TRP B O 1
ATOM 4525 N N . ASN B 1 265 ? 13.179 5.232 32.864 1.00 50.38 241 ASN B N 1
ATOM 4526 C CA . ASN B 1 265 ? 13.686 6.035 33.981 1.00 51.37 241 ASN B CA 1
ATOM 4527 C C . ASN B 1 265 ? 13.095 7.440 33.998 1.00 51.59 241 ASN B C 1
ATOM 4528 O O . ASN B 1 265 ? 12.706 7.943 35.053 1.00 51.84 241 ASN B O 1
ATOM 4533 N N . VAL B 1 266 ? 13.036 8.060 32.821 1.00 51.84 242 VAL B N 1
ATOM 4534 C CA . VAL B 1 266 ? 12.678 9.472 32.685 1.00 51.61 242 VAL B CA 1
ATOM 4535 C C . VAL B 1 266 ? 11.195 9.731 32.953 1.00 51.41 242 VAL B C 1
ATOM 4536 O O . VAL B 1 266 ? 10.322 9.040 32.421 1.00 51.39 242 VAL B O 1
ATOM 4540 N N . ILE B 1 267 ? 10.929 10.731 33.790 1.00 51.00 243 ILE B N 1
ATOM 4541 C CA . ILE B 1 267 ? 9.574 11.204 34.048 1.00 51.63 243 ILE B CA 1
ATOM 4542 C C . ILE B 1 267 ? 9.085 11.979 32.817 1.00 50.96 243 ILE B C 1
ATOM 4543 O O . ILE B 1 267 ? 9.775 12.892 32.348 1.00 51.24 243 ILE B O 1
ATOM 4548 N N . PRO B 1 268 ? 7.901 11.614 32.285 1.00 49.74 244 PRO B N 1
ATOM 4549 C CA . PRO B 1 268 ? 7.396 12.235 31.057 1.00 49.16 244 PRO B CA 1
ATOM 4550 C C . PRO B 1 268 ? 6.897 13.656 31.289 1.00 48.21 244 PRO B C 1
ATOM 4551 O O . PRO B 1 268 ? 6.309 13.945 32.330 1.00 48.23 244 PRO B O 1
ATOM 4555 N N . ASP B 1 269 ? 7.137 14.532 30.320 1.00 47.47 245 ASP B N 1
ATOM 4556 C CA . ASP B 1 269 ? 6.676 15.912 30.408 1.00 47.54 245 ASP B CA 1
ATOM 4557 C C . ASP B 1 269 ? 5.276 16.074 29.817 1.00 46.75 245 ASP B C 1
ATOM 4558 O O . ASP B 1 269 ? 4.508 16.934 30.256 1.00 46.25 245 ASP B O 1
ATOM 4563 N N . GLN B 1 270 ? 4.949 15.242 28.829 1.00 45.37 246 GLN B N 1
ATOM 4564 C CA . GLN B 1 270 ? 3.642 15.306 28.176 1.00 44.86 246 GLN B CA 1
ATOM 4565 C C . GLN B 1 270 ? 3.084 13.946 27.742 1.00 43.69 246 GLN B C 1
ATOM 4566 O O . GLN B 1 270 ? 3.826 12.974 27.575 1.00 42.59 246 GLN B O 1
ATOM 4572 N N . ALA B 1 271 ? 1.763 13.906 27.573 1.00 42.96 247 ALA B N 1
ATOM 4573 C CA . ALA B 1 271 ? 1.056 12.761 27.015 1.00 43.06 247 ALA B CA 1
ATOM 4574 C C . ALA B 1 271 ? 0.141 13.235 25.888 1.00 44.11 247 ALA B C 1
ATOM 4575 O O . ALA B 1 271 ? -0.429 14.326 25.963 1.00 43.42 247 ALA B O 1
ATOM 4577 N N . GLU B 1 272 ? 0.002 12.423 24.843 1.00 45.27 248 GLU B N 1
ATOM 4578 C CA . GLU B 1 272 ? -0.881 12.777 23.731 1.00 47.00 248 GLU B CA 1
ATOM 4579 C C . GLU B 1 272 ? -1.776 11.631 23.258 1.00 47.06 248 GLU B C 1
ATOM 4580 O O . GLU B 1 272 ? -1.368 10.470 23.255 1.00 47.04 248 GLU B O 1
ATOM 4594 N N . GLU B 1 274 ? -4.842 10.439 20.183 1.00 46.38 250 GLU B N 1
ATOM 4595 C CA . GLU B 1 274 ? -5.547 10.633 18.916 1.00 46.11 250 GLU B CA 1
ATOM 4596 C C . GLU B 1 274 ? -6.684 9.628 18.812 1.00 43.89 250 GLU B C 1
ATOM 4597 O O . GLU B 1 274 ? -6.613 8.540 19.379 1.00 43.62 250 GLU B O 1
ATOM 4603 N N . GLY B 1 275 ? -7.729 9.991 18.079 1.00 43.50 251 GLY B N 1
ATOM 4604 C CA . GLY B 1 275 ? -8.847 9.085 17.869 1.00 44.21 251 GLY B CA 1
ATOM 4605 C C . GLY B 1 275 ? -9.916 9.590 16.926 1.00 43.43 251 GLY B C 1
ATOM 4606 O O . GLY B 1 275 ? -9.737 10.606 16.253 1.00 44.49 251 GLY B O 1
ATOM 4607 N N . THR B 1 276 ? -11.034 8.868 16.893 1.00 43.60 252 THR B N 1
ATOM 4608 C CA . THR B 1 276 ? -12.169 9.195 16.032 1.00 42.34 252 THR B CA 1
ATOM 4609 C C . THR B 1 276 ? -13.435 9.429 16.842 1.00 40.85 252 THR B C 1
ATOM 4610 O O . THR B 1 276 ? -13.621 8.833 17.904 1.00 40.75 252 THR B O 1
ATOM 4614 N N . VAL B 1 277 ? -14.294 10.305 16.327 1.00 39.71 253 VAL B N 1
ATOM 4615 C CA . VAL B 1 277 ? -15.634 10.517 16.862 1.00 39.89 253 VAL B CA 1
ATOM 4616 C C . VAL B 1 277 ? -16.663 10.215 15.767 1.00 39.58 253 VAL B C 1
ATOM 4617 O O . VAL B 1 277 ? -16.544 10.705 14.639 1.00 37.21 253 VAL B O 1
ATOM 4621 N N . ARG B 1 278 ? -17.662 9.401 16.105 1.00 40.55 254 ARG B N 1
ATOM 4622 C CA . ARG B 1 278 ? -18.727 9.030 15.169 1.00 42.26 254 ARG B CA 1
ATOM 4623 C C . ARG B 1 278 ? -20.088 9.415 15.745 1.00 43.35 254 ARG B C 1
ATOM 4624 O O . ARG B 1 278 ? -20.432 9.012 16.861 1.00 43.80 254 ARG B O 1
ATOM 4632 N N . THR B 1 279 ? -20.850 10.199 14.985 1.00 44.45 255 THR B N 1
ATOM 4633 C CA . THR B 1 279 ? -22.197 10.621 15.388 1.00 46.99 255 THR B CA 1
ATOM 4634 C C . THR B 1 279 ? -23.206 10.395 14.262 1.00 48.05 255 THR B C 1
ATOM 4635 O O . THR B 1 279 ? -22.822 10.250 13.098 1.00 48.44 255 THR B O 1
ATOM 4639 N N . PHE B 1 280 ? -24.491 10.381 14.612 1.00 49.90 256 PHE B N 1
ATOM 4640 C CA . PHE B 1 280 ? -25.561 10.231 13.620 1.00 51.65 256 PHE B CA 1
ATOM 4641 C C . PHE B 1 280 ? -26.392 11.498 13.405 1.00 52.17 256 PHE B C 1
ATOM 4642 O O . PHE B 1 280 ? -26.894 11.727 12.307 1.00 53.46 256 PHE B O 1
ATOM 4650 N N . GLN B 1 281 ? -26.534 12.320 14.440 1.00 53.54 257 GLN B N 1
ATOM 4651 C CA . GLN B 1 281 ? -27.275 13.576 14.298 1.00 54.70 257 GLN B CA 1
ATOM 4652 C C . GLN B 1 281 ? -26.347 14.785 14.175 1.00 54.43 257 GLN B C 1
ATOM 4653 O O . GLN B 1 281 ? -25.238 14.786 14.715 1.00 54.96 257 GLN B O 1
ATOM 4659 N N . LYS B 1 282 ? -26.812 15.803 13.453 1.00 54.60 258 LYS B N 1
ATOM 4660 C CA . LYS B 1 282 ? -26.032 17.017 13.185 1.00 55.25 258 LYS B CA 1
ATOM 4661 C C . LYS B 1 282 ? -25.679 17.800 14.449 1.00 54.10 258 LYS B C 1
ATOM 4662 O O . LYS B 1 282 ? -24.574 18.337 14.557 1.00 54.30 258 LYS B O 1
ATOM 4668 N N . GLU B 1 283 ? -26.620 17.865 15.391 1.00 52.37 259 GLU B N 1
ATOM 4669 C CA . GLU B 1 283 ? -26.406 18.570 16.654 1.00 51.36 259 GLU B CA 1
ATOM 4670 C C . GLU B 1 283 ? -25.398 17.848 17.553 1.00 49.80 259 GLU B C 1
ATOM 4671 O O . GLU B 1 283 ? -24.590 18.491 18.224 1.00 49.06 259 GLU B O 1
ATOM 4677 N N . ALA B 1 284 ? -25.442 16.517 17.548 1.00 48.48 260 ALA B N 1
ATOM 4678 C CA . ALA B 1 284 ? -24.520 15.705 18.349 1.00 47.92 260 ALA B CA 1
ATOM 4679 C C . ALA B 1 284 ? -23.079 15.789 17.847 1.00 47.00 260 ALA B C 1
ATOM 4680 O O . ALA B 1 284 ? -22.141 15.625 18.625 1.00 47.56 260 ALA B O 1
ATOM 4682 N N . ARG B 1 285 ? -22.912 16.048 16.552 1.00 46.24 261 ARG B N 1
ATOM 4683 C CA . ARG B 1 285 ? -21.588 16.223 15.959 1.00 45.62 261 ARG B CA 1
ATOM 4684 C C . ARG B 1 285 ? -20.921 17.527 16.395 1.00 46.38 261 ARG B C 1
ATOM 4685 O O . ARG B 1 285 ? -19.701 17.585 16.546 1.00 46.32 261 ARG B O 1
ATOM 4693 N N . GLN B 1 286 ? -21.723 18.570 16.581 1.00 48.16 262 GLN B N 1
ATOM 4694 C CA . GLN B 1 286 ? -21.203 19.873 16.988 1.00 50.38 262 GLN B CA 1
ATOM 4695 C C . GLN B 1 286 ? -20.987 19.971 18.495 1.00 49.87 262 GLN B C 1
ATOM 4696 O O . GLN B 1 286 ? -20.073 20.662 18.948 1.00 51.21 262 GLN B O 1
ATOM 4702 N N . ALA B 1 287 ? -21.820 19.267 19.260 1.00 49.34 263 ALA B N 1
ATOM 4703 C CA . ALA B 1 287 ? -21.802 19.343 20.724 1.00 48.85 263 ALA B CA 1
ATOM 4704 C C . ALA B 1 287 ? -20.698 18.512 21.369 1.00 49.40 263 ALA B C 1
ATOM 4705 O O . ALA B 1 287 ? -20.208 18.857 22.443 1.00 49.13 263 ALA B O 1
ATOM 4707 N N . VAL B 1 288 ? -20.309 17.422 20.711 1.00 50.55 264 VAL B N 1
ATOM 4708 C CA . VAL B 1 288 ? -19.366 16.461 21.292 1.00 51.26 264 VAL B CA 1
ATOM 4709 C C . VAL B 1 288 ? -17.921 16.981 21.494 1.00 51.06 264 VAL B C 1
ATOM 4710 O O . VAL B 1 288 ? -17.315 16.677 22.523 1.00 51.45 264 VAL B O 1
ATOM 4714 N N . PRO B 1 289 ? -17.378 17.780 20.545 1.00 50.54 265 PRO B N 1
ATOM 4715 C CA . PRO B 1 289 ? -16.021 18.286 20.777 1.00 50.16 265 PRO B CA 1
ATOM 4716 C C . PRO B 1 289 ? -15.929 19.272 21.944 1.00 50.52 265 PRO B C 1
ATOM 4717 O O . PRO B 1 289 ? -14.900 19.323 22.619 1.00 50.66 265 PRO B O 1
ATOM 4721 N N . GLU B 1 290 ? -16.992 20.044 22.172 1.00 50.75 266 GLU B N 1
ATOM 4722 C CA . GLU B 1 290 ? -17.049 20.978 23.295 1.00 51.79 266 GLU B CA 1
ATOM 4723 C C . GLU B 1 290 ? -17.112 20.207 24.609 1.00 50.78 266 GLU B C 1
ATOM 4724 O O . GLU B 1 290 ? -16.544 20.630 25.614 1.00 50.16 266 GLU B O 1
ATOM 4730 N N . HIS B 1 291 ? -17.803 19.071 24.577 1.00 50.92 267 HIS B N 1
ATOM 4731 C CA . HIS B 1 291 ? -17.955 18.200 25.733 1.00 51.15 267 HIS B CA 1
ATOM 4732 C C . HIS B 1 291 ? -16.638 17.496 26.070 1.00 50.39 267 HIS B C 1
ATOM 4733 O O . HIS B 1 291 ? -16.266 17.381 27.241 1.00 49.18 267 HIS B O 1
ATOM 4748 N N . ARG B 1 293 ? -13.639 18.593 25.251 1.00 45.56 269 ARG B N 1
ATOM 4749 C CA . ARG B 1 293 ? -12.702 19.631 25.680 1.00 44.36 269 ARG B CA 1
ATOM 4750 C C . ARG B 1 293 ? -12.866 19.932 27.175 1.00 42.76 269 ARG B C 1
ATOM 4751 O O . ARG B 1 293 ? -11.883 20.172 27.879 1.00 42.30 269 ARG B O 1
ATOM 4759 N N . ARG B 1 294 ? -14.109 19.897 27.649 1.00 41.17 270 ARG B N 1
ATOM 4760 C CA . ARG B 1 294 ? -14.420 20.188 29.044 1.00 41.04 270 ARG B CA 1
ATOM 4761 C C . ARG B 1 294 ? -13.875 19.110 29.980 1.00 39.77 270 ARG B C 1
ATOM 4762 O O . ARG B 1 294 ? -13.284 19.424 31.012 1.00 39.61 270 ARG B O 1
ATOM 4770 N N . VAL B 1 295 ? -14.076 17.847 29.603 1.00 39.33 271 VAL B N 1
ATOM 4771 C CA . VAL B 1 295 ? -13.601 16.700 30.376 1.00 39.31 271 VAL B CA 1
ATOM 4772 C C . VAL B 1 295 ? -12.070 16.655 30.390 1.00 39.05 271 VAL B C 1
ATOM 4773 O O . VAL B 1 295 ? -11.461 16.495 31.451 1.00 37.12 271 VAL B O 1
ATOM 4777 N N . ALA B 1 296 ? -11.465 16.816 29.214 1.00 38.21 272 ALA B N 1
ATOM 4778 C CA . ALA B 1 296 ? -10.009 16.791 29.067 1.00 38.92 272 ALA B CA 1
ATOM 4779 C C . ALA B 1 296 ? -9.305 17.861 29.900 1.00 39.18 272 ALA B C 1
ATOM 4780 O O . ALA B 1 296 ? -8.370 17.554 30.634 1.00 40.93 272 ALA B O 1
ATOM 4782 N N . GLU B 1 297 ? -9.756 19.108 29.786 1.00 40.07 273 GLU B N 1
ATOM 4783 C CA . GLU B 1 297 ? -9.141 20.220 30.515 1.00 40.60 273 GLU B CA 1
ATOM 4784 C C . GLU B 1 297 ? -9.474 20.172 32.003 1.00 38.97 273 GLU B C 1
ATOM 4785 O O . GLU B 1 297 ? -8.654 20.556 32.837 1.00 39.45 273 GLU B O 1
ATOM 4791 N N . GLY B 1 298 ? -10.673 19.692 32.324 1.00 38.05 274 GLY B N 1
ATOM 4792 C CA . GLY B 1 298 ? -11.094 19.511 33.710 1.00 36.78 274 GLY B CA 1
ATOM 4793 C C . GLY B 1 298 ? -10.156 18.577 34.447 1.00 36.19 274 GLY B C 1
ATOM 4794 O O . GLY B 1 298 ? -9.522 18.970 35.426 1.00 37.31 274 GLY B O 1
ATOM 4795 N N . ILE B 1 299 ? -10.057 17.345 33.956 1.00 35.04 275 ILE B N 1
ATOM 4796 C CA . ILE B 1 299 ? -9.175 16.332 34.533 1.00 34.20 275 ILE B CA 1
ATOM 4797 C C . ILE B 1 299 ? -7.705 16.780 34.553 1.00 35.16 275 ILE B C 1
ATOM 4798 O O . ILE B 1 299 ? -7.013 16.589 35.557 1.00 34.95 275 ILE B O 1
ATOM 4803 N N . ALA B 1 300 ? -7.243 17.389 33.460 1.00 34.96 276 ALA B N 1
ATOM 4804 C CA . ALA B 1 300 ? -5.866 17.881 33.381 1.00 35.38 276 ALA B CA 1
ATOM 4805 C C . ALA B 1 300 ? -5.554 18.921 34.460 1.00 35.03 276 ALA B C 1
ATOM 4806 O O . ALA B 1 300 ? -4.472 18.898 35.047 1.00 36.31 276 ALA B O 1
ATOM 4808 N N . ALA B 1 301 ? -6.505 19.813 34.730 1.00 34.93 277 ALA B N 1
ATOM 4809 C CA . ALA B 1 301 ? -6.365 20.796 35.813 1.00 35.20 277 ALA B CA 1
ATOM 4810 C C . ALA B 1 301 ? -6.336 20.123 37.185 1.00 35.41 277 ALA B C 1
ATOM 4811 O O . ALA B 1 301 ? -5.705 20.626 38.121 1.00 37.50 277 ALA B O 1
ATOM 4813 N N . GLY B 1 302 ? -7.019 18.985 37.296 1.00 35.46 278 GLY B N 1
ATOM 4814 C CA . GLY B 1 302 ? -7.012 18.180 38.516 1.00 35.47 278 GLY B CA 1
ATOM 4815 C C . GLY B 1 302 ? -5.622 17.706 38.898 1.00 35.68 278 GLY B C 1
ATOM 4816 O O . GLY B 1 302 ? -5.286 17.642 40.080 1.00 36.48 278 GLY B O 1
ATOM 4817 N N . TYR B 1 303 ? -4.815 17.387 37.888 1.00 36.11 279 TYR B N 1
ATOM 4818 C CA . TYR B 1 303 ? -3.441 16.925 38.083 1.00 36.61 279 TYR B CA 1
ATOM 4819 C C . TYR B 1 303 ? -2.413 18.028 37.827 1.00 36.31 279 TYR B C 1
ATOM 4820 O O . TYR B 1 303 ? -1.230 17.748 37.619 1.00 36.93 279 TYR B O 1
ATOM 4829 N N . GLY B 1 304 ? -2.874 19.278 37.841 1.00 35.75 280 GLY B N 1
ATOM 4830 C CA . GLY B 1 304 ? -2.006 20.441 37.643 1.00 35.57 280 GLY B CA 1
ATOM 4831 C C . GLY B 1 304 ? -1.379 20.524 36.262 1.00 35.54 280 GLY B C 1
ATOM 4832 O O . GLY B 1 304 ? -0.269 21.040 36.107 1.00 34.82 280 GLY B O 1
ATOM 4833 N N . ALA B 1 305 ? -2.095 20.019 35.259 1.00 35.15 281 ALA B N 1
ATOM 4834 C CA . ALA B 1 305 ? -1.611 20.001 33.883 1.00 35.57 281 ALA B CA 1
ATOM 4835 C C . ALA B 1 305 ? -2.494 20.847 32.960 1.00 36.69 281 ALA B C 1
ATOM 4836 O O . ALA B 1 305 ? -3.407 21.536 33.419 1.00 37.11 281 ALA B O 1
ATOM 4838 N N . GLN B 1 306 ? -2.204 20.791 31.661 1.00 37.94 282 GLN B N 1
ATOM 4839 C CA . GLN B 1 306 ? -2.975 21.498 30.642 1.00 38.79 282 GLN B CA 1
ATOM 4840 C C . GLN B 1 306 ? -3.349 20.544 29.515 1.00 39.20 282 GLN B C 1
ATOM 4841 O O . GLN B 1 306 ? -2.534 19.720 29.095 1.00 38.87 282 GLN B O 1
ATOM 4847 N N . ALA B 1 307 ? -4.580 20.665 29.025 1.00 39.25 283 ALA B N 1
ATOM 4848 C CA . ALA B 1 307 ? -5.041 19.863 27.900 1.00 40.16 283 ALA B CA 1
ATOM 4849 C C . ALA B 1 307 ? -5.321 20.738 26.685 1.00 41.22 283 ALA B C 1
ATOM 4850 O O . ALA B 1 307 ? -6.179 21.625 26.730 1.00 42.28 283 ALA B O 1
ATOM 4852 N N . GLU B 1 308 ? -4.584 20.495 25.605 1.00 41.61 284 GLU B N 1
ATOM 4853 C CA . GLU B 1 308 ? -4.850 21.166 24.340 1.00 42.40 284 GLU B CA 1
ATOM 4854 C C . GLU B 1 308 ? -5.609 20.216 23.428 1.00 42.01 284 GLU B C 1
ATOM 4855 O O . GLU B 1 308 ? -5.135 19.120 23.127 1.00 41.61 284 GLU B O 1
ATOM 4861 N N . PHE B 1 309 ? -6.792 20.652 23.001 1.00 42.45 285 PHE B N 1
ATOM 4862 C CA . PHE B 1 309 ? -7.699 19.829 22.210 1.00 42.40 285 PHE B CA 1
ATOM 4863 C C . PHE B 1 309 ? -7.785 20.359 20.783 1.00 43.06 285 PHE B C 1
ATOM 4864 O O . PHE B 1 309 ? -8.187 21.504 20.553 1.00 43.22 285 PHE B O 1
ATOM 4872 N N . LYS B 1 310 ? -7.388 19.521 19.830 1.00 42.92 286 LYS B N 1
ATOM 4873 C CA . LYS B 1 310 ? -7.472 19.872 18.419 1.00 44.00 286 LYS B CA 1
ATOM 4874 C C . LYS B 1 310 ? -8.551 19.051 17.720 1.00 43.48 286 LYS B C 1
ATOM 4875 O O . LYS B 1 310 ? -8.743 17.870 18.014 1.00 43.29 286 LYS B O 1
ATOM 4881 N N . TRP B 1 311 ? -9.258 19.693 16.798 1.00 43.63 287 TRP B N 1
ATOM 4882 C CA . TRP B 1 311 ? -10.374 19.066 16.104 1.00 43.31 287 TRP B CA 1
ATOM 4883 C C . TRP B 1 311 ? -10.143 19.092 14.602 1.00 42.65 287 TRP B C 1
ATOM 4884 O O . TRP B 1 311 ? -9.766 20.124 14.043 1.00 43.23 287 TRP B O 1
ATOM 4895 N N . PHE B 1 312 ? -10.360 17.947 13.959 1.00 42.32 288 PHE B N 1
ATOM 4896 C CA . PHE B 1 312 ? -10.189 17.818 12.512 1.00 42.44 288 PHE B CA 1
ATOM 4897 C C . PHE B 1 312 ? -11.382 17.104 11.881 1.00 42.40 288 PHE B C 1
ATOM 4898 O O . PHE B 1 312 ? -11.517 15.887 12.016 1.00 42.36 288 PHE B O 1
ATOM 4906 N N . PRO B 1 313 ? -12.261 17.864 11.199 1.00 42.63 289 PRO B N 1
ATOM 4907 C CA . PRO B 1 313 ? -13.409 17.266 10.510 1.00 41.98 289 PRO B CA 1
ATOM 4908 C C . PRO B 1 313 ? -13.002 16.400 9.311 1.00 40.80 289 PRO B C 1
ATOM 4909 O O . PRO B 1 313 ? -12.187 16.811 8.479 1.00 39.99 289 PRO B O 1
ATOM 4913 N N . TYR B 1 314 ? -13.566 15.200 9.246 1.00 40.28 290 TYR B N 1
ATOM 4914 C CA . TYR B 1 314 ? -13.276 14.263 8.170 1.00 39.45 290 TYR B CA 1
ATOM 4915 C C . TYR B 1 314 ? -14.513 14.092 7.283 1.00 38.48 290 TYR B C 1
ATOM 4916 O O . TYR B 1 314 ? -14.453 14.365 6.087 1.00 40.12 290 TYR B O 1
ATOM 4925 N N . LEU B 1 315 ? -15.633 13.671 7.874 1.00 37.69 291 LEU B N 1
ATOM 4926 C CA . LEU B 1 315 ? -16.885 13.453 7.133 1.00 35.39 291 LEU B CA 1
ATOM 4927 C C . LEU B 1 315 ? -18.135 13.737 7.962 1.00 34.78 291 LEU B C 1
ATOM 4928 O O . LEU B 1 315 ? -18.171 13.429 9.156 1.00 33.79 291 LEU B O 1
ATOM 4933 N N . PRO B 1 316 ? -19.168 14.331 7.327 1.00 34.48 292 PRO B N 1
ATOM 4934 C CA . PRO B 1 316 ? -20.489 14.388 7.941 1.00 33.39 292 PRO B CA 1
ATOM 4935 C C . PRO B 1 316 ? -21.204 13.054 7.765 1.00 33.23 292 PRO B C 1
ATOM 4936 O O . PRO B 1 316 ? -20.731 12.192 7.021 1.00 34.55 292 PRO B O 1
ATOM 4940 N N . SER B 1 317 ? -22.334 12.882 8.437 1.00 34.22 293 SER B N 1
ATOM 4941 C CA . SER B 1 317 ? -23.112 11.660 8.293 1.00 35.73 293 SER B CA 1
ATOM 4942 C C . SER B 1 317 ? -23.863 11.639 6.959 1.00 36.97 293 SER B C 1
ATOM 4943 O O . SER B 1 317 ? -24.123 12.691 6.358 1.00 36.22 293 SER B O 1
ATOM 4946 N N . VAL B 1 318 ? -24.183 10.435 6.492 1.00 38.13 294 VAL B N 1
ATOM 4947 C CA . VAL B 1 318 ? -25.020 10.261 5.310 1.00 37.73 294 VAL B CA 1
ATOM 4948 C C . VAL B 1 318 ? -26.473 10.480 5.730 1.00 37.86 294 VAL B C 1
ATOM 4949 O O . VAL B 1 318 ? -27.030 9.685 6.481 1.00 38.32 294 VAL B O 1
ATOM 4953 N N A GLN B 1 319 ? -27.066 11.564 5.234 0.50 37.84 295 GLN B N 1
ATOM 4954 N N B GLN B 1 319 ? -27.063 11.580 5.266 0.50 38.45 295 GLN B N 1
ATOM 4955 C CA A GLN B 1 319 ? -28.435 11.954 5.571 0.50 37.60 295 GLN B CA 1
ATOM 4956 C CA B GLN B 1 319 ? -28.446 11.927 5.599 0.50 38.80 295 GLN B CA 1
ATOM 4957 C C A GLN B 1 319 ? -29.361 11.836 4.365 0.50 36.97 295 GLN B C 1
ATOM 4958 C C B GLN B 1 319 ? -29.361 11.834 4.378 0.50 37.65 295 GLN B C 1
ATOM 4959 O O A GLN B 1 319 ? -29.235 12.600 3.403 0.50 37.61 295 GLN B O 1
ATOM 4960 O O B GLN B 1 319 ? -29.221 12.600 3.420 0.50 38.23 295 GLN B O 1
ATOM 4971 N N . ASN B 1 320 ? -30.292 10.887 4.418 1.00 35.60 296 ASN B N 1
ATOM 4972 C CA . ASN B 1 320 ? -31.216 10.663 3.306 1.00 35.45 296 ASN B CA 1
ATOM 4973 C C . ASN B 1 320 ? -32.457 11.546 3.376 1.00 36.21 296 ASN B C 1
ATOM 4974 O O . ASN B 1 320 ? -33.226 11.484 4.346 1.00 34.68 296 ASN B O 1
ATOM 4979 N N . ASP B 1 321 ? -32.634 12.369 2.341 1.00 37.26 297 ASP B N 1
ATOM 4980 C CA . ASP B 1 321 ? -33.776 13.279 2.230 1.00 38.80 297 ASP B CA 1
ATOM 4981 C C . ASP B 1 321 ? -35.062 12.491 2.050 1.00 39.26 297 ASP B C 1
ATOM 4982 O O . ASP B 1 321 ? -35.161 11.645 1.160 1.00 38.03 297 ASP B O 1
ATOM 4987 N N . GLY B 1 322 ? -36.044 12.786 2.898 1.00 41.30 298 GLY B N 1
ATOM 4988 C CA . GLY B 1 322 ? -37.338 12.107 2.881 1.00 42.87 298 GLY B CA 1
ATOM 4989 C C . GLY B 1 322 ? -38.186 12.319 1.637 1.00 44.78 298 GLY B C 1
ATOM 4990 O O . GLY B 1 322 ? -39.090 11.526 1.369 1.00 45.71 298 GLY B O 1
ATOM 4991 N N . THR B 1 323 ? -37.902 13.377 0.876 1.00 44.78 299 THR B N 1
ATOM 4992 C CA . THR B 1 323 ? -38.668 13.688 -0.340 1.00 45.47 299 THR B CA 1
ATOM 4993 C C . THR B 1 323 ? -38.513 12.622 -1.423 1.00 44.84 299 THR B C 1
ATOM 4994 O O . THR B 1 323 ? -39.316 12.563 -2.356 1.00 44.02 299 THR B O 1
ATOM 4998 N N . PHE B 1 324 ? -37.481 11.789 -1.293 1.00 43.75 300 PHE B N 1
ATOM 4999 C CA . PHE B 1 324 ? -37.216 10.719 -2.258 1.00 43.70 300 PHE B CA 1
ATOM 5000 C C . PHE B 1 324 ? -37.553 9.330 -1.727 1.00 42.79 300 PHE B C 1
ATOM 5001 O O . PHE B 1 324 ? -37.409 8.340 -2.450 1.00 42.54 300 PHE B O 1
ATOM 5009 N N . LEU B 1 325 ? -38.004 9.262 -0.474 1.00 42.56 301 LEU B N 1
ATOM 5010 C CA . LEU B 1 325 ? -38.371 7.990 0.158 1.00 42.36 301 LEU B CA 1
ATOM 5011 C C . LEU B 1 325 ? -39.407 7.223 -0.669 1.00 42.35 301 LEU B C 1
ATOM 5012 O O . LEU B 1 325 ? -39.219 6.039 -0.953 1.00 43.40 301 LEU B O 1
ATOM 5017 N N . ASN B 1 326 ? -40.483 7.909 -1.054 1.00 42.18 302 ASN B N 1
ATOM 5018 C CA . ASN B 1 326 ? -41.522 7.331 -1.911 1.00 42.00 302 ASN B CA 1
ATOM 5019 C C . ASN B 1 326 ? -40.974 6.805 -3.241 1.00 41.32 302 ASN B C 1
ATOM 5020 O O . ASN B 1 326 ? -41.262 5.671 -3.628 1.00 41.10 302 ASN B O 1
ATOM 5025 N N . ALA B 1 327 ? -40.180 7.628 -3.925 1.00 39.53 303 ALA B N 1
ATOM 5026 C CA . ALA B 1 327 ? -39.560 7.245 -5.193 1.00 40.35 303 ALA B CA 1
ATOM 5027 C C . ALA B 1 327 ? -38.669 6.006 -5.044 1.00 41.21 303 ALA B C 1
ATOM 5028 O O . ALA B 1 327 ? -38.684 5.112 -5.900 1.00 41.50 303 ALA B O 1
ATOM 5030 N N . ALA B 1 328 ? -37.919 5.951 -3.942 1.00 41.76 304 ALA B N 1
ATOM 5031 C CA . ALA B 1 328 ? -37.046 4.819 -3.640 1.00 41.78 304 ALA B CA 1
ATOM 5032 C C . ALA B 1 328 ? -37.820 3.512 -3.450 1.00 42.12 304 ALA B C 1
ATOM 5033 O O . ALA B 1 328 ? -37.358 2.455 -3.873 1.00 43.00 304 ALA B O 1
ATOM 5035 N N . SER B 1 329 ? -38.989 3.596 -2.820 1.00 42.61 305 SER B N 1
ATOM 5036 C CA . SER B 1 329 ? -39.870 2.437 -2.623 1.00 44.07 305 SER B CA 1
ATOM 5037 C C . SER B 1 329 ? -40.595 2.022 -3.906 1.00 44.60 305 SER B C 1
ATOM 5038 O O . SER B 1 329 ? -40.698 0.831 -4.205 1.00 44.73 305 SER B O 1
ATOM 5041 N N A GLU B 1 330 ? -41.091 3.013 -4.646 0.50 44.99 306 GLU B N 1
ATOM 5042 N N B GLU B 1 330 ? -41.088 3.012 -4.651 0.50 45.39 306 GLU B N 1
ATOM 5043 C CA A GLU B 1 330 ? -41.825 2.791 -5.891 0.50 45.65 306 GLU B CA 1
ATOM 5044 C CA B GLU B 1 330 ? -41.835 2.786 -5.892 0.50 46.55 306 GLU B CA 1
ATOM 5045 C C A GLU B 1 330 ? -40.978 2.068 -6.939 0.50 46.10 306 GLU B C 1
ATOM 5046 C C B GLU B 1 330 ? -40.996 2.110 -6.982 0.50 46.60 306 GLU B C 1
ATOM 5047 O O A GLU B 1 330 ? -41.457 1.147 -7.604 0.50 47.05 306 GLU B O 1
ATOM 5048 O O B GLU B 1 330 ? -41.500 1.261 -7.721 0.50 47.67 306 GLU B O 1
ATOM 5059 N N . ALA B 1 331 ? -39.722 2.491 -7.068 1.00 46.33 307 ALA B N 1
ATOM 5060 C CA . ALA B 1 331 ? -38.782 1.913 -8.034 1.00 47.01 307 ALA B CA 1
ATOM 5061 C C . ALA B 1 331 ? -38.555 0.413 -7.828 1.00 47.68 307 ALA B C 1
ATOM 5062 O O . ALA B 1 331 ? -38.422 -0.335 -8.800 1.00 49.01 307 ALA B O 1
ATOM 5064 N N . ALA B 1 332 ? -38.514 -0.014 -6.565 1.00 47.79 308 ALA B N 1
ATOM 5065 C CA . ALA B 1 332 ? -38.398 -1.432 -6.219 1.00 46.62 308 ALA B CA 1
ATOM 5066 C C . ALA B 1 332 ? -39.687 -2.182 -6.531 1.00 46.61 308 ALA B C 1
ATOM 5067 O O . ALA B 1 332 ? -39.650 -3.297 -7.057 1.00 47.19 308 ALA B O 1
ATOM 5069 N N . ALA B 1 333 ? -40.819 -1.560 -6.205 1.00 46.28 309 ALA B N 1
ATOM 5070 C CA . ALA B 1 333 ? -42.137 -2.147 -6.421 1.00 46.92 309 ALA B CA 1
ATOM 5071 C C . ALA B 1 333 ? -42.431 -2.419 -7.899 1.00 47.41 309 ALA B C 1
ATOM 5072 O O . ALA B 1 333 ? -42.865 -3.516 -8.257 1.00 47.88 309 ALA B O 1
ATOM 5074 N N . ARG B 1 334 ? -42.177 -1.423 -8.748 1.00 48.07 310 ARG B N 1
ATOM 5075 C CA . ARG B 1 334 ? -42.457 -1.513 -10.186 1.00 48.99 310 ARG B CA 1
ATOM 5076 C C . ARG B 1 334 ? -41.648 -2.598 -10.896 1.00 48.42 310 ARG B C 1
ATOM 5077 O O . ARG B 1 334 ? -41.989 -3.012 -12.007 1.00 47.96 310 ARG B O 1
ATOM 5085 N N . LEU B 1 335 ? -40.583 -3.050 -10.236 1.00 48.37 311 LEU B N 1
ATOM 5086 C CA . LEU B 1 335 ? -39.645 -4.016 -10.794 1.00 46.42 311 LEU B CA 1
ATOM 5087 C C . LEU B 1 335 ? -39.734 -5.371 -10.094 1.00 46.70 311 LEU B C 1
ATOM 5088 O O . LEU B 1 335 ? -39.068 -6.327 -10.498 1.00 47.10 311 LEU B O 1
ATOM 5093 N N . GLY B 1 336 ? -40.555 -5.449 -9.049 1.00 46.05 312 GLY B N 1
ATOM 5094 C CA . GLY B 1 336 ? -40.729 -6.685 -8.289 1.00 45.56 312 GLY B CA 1
ATOM 5095 C C . GLY B 1 336 ? -39.629 -6.947 -7.273 1.00 46.22 312 GLY B C 1
ATOM 5096 O O . GLY B 1 336 ? -39.438 -8.086 -6.840 1.00 46.07 312 GLY B O 1
ATOM 5097 N N . TYR B 1 337 ? -38.906 -5.894 -6.895 1.00 45.31 313 TYR B N 1
ATOM 5098 C CA . TYR B 1 337 ? -37.878 -5.994 -5.866 1.00 45.70 313 TYR B CA 1
ATOM 5099 C C . TYR B 1 337 ? -38.397 -5.596 -4.487 1.00 46.42 313 TYR B C 1
ATOM 5100 O O . TYR B 1 337 ? -39.418 -4.915 -4.360 1.00 45.79 313 TYR B O 1
ATOM 5109 N N . GLN B 1 338 ? -37.677 -6.036 -3.461 1.00 46.76 314 GLN B N 1
ATOM 5110 C CA . GLN B 1 338 ? -38.070 -5.828 -2.076 1.00 46.87 314 GLN B CA 1
ATOM 5111 C C . GLN B 1 338 ? -37.319 -4.658 -1.454 1.00 46.60 314 GLN B C 1
ATOM 5112 O O . GLN B 1 338 ? -36.162 -4.384 -1.793 1.00 44.03 314 GLN B O 1
ATOM 5118 N N . THR B 1 339 ? -38.001 -3.972 -0.543 1.00 46.73 315 THR B N 1
ATOM 5119 C CA . THR B 1 339 ? -37.375 -2.976 0.309 1.00 46.67 315 THR B CA 1
ATOM 5120 C C . THR B 1 339 ? -37.459 -3.430 1.758 1.00 44.72 315 THR B C 1
ATOM 5121 O O . THR B 1 339 ? -38.437 -4.053 2.167 1.00 45.60 315 THR B O 1
ATOM 5125 N N . VAL B 1 340 ? -36.406 -3.146 2.515 1.00 43.66 316 VAL B N 1
ATOM 5126 C CA . VAL B 1 340 ? -36.440 -3.254 3.967 1.00 42.07 316 VAL B CA 1
ATOM 5127 C C . VAL B 1 340 ? -36.027 -1.905 4.543 1.00 41.66 316 VAL B C 1
ATOM 5128 O O . VAL B 1 340 ? -35.408 -1.096 3.848 1.00 40.35 316 VAL B O 1
ATOM 5132 N N . HIS B 1 341 ? -36.389 -1.655 5.797 1.00 42.59 317 HIS B N 1
ATOM 5133 C CA . HIS B 1 341 ? -35.917 -0.468 6.496 1.00 44.33 317 HIS B CA 1
ATOM 5134 C C . HIS B 1 341 ? -34.427 -0.634 6.782 1.00 44.14 317 HIS B C 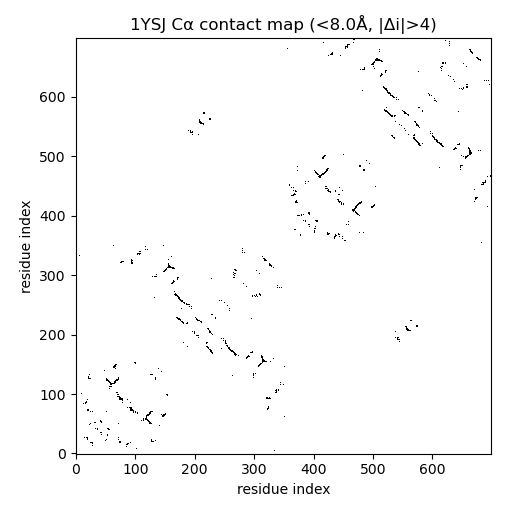1
ATOM 5135 O O . HIS B 1 341 ? -34.010 -1.568 7.475 1.00 43.88 317 HIS B O 1
ATOM 5142 N N . ALA B 1 342 ? -33.639 0.274 6.214 1.00 43.91 318 ALA B N 1
ATOM 5143 C CA . ALA B 1 342 ? -32.184 0.208 6.246 1.00 43.59 318 ALA B CA 1
ATOM 5144 C C . ALA B 1 342 ? -31.611 0.346 7.652 1.00 43.15 318 ALA B C 1
ATOM 5145 O O . ALA B 1 342 ? -32.009 1.235 8.404 1.00 43.06 318 ALA B O 1
ATOM 5147 N N A GLU B 1 343 ? -30.683 -0.547 7.992 0.50 43.22 319 GLU B N 1
ATOM 5148 N N B GLU B 1 343 ? -30.685 -0.547 7.999 0.50 43.11 319 GLU B N 1
ATOM 5149 C CA A GLU B 1 343 ? -29.954 -0.482 9.256 0.50 43.10 319 GLU B CA 1
ATOM 5150 C CA B GLU B 1 343 ? -29.973 -0.477 9.274 0.50 42.85 319 GLU B CA 1
ATOM 5151 C C A GLU B 1 343 ? -28.757 0.447 9.107 0.50 42.96 319 GLU B C 1
ATOM 5152 C C B GLU B 1 343 ? -28.740 0.411 9.130 0.50 42.83 319 GLU B C 1
ATOM 5153 O O A GLU B 1 343 ? -28.093 0.456 8.065 0.50 43.01 319 GLU B O 1
ATOM 5154 O O B GLU B 1 343 ? -28.040 0.355 8.114 0.50 42.93 319 GLU B O 1
ATOM 5165 N N . GLN B 1 344 ? -28.486 1.226 10.149 1.00 42.43 320 GLN B N 1
ATOM 5166 C CA . GLN B 1 344 ? -27.387 2.193 10.126 1.00 43.22 320 GLN B CA 1
ATOM 5167 C C . GLN B 1 344 ? -26.010 1.531 10.116 1.00 44.12 320 GLN B C 1
ATOM 5168 O O . GLN B 1 344 ? -25.846 0.394 10.567 1.00 44.14 320 GLN B O 1
ATOM 5174 N N . SER B 1 345 ? -25.030 2.246 9.574 1.00 44.90 321 SER B N 1
ATOM 5175 C CA . SER B 1 345 ? -23.661 1.744 9.504 1.00 46.37 321 SER B CA 1
ATOM 5176 C C . SER B 1 345 ? -22.724 2.647 10.303 1.00 47.00 321 SER B C 1
ATOM 5177 O O . SER B 1 345 ? -22.850 3.876 10.243 1.00 46.69 321 SER B O 1
ATOM 5180 N N . PRO B 1 346 ? -21.788 2.040 11.061 1.00 48.24 322 PRO B N 1
ATOM 5181 C CA . PRO B 1 346 ? -20.790 2.811 11.815 1.00 48.86 322 PRO B CA 1
ATOM 5182 C C . PRO B 1 346 ? -19.760 3.491 10.911 1.00 48.24 322 PRO B C 1
ATOM 5183 O O . PRO B 1 346 ? -19.194 4.515 11.290 1.00 48.66 322 PRO B O 1
ATOM 5187 N N . GLY B 1 347 ? -19.531 2.925 9.727 1.00 48.50 323 GLY B N 1
ATOM 5188 C CA . GLY B 1 347 ? -18.586 3.481 8.761 1.00 47.62 323 GLY B CA 1
ATOM 5189 C C . GLY B 1 347 ? -19.005 4.822 8.183 1.00 48.16 323 GLY B C 1
ATOM 5190 O O . GLY B 1 347 ? -20.144 5.263 8.354 1.00 47.70 323 GLY B O 1
ATOM 5191 N N . GLY B 1 348 ? -18.069 5.475 7.501 1.00 48.45 324 GLY B N 1
ATOM 5192 C CA . GLY B 1 348 ? -18.327 6.755 6.853 1.00 49.39 324 GLY B CA 1
ATOM 5193 C C . GLY B 1 348 ? -18.256 6.629 5.344 1.00 49.44 324 GLY B C 1
ATOM 5194 O O . GLY B 1 348 ? -17.480 5.829 4.820 1.00 50.52 324 GLY B O 1
ATOM 5195 N N . GLU B 1 349 ? -19.079 7.409 4.647 1.00 48.32 325 GLU B N 1
ATOM 5196 C CA . GLU B 1 349 ? -19.054 7.455 3.188 1.00 47.61 325 GLU B CA 1
ATOM 5197 C C . GLU B 1 349 ? -18.966 8.915 2.752 1.00 46.90 325 GLU B C 1
ATOM 5198 O O . GLU B 1 349 ? -19.710 9.762 3.259 1.00 46.09 325 GLU B O 1
ATOM 5204 N N . ASP B 1 350 ? -18.068 9.212 1.813 1.00 46.09 326 ASP B N 1
ATOM 5205 C CA . ASP B 1 350 ? -17.898 10.597 1.355 1.00 44.88 326 ASP B CA 1
ATOM 5206 C C . ASP B 1 350 ? -19.047 11.111 0.466 1.00 43.00 326 ASP B C 1
ATOM 5207 O O . ASP B 1 350 ? -19.100 12.298 0.124 1.00 41.47 326 ASP B O 1
ATOM 5212 N N . PHE B 1 351 ? -19.979 10.215 0.139 1.00 40.06 327 PHE B N 1
ATOM 5213 C CA . PHE B 1 351 ? -21.246 10.590 -0.483 1.00 39.84 327 PHE B CA 1
ATOM 5214 C C . PHE B 1 351 ? -21.956 11.650 0.368 1.00 40.07 327 PHE B C 1
ATOM 5215 O O . PHE B 1 351 ? -22.677 12.497 -0.159 1.00 39.95 327 PHE B O 1
ATOM 5223 N N . ALA B 1 352 ? -21.729 11.598 1.682 1.00 40.79 328 ALA B N 1
ATOM 5224 C CA . ALA B 1 352 ? -22.279 12.564 2.636 1.00 41.62 328 ALA B CA 1
ATOM 5225 C C . ALA B 1 352 ? -21.952 14.022 2.297 1.00 41.98 328 ALA B C 1
ATOM 5226 O O . ALA B 1 352 ? -22.752 14.919 2.588 1.00 42.44 328 ALA B O 1
ATOM 5228 N N . LEU B 1 353 ? -20.781 14.251 1.699 1.00 41.87 329 LEU B N 1
ATOM 5229 C CA . LEU B 1 353 ? -20.364 15.599 1.291 1.00 41.61 329 LEU B CA 1
ATOM 5230 C C . LEU B 1 353 ? -21.258 16.176 0.198 1.00 41.27 329 LEU B C 1
ATOM 5231 O O . LEU B 1 353 ? -21.528 17.376 0.187 1.00 41.17 329 LEU B O 1
ATOM 5236 N N . TYR B 1 354 ? -21.723 15.326 -0.716 1.00 41.23 330 TYR B N 1
ATOM 5237 C CA . TYR B 1 354 ? -22.700 15.762 -1.716 1.00 42.18 330 TYR B CA 1
ATOM 5238 C C . TYR B 1 354 ? -23.986 16.196 -1.026 1.00 42.46 330 TYR B C 1
ATOM 5239 O O . TYR B 1 354 ? -24.582 17.200 -1.399 1.00 43.14 330 TYR B O 1
ATOM 5248 N N . GLN B 1 355 ? -24.391 15.428 -0.014 1.00 44.53 331 GLN B N 1
ATOM 5249 C CA . GLN B 1 355 ? -25.665 15.620 0.683 1.00 46.48 331 GLN B CA 1
ATOM 5250 C C . GLN B 1 355 ? -25.761 16.867 1.555 1.00 48.39 331 GLN B C 1
ATOM 5251 O O . GLN B 1 355 ? -26.861 17.252 1.957 1.00 52.14 331 GLN B O 1
ATOM 5257 N N . GLU B 1 356 ? -24.632 17.496 1.863 1.00 49.33 332 GLU B N 1
ATOM 5258 C CA . GLU B 1 356 ? -24.686 18.783 2.559 1.00 52.31 332 GLU B CA 1
ATOM 5259 C C . GLU B 1 356 ? -24.809 19.961 1.584 1.00 52.24 332 GLU B C 1
ATOM 5260 O O . GLU B 1 356 ? -24.979 21.106 2.007 1.00 53.28 332 GLU B O 1
ATOM 5266 N N . LYS B 1 357 ? -24.737 19.672 0.286 1.00 52.24 333 LYS B N 1
ATOM 5267 C CA . LYS B 1 357 ? -24.911 20.695 -0.747 1.00 52.96 333 LYS B CA 1
ATOM 5268 C C . LYS B 1 357 ? -26.289 20.594 -1.402 1.00 51.46 333 LYS B C 1
ATOM 5269 O O . LYS B 1 357 ? -26.981 21.600 -1.569 1.00 51.99 333 LYS B O 1
ATOM 5275 N N . ILE B 1 358 ? -26.677 19.375 -1.768 1.00 48.96 334 ILE B N 1
ATOM 5276 C CA . ILE B 1 358 ? -27.970 19.124 -2.399 1.00 47.36 334 ILE B CA 1
ATOM 5277 C C . ILE B 1 358 ? -28.690 17.944 -1.736 1.00 46.00 334 ILE B C 1
ATOM 5278 O O . ILE B 1 358 ? -28.047 17.130 -1.074 1.00 44.60 334 ILE B O 1
ATOM 5283 N N . PRO B 1 359 ? -30.028 17.858 -1.904 1.00 45.90 335 PRO B N 1
ATOM 5284 C CA . PRO B 1 359 ? -30.812 16.705 -1.457 1.00 44.94 335 PRO B CA 1
ATOM 5285 C C . PRO B 1 359 ? -30.340 15.411 -2.117 1.00 45.42 335 PRO B C 1
ATOM 5286 O O . PRO B 1 359 ? -30.082 15.389 -3.323 1.00 44.96 335 PRO B O 1
ATOM 5290 N N . GLY B 1 360 ? -30.228 14.345 -1.332 1.00 44.87 336 GLY B N 1
ATOM 5291 C CA . GLY B 1 360 ? -29.715 13.081 -1.847 1.00 44.08 336 GLY B CA 1
ATOM 5292 C C . GLY B 1 360 ? -30.244 11.843 -1.154 1.00 43.39 336 GLY B C 1
ATOM 5293 O O . GLY B 1 360 ? -30.745 11.910 -0.027 1.00 41.15 336 GLY B O 1
ATOM 5294 N N . PHE B 1 361 ? -30.123 10.703 -1.832 1.00 42.07 337 PHE B N 1
ATOM 5295 C CA . PHE B 1 361 ? -30.599 9.444 -1.276 1.00 42.42 337 PHE B CA 1
ATOM 5296 C C . PHE B 1 361 ? -29.622 8.305 -1.537 1.00 41.94 337 PHE B C 1
ATOM 5297 O O . PHE B 1 361 ? -29.320 7.978 -2.681 1.00 41.51 337 PHE B O 1
ATOM 5305 N N . PHE B 1 362 ? -29.136 7.711 -0.451 1.00 41.40 338 PHE B N 1
ATOM 5306 C CA . PHE B 1 362 ? -28.200 6.601 -0.501 1.00 39.69 338 PHE B CA 1
ATOM 5307 C C . PHE B 1 362 ? -28.910 5.342 -0.009 1.00 38.99 338 PHE B C 1
ATOM 5308 O O . PHE B 1 362 ? -29.540 5.357 1.052 1.00 38.37 338 PHE B O 1
ATOM 5316 N N . VAL B 1 363 ? -28.815 4.257 -0.778 1.00 38.59 339 VAL B N 1
ATOM 5317 C CA . VAL B 1 363 ? -29.493 2.999 -0.424 1.00 37.58 339 VAL B CA 1
ATOM 5318 C C . VAL B 1 363 ? -28.532 1.811 -0.239 1.00 39.03 339 VAL B C 1
ATOM 5319 O O . VAL B 1 363 ? -27.405 1.817 -0.757 1.00 38.26 339 VAL B O 1
ATOM 5323 N N . TRP B 1 364 ? -28.978 0.800 0.506 1.00 39.36 340 TRP B N 1
ATOM 5324 C CA . TRP B 1 364 ? -28.247 -0.463 0.588 1.00 41.16 340 TRP B CA 1
ATOM 5325 C C . TRP B 1 364 ? -28.658 -1.358 -0.575 1.00 42.19 340 TRP B C 1
ATOM 5326 O O . TRP B 1 364 ? -29.847 -1.525 -0.842 1.00 42.91 340 TRP B O 1
ATOM 5345 N N . GLY B 1 366 ? -28.602 -5.135 -1.688 1.00 44.14 342 GLY B N 1
ATOM 5346 C CA . GLY B 1 366 ? -28.406 -6.510 -1.235 1.00 43.92 342 GLY B CA 1
ATOM 5347 C C . GLY B 1 366 ? -27.596 -7.318 -2.230 1.00 44.11 342 GLY B C 1
ATOM 5348 O O . GLY B 1 366 ? -27.923 -7.356 -3.417 1.00 45.08 342 GLY B O 1
ATOM 5349 N N . THR B 1 367 ? -26.531 -7.956 -1.752 1.00 43.63 343 THR B N 1
ATOM 5350 C CA . THR B 1 367 ? -25.611 -8.682 -2.636 1.00 43.46 343 THR B CA 1
ATOM 5351 C C . THR B 1 367 ? -25.240 -10.080 -2.143 1.00 43.53 343 THR B C 1
ATOM 5352 O O . THR B 1 367 ? -24.308 -10.691 -2.665 1.00 42.38 343 THR B O 1
ATOM 5356 N N . ASN B 1 368 ? -25.967 -10.577 -1.140 1.00 43.66 344 ASN B N 1
ATOM 5357 C CA . ASN B 1 368 ? -25.806 -11.951 -0.657 1.00 43.99 344 ASN B CA 1
ATOM 5358 C C . ASN B 1 368 ? -24.334 -12.386 -0.537 1.00 44.59 344 ASN B C 1
ATOM 5359 O O . ASN B 1 368 ? -23.893 -13.341 -1.186 1.00 43.18 344 ASN B O 1
ATOM 5364 N N . GLY B 1 369 ? -23.580 -11.660 0.285 1.00 45.07 345 GLY B N 1
ATOM 5365 C CA . GLY B 1 369 ? -22.174 -11.972 0.522 1.00 46.85 345 GLY B CA 1
ATOM 5366 C C . GLY B 1 369 ? -21.954 -12.906 1.701 1.00 47.65 345 GLY B C 1
ATOM 5367 O O . GLY B 1 369 ? -22.898 -13.524 2.210 1.00 46.92 345 GLY B O 1
ATOM 5368 N N . THR B 1 370 ? -20.698 -13.010 2.129 1.00 48.32 346 THR B N 1
ATOM 5369 C CA . THR B 1 370 ? -20.331 -13.845 3.271 1.00 49.20 346 THR B CA 1
ATOM 5370 C C . THR B 1 370 ? -19.485 -13.057 4.265 1.00 49.24 346 THR B C 1
ATOM 5371 O O . THR B 1 370 ? -19.660 -13.188 5.478 1.00 50.13 346 THR B O 1
ATOM 5375 N N . GLU B 1 371 ? -18.575 -12.239 3.742 1.00 49.52 347 GLU B N 1
ATOM 5376 C CA . GLU B 1 371 ? -17.653 -11.468 4.572 1.00 48.83 347 GLU B CA 1
ATOM 5377 C C . GLU B 1 371 ? -17.934 -9.975 4.468 1.00 49.41 347 GLU B C 1
ATOM 5378 O O . GLU B 1 371 ? -18.425 -9.490 3.437 1.00 50.04 347 GLU B O 1
ATOM 5384 N N . GLU B 1 372 ? -17.616 -9.255 5.542 1.00 48.67 348 GLU B N 1
ATOM 5385 C CA . GLU B 1 372 ? -17.855 -7.813 5.629 1.00 48.43 348 GLU B CA 1
ATOM 5386 C C . GLU B 1 372 ? -16.990 -7.022 4.650 1.00 46.34 348 GLU B C 1
ATOM 5387 O O . GLU B 1 372 ? -16.038 -7.558 4.076 1.00 44.38 348 GLU B O 1
ATOM 5393 N N . TRP B 1 373 ? -17.332 -5.750 4.455 1.00 44.50 349 TRP B N 1
ATOM 5394 C CA . TRP B 1 373 ? -16.502 -4.848 3.663 1.00 44.64 349 TRP B CA 1
ATOM 5395 C C . TRP B 1 373 ? -15.052 -4.902 4.156 1.00 43.95 349 TRP B C 1
ATOM 5396 O O . TRP B 1 373 ? -14.804 -5.000 5.366 1.00 43.14 349 TRP B O 1
ATOM 5407 N N . HIS B 1 374 ? -14.117 -4.861 3.206 1.00 43.11 350 HIS B N 1
ATOM 5408 C CA . HIS B 1 374 ? -12.664 -4.790 3.461 1.00 43.48 350 HIS B CA 1
ATOM 5409 C C . HIS B 1 374 ? -11.984 -6.128 3.797 1.00 42.75 350 HIS B C 1
ATOM 5410 O O . HIS B 1 374 ? -10.753 -6.196 3.885 1.00 43.72 350 HIS B O 1
ATOM 5417 N N . HIS B 1 375 ? -12.771 -7.185 3.972 1.00 41.15 351 HIS B N 1
ATOM 5418 C CA . HIS B 1 375 ? -12.212 -8.513 4.225 1.00 41.68 351 HIS B CA 1
ATOM 5419 C C . HIS B 1 375 ? -11.562 -9.062 2.945 1.00 41.96 351 HIS B C 1
ATOM 5420 O O . HIS B 1 375 ? -12.112 -8.888 1.857 1.00 42.53 351 HIS B O 1
ATOM 5427 N N . PRO B 1 376 ? -10.377 -9.698 3.065 1.00 42.22 352 PRO B N 1
ATOM 5428 C CA . PRO B 1 376 ? -9.694 -10.303 1.907 1.00 43.26 352 PRO B CA 1
ATOM 5429 C C . PRO B 1 376 ? -10.524 -11.329 1.122 1.00 43.15 352 PRO B C 1
ATOM 5430 O O . PRO B 1 376 ? -10.279 -11.526 -0.070 1.00 43.61 352 PRO B O 1
ATOM 5434 N N . ALA B 1 377 ? -11.481 -11.975 1.787 1.00 43.55 353 ALA B N 1
ATOM 5435 C CA . ALA B 1 377 ? -12.333 -12.985 1.152 1.00 43.87 353 ALA B CA 1
ATOM 5436 C C . ALA B 1 377 ? -13.722 -12.433 0.824 1.00 44.27 353 ALA B C 1
ATOM 5437 O O . ALA B 1 377 ? -14.664 -13.194 0.565 1.00 44.78 353 ALA B O 1
ATOM 5439 N N . PHE B 1 378 ? -13.832 -11.106 0.833 1.00 44.16 354 PHE B N 1
ATOM 5440 C CA . PHE B 1 378 ? -15.058 -10.406 0.457 1.00 44.51 354 PHE B CA 1
ATOM 5441 C C . PHE B 1 378 ? -15.554 -10.896 -0.902 1.00 45.59 354 PHE B C 1
ATOM 5442 O O . PHE B 1 378 ? -14.792 -10.948 -1.871 1.00 45.74 354 PHE B O 1
ATOM 5450 N N . THR B 1 379 ? -16.826 -11.281 -0.950 1.00 45.88 355 THR B N 1
ATOM 5451 C CA . THR B 1 379 ? -17.455 -11.747 -2.183 1.00 45.45 355 THR B CA 1
ATOM 5452 C C . THR B 1 379 ? -18.708 -10.944 -2.483 1.00 45.35 355 THR B C 1
ATOM 5453 O O . THR B 1 379 ? -19.109 -10.075 -1.701 1.00 44.57 355 THR B O 1
ATOM 5457 N N . LEU B 1 380 ? -19.327 -11.258 -3.615 1.00 46.11 356 LEU B N 1
ATOM 5458 C CA . LEU B 1 380 ? -20.479 -10.529 -4.104 1.00 47.26 356 LEU B CA 1
ATOM 5459 C C . LEU B 1 380 ? -21.265 -11.394 -5.081 1.00 46.26 356 LEU B C 1
ATOM 5460 O O . LEU B 1 380 ? -20.678 -12.005 -5.980 1.00 46.19 356 LEU B O 1
ATOM 5465 N N . ASP B 1 381 ? -22.585 -11.442 -4.906 1.00 44.81 357 ASP B N 1
ATOM 5466 C CA . ASP B 1 381 ? -23.463 -12.174 -5.827 1.00 44.73 357 ASP B CA 1
ATOM 5467 C C . ASP B 1 381 ? -23.776 -11.316 -7.054 1.00 44.85 357 ASP B C 1
ATOM 5468 O O . ASP B 1 381 ? -24.437 -10.278 -6.954 1.00 43.28 357 ASP B O 1
ATOM 5473 N N . GLU B 1 382 ? -23.303 -11.772 -8.211 1.00 45.80 358 GLU B N 1
ATOM 5474 C CA . GLU B 1 382 ? -23.366 -10.989 -9.448 1.00 47.23 358 GLU B CA 1
ATOM 5475 C C . GLU B 1 382 ? -24.775 -10.784 -10.012 1.00 47.09 358 GLU B C 1
ATOM 5476 O O . GLU B 1 382 ? -25.004 -9.851 -10.782 1.00 46.58 358 GLU B O 1
ATOM 5482 N N . GLU B 1 383 ? -25.716 -11.639 -9.613 1.00 47.49 359 GLU B N 1
ATOM 5483 C CA . GLU B 1 383 ? -27.122 -11.476 -10.007 1.00 48.53 359 GLU B CA 1
ATOM 5484 C C . GLU B 1 383 ? -27.681 -10.113 -9.564 1.00 46.95 359 GLU B C 1
ATOM 5485 O O . GLU B 1 383 ? -28.640 -9.603 -10.153 1.00 48.07 359 GLU B O 1
ATOM 5491 N N . ALA B 1 384 ? -27.052 -9.519 -8.550 1.00 44.85 360 ALA B N 1
ATOM 5492 C CA . ALA B 1 384 ? -27.429 -8.195 -8.044 1.00 43.11 360 ALA B CA 1
ATOM 5493 C C . ALA B 1 384 ? -27.070 -7.046 -8.995 1.00 42.51 360 ALA B C 1
ATOM 5494 O O . ALA B 1 384 ? -27.504 -5.910 -8.787 1.00 42.22 360 ALA B O 1
ATOM 5496 N N . LEU B 1 385 ? -26.282 -7.347 -10.030 1.00 42.37 361 LEU B N 1
ATOM 5497 C CA . LEU B 1 385 ? -25.949 -6.382 -11.083 1.00 40.44 361 LEU B CA 1
ATOM 5498 C C . LEU B 1 385 ? -27.176 -6.026 -11.917 1.00 41.11 361 LEU B C 1
ATOM 5499 O O . LEU B 1 385 ? -27.318 -4.887 -12.361 1.00 40.83 361 LEU B O 1
ATOM 5504 N N . THR B 1 386 ? -28.044 -7.015 -12.137 1.00 41.51 362 THR B N 1
ATOM 5505 C CA . THR B 1 386 ? -29.329 -6.810 -12.800 1.00 40.77 362 THR B CA 1
ATOM 5506 C C . THR B 1 386 ? -30.228 -5.930 -11.932 1.00 41.88 362 THR B C 1
ATOM 5507 O O . THR B 1 386 ? -30.834 -4.978 -12.430 1.00 41.57 362 THR B O 1
ATOM 5511 N N . VAL B 1 387 ? -30.293 -6.248 -10.637 1.00 41.64 363 VAL B N 1
ATOM 5512 C CA . VAL B 1 387 ? -31.139 -5.524 -9.683 1.00 41.83 363 VAL B CA 1
ATOM 5513 C C . VAL B 1 387 ? -30.738 -4.051 -9.598 1.00 42.60 363 VAL B C 1
ATOM 5514 O O . VAL B 1 387 ? -31.569 -3.168 -9.812 1.00 42.50 363 VAL B O 1
ATOM 5518 N N . ALA B 1 388 ? -29.460 -3.800 -9.314 1.00 42.67 364 ALA B N 1
ATOM 5519 C CA . ALA B 1 388 ? -28.949 -2.440 -9.111 1.00 43.50 364 ALA B CA 1
ATOM 5520 C C . ALA B 1 388 ? -29.036 -1.563 -10.360 1.00 44.40 364 ALA B C 1
ATOM 5521 O O . ALA B 1 388 ? -29.453 -0.406 -10.274 1.00 43.30 364 ALA B O 1
ATOM 5523 N N . SER B 1 389 ? -28.639 -2.113 -11.508 1.00 45.55 365 SER B N 1
ATOM 5524 C CA . SER B 1 389 ? -28.714 -1.387 -12.784 1.00 46.26 365 SER B CA 1
ATOM 5525 C C . SER B 1 389 ? -30.155 -1.037 -13.173 1.00 45.83 365 SER B C 1
ATOM 5526 O O . SER B 1 389 ? -30.424 0.075 -13.632 1.00 46.55 365 SER B O 1
ATOM 5529 N N . GLN B 1 390 ? -31.067 -1.989 -12.991 1.00 45.57 366 GLN B N 1
ATOM 5530 C CA . GLN B 1 390 ? -32.490 -1.764 -13.260 1.00 45.36 366 GLN B CA 1
ATOM 5531 C C . GLN B 1 390 ? -33.118 -0.805 -12.253 1.00 44.78 366 GLN B C 1
ATOM 5532 O O . GLN B 1 390 ? -33.882 0.079 -12.639 1.00 45.86 366 GLN B O 1
ATOM 5538 N N . TYR B 1 391 ? -32.795 -0.987 -10.970 1.00 44.35 367 TYR B N 1
ATOM 5539 C CA . TYR B 1 391 ? -33.348 -0.161 -9.888 1.00 42.99 367 TYR B CA 1
ATOM 5540 C C . TYR B 1 391 ? -33.072 1.325 -10.081 1.00 42.38 367 TYR B C 1
ATOM 5541 O O . TYR B 1 391 ? -33.973 2.153 -9.932 1.00 41.96 367 TYR B O 1
ATOM 5550 N N . PHE B 1 392 ? -31.823 1.649 -10.402 1.00 41.73 368 PHE B N 1
ATOM 5551 C CA . PHE B 1 392 ? -31.408 3.034 -10.566 1.00 42.21 368 PHE B CA 1
ATOM 5552 C C . PHE B 1 392 ? -31.884 3.658 -11.875 1.00 42.34 368 PHE B C 1
ATOM 5553 O O . PHE B 1 392 ? -32.044 4.874 -11.954 1.00 43.30 368 PHE B O 1
ATOM 5561 N N . ALA B 1 393 ? -32.115 2.829 -12.890 1.00 42.14 369 ALA B N 1
ATOM 5562 C CA . ALA B 1 393 ? -32.755 3.291 -14.123 1.00 43.03 369 ALA B CA 1
ATOM 5563 C C . ALA B 1 393 ? -34.174 3.784 -13.827 1.00 43.10 369 ALA B C 1
ATOM 5564 O O . ALA B 1 393 ? -34.523 4.917 -14.160 1.00 43.05 369 ALA B O 1
ATOM 5566 N N . GLU B 1 394 ? -34.966 2.936 -13.168 1.00 43.77 370 GLU B N 1
ATOM 5567 C CA . GLU B 1 394 ? -36.352 3.257 -12.824 1.00 44.09 370 GLU B CA 1
ATOM 5568 C C . GLU B 1 394 ? -36.480 4.418 -11.827 1.00 43.30 370 GLU B C 1
ATOM 5569 O O . GLU B 1 394 ? -37.384 5.245 -11.946 1.00 44.16 370 GLU B O 1
ATOM 5575 N N . LEU B 1 395 ? -35.580 4.460 -10.848 1.00 43.25 371 LEU B N 1
ATOM 5576 C CA . LEU B 1 395 ? -35.546 5.527 -9.855 1.00 43.04 371 LEU B CA 1
ATOM 5577 C C . LEU B 1 395 ? -35.345 6.890 -10.520 1.00 42.54 371 LEU B C 1
ATOM 5578 O O . LEU B 1 395 ? -36.031 7.851 -10.182 1.00 42.35 371 LE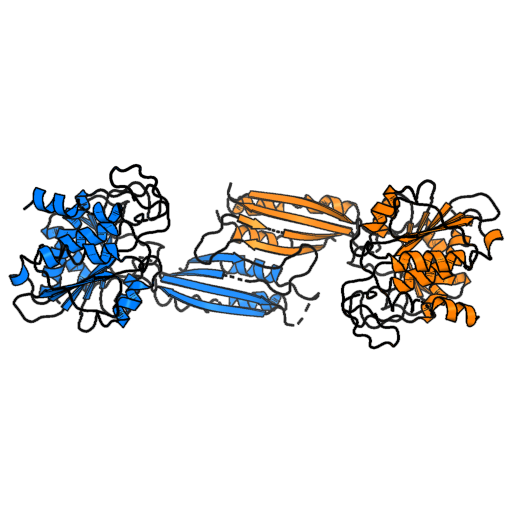U B O 1
ATOM 5583 N N . ALA B 1 396 ? -34.417 6.957 -11.474 1.00 42.05 372 ALA B N 1
ATOM 5584 C CA . ALA B 1 396 ? -34.159 8.181 -12.233 1.00 42.18 372 ALA B CA 1
ATOM 5585 C C . ALA B 1 396 ? -35.410 8.665 -12.968 1.00 41.21 372 ALA B C 1
ATOM 5586 O O . ALA B 1 396 ? -35.753 9.844 -12.903 1.00 41.16 372 ALA B O 1
ATOM 5588 N N . VAL B 1 397 ? -36.090 7.746 -13.650 1.00 41.77 373 VAL B N 1
ATOM 5589 C CA . VAL B 1 397 ? -37.322 8.063 -14.377 1.00 42.30 373 VAL B CA 1
ATOM 5590 C C . VAL B 1 397 ? -38.409 8.553 -13.415 1.00 44.64 373 VAL B C 1
ATOM 5591 O O . VAL B 1 397 ? -39.110 9.525 -13.706 1.00 45.01 373 VAL B O 1
ATOM 5595 N N . ILE B 1 398 ? -38.533 7.886 -12.267 1.00 45.59 374 ILE B N 1
ATOM 5596 C CA . ILE B 1 398 ? -39.516 8.279 -11.253 1.00 45.19 374 ILE B CA 1
ATOM 5597 C C . ILE B 1 398 ? -39.160 9.620 -10.605 1.00 43.79 374 ILE B C 1
ATOM 5598 O O . ILE B 1 398 ? -40.015 10.491 -10.487 1.00 42.63 374 ILE B O 1
ATOM 5603 N N . VAL B 1 399 ? -37.897 9.785 -10.207 1.00 43.85 375 VAL B N 1
ATOM 5604 C CA . VAL B 1 399 ? -37.432 11.034 -9.591 1.00 42.51 375 VAL B CA 1
ATOM 5605 C C . VAL B 1 399 ? -37.632 12.248 -10.510 1.00 43.28 375 VAL B C 1
ATOM 5606 O O . VAL B 1 399 ? -38.201 13.253 -10.089 1.00 44.50 375 VAL B O 1
ATOM 5610 N N . LEU B 1 400 ? -37.199 12.144 -11.765 1.00 42.68 376 LEU B N 1
ATOM 5611 C CA . LEU B 1 400 ? -37.305 13.263 -12.704 1.00 42.80 376 LEU B CA 1
ATOM 5612 C C . LEU B 1 400 ? -38.737 13.741 -12.974 1.00 43.82 376 LEU B C 1
ATOM 5613 O O . LEU B 1 400 ? -38.948 14.905 -13.321 1.00 43.39 376 LEU B O 1
ATOM 5618 N N . GLU B 1 401 ? -39.715 12.854 -12.821 1.00 45.44 377 GLU B N 1
ATOM 5619 C CA . GLU B 1 401 ? -41.109 13.248 -13.024 1.00 48.86 377 GLU B CA 1
ATOM 5620 C C . GLU B 1 401 ? -41.821 13.679 -11.733 1.00 48.77 377 GLU B C 1
ATOM 5621 O O . GLU B 1 401 ? -42.888 14.285 -11.787 1.00 49.76 377 GLU B O 1
ATOM 5627 N N . THR B 1 402 ? -41.213 13.400 -10.583 1.00 50.80 378 THR B N 1
ATOM 5628 C CA . THR B 1 402 ? -41.827 13.731 -9.294 1.00 52.39 378 THR B CA 1
ATOM 5629 C C . THR B 1 402 ? -41.128 14.865 -8.520 1.00 52.32 378 THR B C 1
ATOM 5630 O O . THR B 1 402 ? -41.779 15.593 -7.771 1.00 50.39 378 THR B O 1
ATOM 5634 N N . ILE B 1 403 ? -39.817 15.018 -8.711 1.00 53.13 379 ILE B N 1
ATOM 5635 C CA . ILE B 1 403 ? -39.064 16.108 -8.083 1.00 53.58 379 ILE B CA 1
ATOM 5636 C C . ILE B 1 403 ? -39.589 17.475 -8.536 1.00 54.40 379 ILE B C 1
ATOM 5637 O O . ILE B 1 403 ? -39.792 18.371 -7.719 1.00 56.03 379 ILE B O 1
#

B-factor: mean 45.27, std 6.55, range [16.9, 74.72]

Sequence (699 aa):
ADKAFHTRLINRRDLHEHPELSFQEVETTKKIRRRRWLEEEQIEILDVPQLKTGVIAEIKGREDGPVIAIRADIDALPIQEQTNNLPFASKVDGTHACGHDFHTASIIGTALLNQRRAELKGTVRFIFQPAEEIAAGARKVLEAGVLNGVSAIFGHNKPDLPVGTIGVKEGPLASVDRFEIVIKGKNSIDPIAAAGQIISGLQNAVVSITRVQQAGTSWNVIPDQAEEGTVRTFQKEARQQAVPEHRRVAEGIAAGYGAQAEFKWFPYLPSVQQNDGTFLNAASEAAARLGYQTVHAEQSPGGEDFALYQEKIPGFFVWGTNGTEEWHHPAFTLDEEALTVASQYFAELAVIVLETIDKAFHTRLINRRDLHEEHPELSFQEVETTKKIRRWLEEEEQIEILDVPQLKTGVIAEIKGREDGPVIAIRADIDALPIQEQTNLPFASKVDGTHACGHDFHTASIIGTALLNQRRAELKGTVRFIFQPAEEIAAGARKVLEAGVLNGVSAIFGHNKPDLPVGTIGVKEGPLASVDRFEIVIKGKIDPIAAAGQIISGLQNAVVSITRVQAGTSWNVIPDQAEEGTVRTFQKEARQAVPEHRRVAEGIAAGYGAQAEFKWFPYLPSVQQNDGTFLNAASEEAAARLGYQTVHAEEQSPGGEDFALYQEKIPGFFVWGTNGTEEWHHPAFTLDEEALTVASQYFAELAVIVLETI

Radius of gyration: 38.77 Å; Cα contacts (8 Å, |Δi|>4): 1669; chains: 2; bounding box: 95×46×96 Å

Secondary structure (DSSP, 8-state):
--HHHHHHHH--HHHHHS---TT--HHHHHHHHHHHHHTT-EE---TT-SS-EEEEEE-SS---EEEEEEE----S-------TT--SSTT--TTSHHHHHHHHHHH--GGG-GGG-SSEEEEEEES-TTTT-HHHHHHHTTTTTTEEEEE----TTSPTTEEEE-SEE---EEEEEEEEE------HHHHHHHHHHHH---EEEE--EEE-S-SSSPPSEE--EEEE-SSHHHHHHTTT--HHHHHHHHHTT-EEEEEEEEEE---EE-GGGHHHHHHHHHHTT-EEEEPPP-SS--THHHHHTTS-EE-------SS-TT-TT----TTHHHHHHHHHHHHHHHHHHH-/-HHHHHHHH--HHHHHS---TT--HHHHHHHHHHHHTTTPEEP--TT-SS-EEEEEE-SEEEEEEEEEEE----S----S--TT--SSTT--TT-HHHHHHHHHHH--GGG-TTT-EEEEEEEEES-TTTT-HHHHHHHTTTTTTEEEEE----TTSPTTEEEE-SEE--EEEEEEEEEEE---HHHHHHHHHHTT---EEEE--EEE-SSSSSPPSEE--EEEEESSHHHHHHHHH--HHHHHHHHHTTEEEEEEEEEEE---EE-GGGHHHHHHHHHTTT-EEEEPPP-SS--THHHHHTTS-EE-------SS-TT-TT----TTHHHHHHHHHHHHHHHHHHH-

InterPro domains:
  IPR002933 Peptidase M20 [PF01546] (69-372)
  IPR011650 Peptidase M20, dimerisation domain [PF07687] (181-274)
  IPR017439 Amidohydrolase [PIRSF005962] (5-373)
  IPR017439 Amidohydrolase [PTHR11014] (5-377)
  IPR017439 Amidohydrolase [TIGR01891] (10-364)
  IPR033846 YxeP peptidase-like [cd05669] (5-378)
  IPR036264 Bacterial exopeptidase dimerisation domain [SSF55031] (179-292)

Organism: Bacillus subtilis (strain 168) (NCBI:txid224308)

Foldseek 3Di:
DPVVLLVVLVVLLVCQQAAAAFLGCQVVQVVLVVLCVVLPWAWDDQPLRNGKTKTKAWAPAAFAEAEEEAERHKAQAAADAPDPSHHPDGRIHLFCSSLQSSLQSLLSVVSVVRNLFNTMYMYIHWGGFVVLCTLVSCVVSVVCPRHAEYEYGEDQVAAALEKAADAFFLKFKKKKKKKKFAVVVFDSPVLVVVLCVVQCCKHWDFDDKDFDDDPPDDTGMIMITIIIHRDPVCVVPSQVCLVSSQVSSVVGNIGMDMDIGGRGHTQGADPVLRVLLQVLSVVVVGHYDHRHHDRDGTSVRVVCVPHHYHYMYHFNWDDDGPDSNTDGHSSNSVVSSSSVSSSSSSVRVPD/DVVLLVVLVVLLQCQQAAAAFPGCQVVQVVLVVLCVVLVWAWDDQPLCNGKTKTKDAAPAAFAEAEEEAERHKAQQAADAPDPSHYPDGRIHLFSSSLQSSLQSLLNVCNVVRPLFNHMYMYIHWGDFVQLPTLVSCVVSCVCPRHAEYEYGEDQVAAQLEKAFDAAFLKFKKKKKKKKFACAAAVVLVVQLCVVQCCKHKPDDDKDFDDDPPDRTGMIMITMMIHRDPVCVVVVQVCLCSSQVSSVVRNIGMDMDIGGRGHTAGADPLLRVLLCVLSVVVVGHYDHRHHDRDHTSVRVVCVVHHYTYMYHFNWDDDRPDSNTDGHSSSSVVSSSSSSSSSSSVRVRD

Solvent-accessible surface area: 29081 Å² total

CATH classification: 3.40.630.10 (+1 more: 3.30.70.360)